Protein AF-0000000080789751 (afdb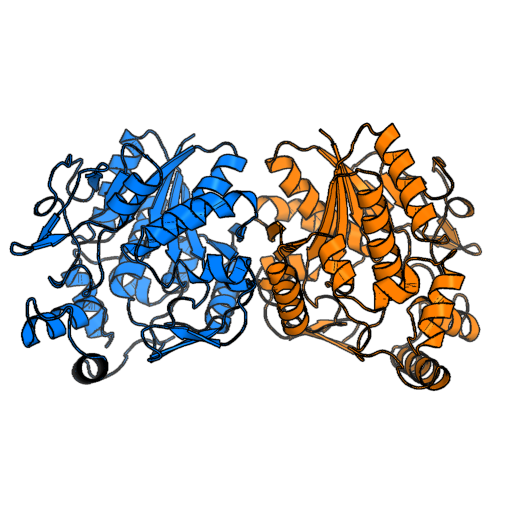_homodimer)

Nearest PDB structures (foldseek):
  8hjh-assembly1_A  TM=4.047E-01  e=2.805E-01  Siraitia grosvenorii
  8hjp-assembly1_B  TM=4.460E-01  e=6.764E-01  Siraitia grosvenorii
  2p6p-assembly1_A  TM=4.315E-01  e=6.378E-01  Streptomyces fradiae
  3wag-assembly1_A  TM=4.015E-01  e=1.945E+00  Streptomyces halstedii
  8hjk-assembly1_A  TM=2.973E-01  e=3.988E-01  Siraitia grosvenorii

Secondary structure (DSSP, 8-state):
-EEEEEE-SSGGGHHHHHHHHHHHHHTT-EEEEEEE----TTT--SSS---TTTEEEEEE-SSSEEEEEEEEEEEETTEEE--HHHHHHHHHT-S-EEEE--SB-HHHHHHHHHHHHHHTT--EEEEEEESSGGG--S--TT---HHHHHHHHHHHHHHHHTT-EEEEEEESTTTTSSS-HHHHHHHHHHHHHTT-EEEEEE--GGGHHHHHHHHHHS--STTHHHHHHHTT--EEEEETTTTEEEEESGGGGEEEEE-HHHHHHT-HHHHHHTT-SBHHHHHHHHHHTT---HHHHHHHHHHHHGGGGGG--HHHHHHHHHHHHHHTTS-----/-EEEEEE-SSGGGHHHHHHHHHHHHHTT-EEEEEEE----TTT--SSS---TTTEES-EE-SSSEEEE-TT-EEEETTEEE--HHHHHHHHHT-S-EEEE--SB-HHHHHHHHHHHHHHTT--EEEEEEES-GGG--S--TT---HHHHHHHHHHHHHHHHTT-EEEEEEESTTTTSSS-HHHHHHHHHHHHHTT-EEEEEE--GGGHHHHHHHHHHS--STTHHHHHHHTT--EEEEETTTTEEEEESGGGGEEEEE-HHHHHHT-HHHHHHTT-SBHHHHHHHHHHTT---HHHHHHHHHHHHGGGGGG--HHHHHHHHHHHHHHH-S-----

Sequence (670 aa):
MNAFVFGLGGGGDVASTYIAMKYLYLKNISSIVGAVTWERYVEDPLPGPICKEDMKNAVVINDVITEVNQSSYAIRNGLTVIPQLVRYLKAMNIDKGYSICIKYGPKSIAEGIADLASRLNTNFIIGVDAGGDVLAKGCEETLGSPLIDFLMLASLVELENMGFNVLLATIGAGSDGELEQEYILKRISEIARNEGLIDIKGIDKDMERDLEIILSNVNTEASRIPFEAFKGLYGEIPIRNGTRKVKVSPISSIMFFLDPKKVAYTSPLYNIVKNSSSLEDANRKLNEVGIYTEYNFELDLYAKFGLNARNVDSEKILQIRSEGRRKLGGLKINCMNAFVFGLGGGGDVASTYIAMKYLYLKNISSIVGAVTWERYVEDPLPGPICKEDMKNAVVINDVITEVNQSSYAIRNGLTVIPQLVRYLKAMNIDKGYSICIKYGPKSIAEGIADLASRLNTNFIIGVDAGGDVLAKGCEETLGSPLIDFLMLASLVELENMGFNVLLATIGAGSDGELEQEYILKRISEIARNEGLIDIKGIDKDMERDLEIILSNVNTEASRIPFEAFKGLYGEIPIRNGTRKVKVSPISSIMFFLDPKKVAYTSPLYNIVKNSSSLEDANRKLNEVGIYTEYNFELDLYAKFGLNARNVDSEKILQIRSEGRRKLGGLKINC

InterPro domains:
  IPR010581 Protein of unknown function DUF1152 [PF06626] (4-301)
  IPR010581 Protein of unknown function DUF1152 [PIRSF029122] (1-329)

Structure (mmCIF, N/CA/C/O backbone):
data_AF-0000000080789751-model_v1
#
loop_
_entity.id
_entity.type
_entity.pdbx_description
1 polymer 'DUF1152 domain-containing protein'
#
loop_
_atom_site.group_PDB
_atom_site.id
_atom_site.type_symbol
_atom_site.label_atom_id
_atom_site.label_alt_id
_atom_site.label_comp_id
_atom_site.label_asym_id
_atom_site.label_entity_id
_atom_site.label_seq_id
_atom_site.pdbx_PDB_ins_code
_atom_site.Cartn_x
_atom_site.Cartn_y
_atom_site.Cartn_z
_atom_site.occupancy
_atom_site.B_iso_or_equiv
_atom_site.auth_seq_id
_atom_site.auth_comp_id
_atom_site.auth_asym_id
_atom_site.auth_atom_id
_atom_site.pdbx_PDB_model_num
ATOM 1 N N . MET A 1 1 ? 22.728 9.391 7.004 1 80.31 1 MET A N 1
ATOM 2 C CA . MET A 1 1 ? 21.867 10.473 6.537 1 80.31 1 MET A CA 1
ATOM 3 C C . MET A 1 1 ? 20.594 10.554 7.372 1 80.31 1 MET A C 1
ATOM 5 O O . MET A 1 1 ? 20.073 9.531 7.82 1 80.31 1 MET A O 1
ATOM 9 N N . ASN A 1 2 ? 20.167 11.799 7.816 1 92.96 2 ASN A N 1
ATOM 10 C CA . ASN A 1 2 ? 18.954 12.021 8.595 1 92.96 2 ASN A CA 1
ATOM 11 C C . ASN A 1 2 ? 17.857 12.665 7.752 1 92.96 2 ASN A C 1
ATOM 13 O O . ASN A 1 2 ? 18.144 13.34 6.762 1 92.96 2 ASN A O 1
ATOM 17 N N . ALA A 1 3 ? 16.684 12.307 8.051 1 98 3 ALA A N 1
ATOM 18 C CA . ALA A 1 3 ? 15.523 12.965 7.457 1 98 3 ALA A CA 1
ATOM 19 C C . ALA A 1 3 ? 14.716 13.713 8.515 1 98 3 ALA A C 1
ATOM 21 O O . ALA A 1 3 ? 14.674 13.303 9.677 1 98 3 ALA A O 1
ATOM 22 N N . PHE A 1 4 ? 14.239 14.86 8.146 1 98.7 4 PHE A N 1
ATOM 23 C CA . PHE A 1 4 ? 13.27 15.554 8.985 1 98.7 4 PHE A CA 1
ATOM 24 C C . PHE A 1 4 ? 11.846 15.208 8.566 1 98.7 4 PHE A C 1
ATOM 26 O O . PHE A 1 4 ? 11.417 15.551 7.462 1 98.7 4 PHE A O 1
ATOM 33 N N . VAL A 1 5 ? 11.135 14.486 9.408 1 98.84 5 VAL A N 1
ATOM 34 C CA . VAL A 1 5 ? 9.786 14.007 9.129 1 98.84 5 VAL A CA 1
ATOM 35 C C . VAL A 1 5 ? 8.792 14.684 10.07 1 98.84 5 VAL A C 1
ATOM 37 O O . VAL A 1 5 ? 8.927 14.597 11.293 1 98.84 5 VAL A O 1
ATOM 40 N N . PHE A 1 6 ? 7.753 15.348 9.506 1 98.86 6 PHE A N 1
ATOM 41 C CA . PHE A 1 6 ? 6.859 16.063 10.409 1 98.86 6 PHE A CA 1
ATOM 42 C C . PHE A 1 6 ? 5.408 15.909 9.969 1 98.86 6 PHE A C 1
ATOM 44 O O . PHE A 1 6 ? 5.131 15.721 8.783 1 98.86 6 PHE A O 1
ATOM 51 N N . GLY A 1 7 ? 4.473 15.918 10.924 1 98.52 7 GLY A N 1
ATOM 52 C CA . GLY A 1 7 ? 3.053 15.996 10.623 1 98.52 7 GLY A CA 1
ATOM 53 C C . GLY A 1 7 ? 2.639 17.334 10.04 1 98.52 7 GLY A C 1
ATOM 54 O O . GLY A 1 7 ? 2.846 18.379 10.661 1 98.52 7 GLY A O 1
ATOM 55 N N . LEU A 1 8 ? 1.904 17.262 8.909 1 96.59 8 LEU A N 1
ATOM 56 C CA . LEU A 1 8 ? 1.689 18.451 8.09 1 96.59 8 LEU A CA 1
ATOM 57 C C . LEU A 1 8 ? 0.311 19.05 8.354 1 96.59 8 LEU A C 1
ATOM 59 O O . LEU A 1 8 ? 0.125 20.263 8.237 1 96.59 8 LEU A O 1
ATOM 63 N N . GLY A 1 9 ? -0.863 18.343 8.554 1 87.96 9 GLY A N 1
ATOM 64 C CA . GLY A 1 9 ? -2.239 18.813 8.562 1 87.96 9 GLY A CA 1
ATOM 65 C C . GLY A 1 9 ? -2.748 19.142 9.952 1 87.96 9 GLY A C 1
ATOM 66 O O . GLY A 1 9 ? -3.903 19.54 10.118 1 87.96 9 GLY A O 1
ATOM 67 N N . GLY A 1 10 ? -2.129 19.006 11.051 1 89.12 10 GLY A N 1
ATOM 68 C CA . GLY A 1 10 ? -2.516 19.267 12.428 1 89.12 10 GLY A CA 1
ATOM 69 C C . GLY A 1 10 ? -1.742 18.437 13.434 1 89.12 10 GLY A C 1
ATOM 70 O O . GLY A 1 10 ? -0.862 17.659 13.059 1 89.12 10 GLY A O 1
ATOM 71 N N . GLY A 1 11 ? -2.141 18.742 14.631 1 92.84 11 GLY A N 1
ATOM 72 C CA . GLY A 1 11 ? -1.365 18.132 15.699 1 92.84 11 GLY A CA 1
ATOM 73 C C . GLY A 1 11 ? -1.406 16.616 15.676 1 92.84 11 GLY A C 1
ATOM 74 O O . GLY A 1 11 ? -0.409 15.958 15.982 1 92.84 11 GLY A O 1
ATOM 75 N N . GLY A 1 12 ? -2.46 16.019 15.247 1 94.28 12 GLY A N 1
ATOM 76 C CA . GLY A 1 12 ? -2.633 14.576 15.296 1 94.28 12 GLY A CA 1
ATOM 77 C C . GLY A 1 12 ? -1.832 13.842 14.238 1 94.28 12 GLY A C 1
ATOM 78 O O . GLY A 1 12 ? -1.596 12.638 14.355 1 94.28 12 GLY A O 1
ATOM 79 N N . ASP A 1 13 ? -1.383 14.527 13.227 1 97.17 13 ASP A N 1
ATOM 80 C CA . ASP A 1 13 ? -0.683 13.906 12.107 1 97.17 13 ASP A CA 1
ATOM 81 C C . ASP A 1 13 ? 0.67 13.35 12.546 1 97.17 13 ASP A C 1
ATOM 83 O O . ASP A 1 13 ? 1.259 12.518 11.853 1 97.17 13 ASP A O 1
ATOM 87 N N . VAL A 1 14 ? 1.177 13.829 13.673 1 98.48 14 VAL A N 1
ATOM 88 C CA . VAL A 1 14 ? 2.489 13.4 14.146 1 98.48 14 VAL A CA 1
ATOM 89 C C . VAL A 1 14 ? 2.484 11.893 14.391 1 98.48 14 VAL A C 1
ATOM 91 O O . VAL A 1 14 ? 3.504 11.225 14.208 1 98.48 14 VAL A O 1
ATOM 94 N N . ALA A 1 15 ? 1.33 11.347 14.766 1 98.42 15 ALA A N 1
ATOM 95 C CA . ALA A 1 15 ? 1.234 9.911 15.016 1 98.42 15 ALA A CA 1
ATOM 96 C C . ALA A 1 15 ? 1.589 9.112 13.766 1 98.42 15 ALA A C 1
ATOM 98 O O . ALA A 1 15 ? 2.204 8.047 13.856 1 98.42 15 ALA A O 1
ATOM 99 N N . SER A 1 16 ? 1.269 9.649 12.641 1 98.33 16 SER A N 1
ATOM 100 C CA . SER A 1 16 ? 1.459 8.936 11.382 1 98.33 16 SER A CA 1
ATOM 101 C C . SER A 1 16 ? 2.897 9.059 10.889 1 98.33 16 SER A C 1
ATOM 103 O O . SER A 1 16 ? 3.327 8.301 10.017 1 98.33 16 SER A O 1
ATOM 105 N N . THR A 1 17 ? 3.696 9.987 11.445 1 98.72 17 THR A N 1
ATOM 106 C CA . THR A 1 17 ? 5.087 10.137 11.032 1 98.72 17 THR A CA 1
ATOM 107 C C . THR A 1 17 ? 5.878 8.865 11.326 1 98.72 17 THR A C 1
ATOM 109 O O . THR A 1 17 ? 6.839 8.549 10.621 1 98.72 17 THR A O 1
ATOM 112 N N . TYR A 1 18 ? 5.448 8.125 12.358 1 98.69 18 TYR A N 1
ATOM 113 C CA . TYR A 1 18 ? 6.149 6.918 12.781 1 98.69 18 TYR A CA 1
ATOM 114 C C . TYR A 1 18 ? 6.273 5.927 11.63 1 98.69 18 TYR A C 1
ATOM 116 O O . TYR A 1 18 ? 7.307 5.275 11.473 1 98.69 18 TYR A O 1
ATOM 124 N N . ILE A 1 19 ? 5.237 5.81 10.837 1 98.63 19 ILE A N 1
ATOM 125 C CA . ILE A 1 19 ? 5.22 4.855 9.734 1 98.63 19 ILE A CA 1
ATOM 126 C C . ILE A 1 19 ? 6.293 5.227 8.714 1 98.63 19 ILE A C 1
ATOM 128 O O . ILE A 1 19 ? 7.06 4.368 8.269 1 98.63 19 ILE A O 1
ATOM 132 N N . ALA A 1 20 ? 6.324 6.495 8.335 1 98.65 20 ALA A N 1
ATOM 133 C CA . ALA A 1 20 ? 7.351 6.968 7.41 1 98.65 20 ALA A CA 1
ATOM 134 C C . ALA A 1 20 ? 8.747 6.776 7.996 1 98.65 20 ALA A C 1
ATOM 136 O O . ALA A 1 20 ? 9.664 6.338 7.298 1 98.65 20 ALA A O 1
ATOM 137 N N . MET A 1 21 ? 8.904 7.097 9.255 1 98.5 21 MET A N 1
ATOM 138 C CA . MET A 1 21 ? 10.207 7.017 9.91 1 98.5 21 MET A CA 1
ATOM 139 C C . MET A 1 21 ? 10.695 5.574 9.977 1 98.5 21 MET A C 1
ATOM 141 O O . MET A 1 21 ? 11.872 5.3 9.736 1 98.5 21 MET A O 1
ATOM 145 N N . LYS A 1 22 ? 9.83 4.692 10.315 1 98.03 22 LYS A N 1
ATOM 146 C CA . LYS A 1 22 ? 10.187 3.278 10.366 1 98.03 22 LYS A CA 1
ATOM 147 C C . LYS A 1 22 ? 10.603 2.766 8.989 1 98.03 22 LYS A C 1
ATOM 149 O O . LYS A 1 22 ? 11.544 1.979 8.872 1 98.03 22 LYS A O 1
ATOM 154 N N . TYR A 1 23 ? 9.844 3.164 8.008 1 97.96 23 TYR A N 1
ATOM 155 C CA . TYR A 1 23 ? 10.181 2.76 6.648 1 97.96 23 TYR A CA 1
ATOM 156 C C . TYR A 1 23 ? 11.547 3.298 6.241 1 97.96 23 TYR A C 1
ATOM 158 O O . TYR A 1 23 ? 12.339 2.589 5.615 1 97.96 23 TYR A O 1
ATOM 166 N N . LEU A 1 24 ? 11.844 4.568 6.528 1 97.59 24 LEU A N 1
ATOM 167 C CA . LEU A 1 24 ? 13.143 5.166 6.24 1 97.59 24 LEU A CA 1
ATOM 168 C C . LEU A 1 24 ? 14.259 4.409 6.951 1 97.59 24 LEU A C 1
ATOM 170 O O . LEU A 1 24 ? 15.36 4.269 6.413 1 97.59 24 LEU A O 1
ATOM 174 N N . TYR A 1 25 ? 13.966 3.972 8.134 1 96.65 25 TYR A N 1
ATOM 175 C CA . TYR A 1 25 ? 14.957 3.213 8.887 1 96.65 25 TYR A CA 1
ATOM 176 C C . TYR A 1 25 ? 15.371 1.955 8.132 1 96.65 25 TYR A C 1
ATOM 178 O O . TYR A 1 25 ? 16.537 1.556 8.169 1 96.65 25 TYR A O 1
ATOM 186 N N . LEU A 1 26 ? 14.422 1.297 7.4 1 94.21 26 LEU A N 1
ATOM 187 C CA . LEU A 1 26 ? 14.732 0.134 6.575 1 94.21 26 LEU A CA 1
ATOM 188 C C . LEU A 1 26 ? 15.692 0.506 5.45 1 94.21 26 LEU A C 1
ATOM 190 O O . LEU A 1 26 ? 16.426 -0.348 4.947 1 94.21 26 LEU A O 1
ATOM 194 N N . LYS A 1 27 ? 15.62 1.735 5.074 1 92.78 27 LYS A N 1
ATOM 195 C CA . LYS A 1 27 ? 16.501 2.228 4.019 1 92.78 27 LYS A CA 1
ATOM 196 C C . LYS A 1 27 ? 17.78 2.821 4.603 1 92.78 27 LYS A C 1
ATOM 198 O O . LYS A 1 27 ? 18.509 3.538 3.914 1 92.78 27 LYS A O 1
ATOM 203 N N . ASN A 1 28 ? 18.016 2.672 5.914 1 93.63 28 ASN A N 1
ATOM 204 C CA . ASN A 1 28 ? 19.192 3.121 6.651 1 93.63 28 ASN A CA 1
ATOM 205 C C . ASN A 1 28 ? 19.238 4.643 6.759 1 93.63 28 ASN A C 1
ATOM 207 O O . ASN A 1 28 ? 20.307 5.245 6.641 1 93.63 28 ASN A O 1
ATOM 211 N N . ILE A 1 29 ? 18.067 5.2 6.802 1 95.62 29 ILE A N 1
ATOM 212 C CA . ILE A 1 29 ? 17.95 6.639 7.01 1 95.62 29 ILE A CA 1
ATOM 213 C C . ILE A 1 29 ? 17.345 6.915 8.384 1 95.62 29 ILE A C 1
ATOM 215 O O . ILE A 1 29 ? 16.23 6.476 8.677 1 95.62 29 ILE A O 1
ATOM 219 N N . SER A 1 30 ? 18.075 7.59 9.22 1 96.58 30 SER A N 1
ATOM 220 C CA . SER A 1 30 ? 17.538 8.023 10.506 1 96.58 30 SER A CA 1
ATOM 221 C C . SER A 1 30 ? 16.618 9.228 10.343 1 96.58 30 SER A C 1
ATOM 223 O O . SER A 1 30 ? 16.66 9.914 9.319 1 96.58 30 SER A O 1
ATOM 225 N N . SER A 1 31 ? 15.75 9.405 11.35 1 97.31 31 SER A N 1
ATOM 226 C CA . SER A 1 31 ? 14.765 10.468 11.181 1 97.31 31 SER A CA 1
ATOM 227 C C . SER A 1 31 ? 14.592 11.271 12.466 1 97.31 31 SER A C 1
ATOM 229 O O . SER A 1 31 ? 14.769 10.741 13.565 1 97.31 31 SER A O 1
ATOM 231 N N . ILE A 1 32 ? 14.316 12.503 12.283 1 97.93 32 ILE A N 1
ATOM 232 C CA . ILE A 1 32 ? 13.939 13.437 13.339 1 97.93 32 ILE A CA 1
ATOM 233 C C . ILE A 1 32 ? 12.48 13.854 13.163 1 97.93 32 ILE A C 1
ATOM 235 O O . ILE A 1 32 ? 12.031 14.105 12.042 1 97.93 32 ILE A O 1
ATOM 239 N N . VAL A 1 33 ? 11.805 13.897 14.334 1 98.58 33 VAL A N 1
ATOM 240 C CA . VAL A 1 33 ? 10.359 14.061 14.227 1 98.58 33 VAL A CA 1
ATOM 241 C C . VAL A 1 33 ? 9.983 15.516 14.498 1 98.58 33 VAL A C 1
ATOM 243 O O . VAL A 1 33 ? 10.608 16.182 15.327 1 98.58 33 VAL A O 1
ATOM 246 N N . GLY A 1 34 ? 8.98 16.018 13.813 1 98.7 34 GLY A N 1
ATOM 247 C CA . GLY A 1 34 ? 8.343 17.302 14.061 1 98.7 34 GLY A CA 1
ATOM 248 C C . GLY A 1 34 ? 6.859 17.302 13.747 1 98.7 34 GLY A C 1
ATOM 249 O O . GLY A 1 34 ? 6.298 16.27 13.372 1 98.7 34 GLY A O 1
ATOM 250 N N . ALA A 1 35 ? 6.224 18.392 13.956 1 98.74 35 ALA A N 1
ATOM 251 C CA . ALA A 1 35 ? 4.806 18.538 13.638 1 98.74 35 ALA A CA 1
ATOM 252 C C . ALA A 1 35 ? 4.4 20.008 13.602 1 98.74 35 ALA A C 1
ATOM 254 O O . ALA A 1 35 ? 4.91 20.818 14.38 1 98.74 35 ALA A O 1
ATOM 255 N N . VAL A 1 36 ? 3.518 20.272 12.698 1 98.48 36 VAL A N 1
ATOM 256 C CA . VAL A 1 36 ? 2.785 21.526 12.825 1 98.48 36 VAL A CA 1
ATOM 257 C C . VAL A 1 36 ? 1.968 21.52 14.115 1 98.48 36 VAL A C 1
ATOM 259 O O . VAL A 1 36 ? 1.223 20.574 14.381 1 98.48 36 VAL A O 1
ATOM 262 N N . THR A 1 37 ? 2.123 22.529 14.901 1 98.12 37 THR A N 1
ATOM 263 C CA . THR A 1 37 ? 1.448 22.548 16.194 1 98.12 37 THR A CA 1
ATOM 264 C C . THR A 1 37 ? 0.191 23.411 16.135 1 98.12 37 THR A C 1
ATOM 266 O O . THR A 1 37 ? 0.206 24.569 16.557 1 98.12 37 THR A O 1
ATOM 269 N N . TRP A 1 38 ? -0.793 22.866 15.636 1 97.48 38 TRP A N 1
ATOM 270 C CA . TRP A 1 38 ? -2.151 23.398 15.595 1 97.48 38 TRP A CA 1
ATOM 271 C C . TRP A 1 38 ? -3.16 22.352 16.057 1 97.48 38 TRP A C 1
ATOM 273 O O . TRP A 1 38 ? -3.441 21.391 15.338 1 97.48 38 TRP A O 1
ATOM 283 N N . GLU A 1 39 ? -3.674 22.561 17.289 1 95.7 39 GLU A N 1
ATOM 284 C CA . GLU A 1 39 ? -4.536 21.569 17.925 1 95.7 39 GLU A CA 1
ATOM 285 C C . GLU A 1 39 ? -6.006 21.835 17.616 1 95.7 39 GLU A C 1
ATOM 287 O O . GLU A 1 39 ? -6.397 22.977 17.366 1 95.7 39 GLU A O 1
ATOM 292 N N . ARG A 1 40 ? -6.807 20.855 17.633 1 91.11 40 ARG A N 1
ATOM 293 C CA . ARG A 1 40 ? -8.252 21.014 17.502 1 91.11 40 ARG A CA 1
ATOM 294 C C . ARG A 1 40 ? -8.823 21.808 18.672 1 91.11 40 ARG A C 1
ATOM 296 O O . ARG A 1 40 ? -8.278 21.775 19.777 1 91.11 40 ARG A O 1
ATOM 303 N N . TYR A 1 41 ? -9.937 22.36 18.396 1 91.4 41 TYR A N 1
ATOM 304 C CA . TYR A 1 41 ? -10.556 23.243 19.378 1 91.4 41 TYR A CA 1
ATOM 305 C C . TYR A 1 41 ? -10.877 22.49 20.663 1 91.4 41 TYR A C 1
ATOM 307 O O . TYR A 1 41 ? -10.927 23.084 21.743 1 91.4 41 TYR A O 1
ATOM 315 N N . VAL A 1 42 ? -11.034 21.166 20.59 1 88.3 42 VAL A N 1
ATOM 316 C CA . VAL A 1 42 ? -11.344 20.365 21.77 1 88.3 42 VAL A CA 1
ATOM 317 C C . VAL A 1 42 ? -10.122 20.297 22.683 1 88.3 42 VAL A C 1
ATOM 319 O O . VAL A 1 42 ? -10.257 20.143 23.9 1 88.3 42 VAL A O 1
ATOM 322 N N . GLU A 1 43 ? -8.962 20.449 22.085 1 90.61 43 GLU A N 1
ATOM 323 C CA . GLU A 1 43 ? -7.703 20.452 22.825 1 90.61 43 GLU A CA 1
ATOM 324 C C . GLU A 1 43 ? -7.266 21.875 23.163 1 90.61 43 GLU A C 1
ATOM 326 O O . GLU A 1 43 ? -6.729 22.124 24.245 1 90.61 43 GLU A O 1
ATOM 331 N N . ASP A 1 44 ? -7.439 22.756 22.262 1 94.76 44 ASP A N 1
ATOM 332 C CA . ASP A 1 44 ? -7.042 24.157 22.363 1 94.76 44 ASP A CA 1
ATOM 333 C C . ASP A 1 44 ? -8.139 25.078 21.832 1 94.76 44 ASP A C 1
ATOM 335 O O . ASP A 1 44 ? -8.23 25.312 20.626 1 94.76 44 ASP A O 1
ATOM 339 N N . PRO A 1 45 ? -8.879 25.649 22.685 1 94.58 45 PRO A N 1
ATOM 340 C CA . PRO A 1 45 ? -10 26.479 22.239 1 94.58 45 PRO A CA 1
ATOM 341 C C . PRO A 1 45 ? -9.547 27.799 21.621 1 94.58 45 PRO A C 1
ATOM 343 O O . PRO A 1 45 ? -10.346 28.495 20.988 1 94.58 45 PRO A O 1
ATOM 346 N N . LEU A 1 46 ? -8.343 28.261 21.885 1 96.18 46 LEU A N 1
ATOM 347 C CA . LEU A 1 46 ? -7.834 29.484 21.275 1 96.18 46 LEU A CA 1
ATOM 348 C C . LEU A 1 46 ? -7.532 29.269 19.796 1 96.18 46 LEU A C 1
ATOM 350 O O . LEU A 1 46 ? -6.793 28.35 19.437 1 96.18 46 LEU A O 1
ATOM 354 N N . PRO A 1 47 ? -8.059 30.088 18.932 1 96.72 47 PRO A N 1
ATOM 355 C CA . PRO A 1 47 ? -7.889 29.904 17.489 1 96.72 47 PRO A CA 1
ATOM 356 C C . PRO A 1 47 ? -6.434 30.043 17.045 1 96.72 47 PRO A C 1
ATOM 358 O O . PRO A 1 47 ? -5.711 30.906 17.549 1 96.72 47 PRO A O 1
ATOM 361 N N . GLY A 1 48 ? -6.048 29.178 16.092 1 96.23 48 GLY A N 1
ATOM 362 C CA . GLY A 1 48 ? -4.759 29.331 15.437 1 96.23 48 GLY A CA 1
ATOM 363 C C . GLY A 1 48 ? -3.698 28.393 15.982 1 96.23 48 GLY A C 1
ATOM 364 O O . GLY A 1 48 ? -3.945 27.656 16.939 1 96.23 48 GLY A O 1
ATOM 365 N N . PRO A 1 49 ? -2.524 28.467 15.404 1 97.53 49 PRO A N 1
ATOM 366 C CA . PRO A 1 49 ? -1.421 27.58 15.78 1 97.53 49 PRO A CA 1
ATOM 367 C C . PRO A 1 49 ? -0.76 27.986 17.096 1 97.53 49 PRO A C 1
ATOM 369 O O . PRO A 1 49 ? -0.918 29.124 17.545 1 97.53 49 PRO A O 1
ATOM 372 N N . ILE A 1 50 ? -0.11 27.075 17.692 1 98.12 50 ILE A N 1
ATOM 373 C CA . ILE A 1 50 ? 0.728 27.312 18.862 1 98.12 50 ILE A CA 1
ATOM 374 C C . ILE A 1 50 ? 2.151 27.645 18.418 1 98.12 50 ILE A C 1
ATOM 376 O O . ILE A 1 50 ? 2.776 26.875 17.685 1 98.12 50 ILE A O 1
ATOM 380 N N . CYS A 1 51 ? 2.671 28.776 18.874 1 98.12 51 CYS A N 1
ATOM 381 C CA . CYS A 1 51 ? 3.974 29.25 18.422 1 98.12 51 CYS A CA 1
ATOM 382 C C . CYS A 1 51 ? 4.903 29.501 19.604 1 98.12 51 CYS A C 1
ATOM 384 O O . CYS A 1 51 ? 4.571 29.166 20.742 1 98.12 51 CYS A O 1
ATOM 386 N N . LYS A 1 52 ? 6.078 29.992 19.276 1 97.81 52 LYS A N 1
ATOM 387 C CA . LYS A 1 52 ? 7.172 30.093 20.236 1 97.81 52 LYS A CA 1
ATOM 388 C C . LYS A 1 52 ? 6.754 30.895 21.465 1 97.81 52 LYS A C 1
ATOM 390 O O . LYS A 1 52 ? 7.174 30.592 22.584 1 97.81 52 LYS A O 1
ATOM 395 N N . GLU A 1 53 ? 5.855 31.828 21.359 1 97.1 53 GLU A N 1
ATOM 396 C CA . GLU A 1 53 ? 5.458 32.689 22.469 1 97.1 53 GLU A CA 1
ATOM 397 C C . GLU A 1 53 ? 4.618 31.924 23.488 1 97.1 53 GLU A C 1
ATOM 399 O O . GLU A 1 53 ? 4.586 32.281 24.667 1 97.1 53 GLU A O 1
ATOM 404 N N . ASP A 1 54 ? 4.004 30.893 23.045 1 97.58 54 ASP A N 1
ATOM 405 C CA . ASP A 1 54 ? 3.107 30.117 23.895 1 97.58 54 ASP A CA 1
ATOM 406 C C . ASP A 1 54 ? 3.852 28.973 24.579 1 97.58 54 ASP A C 1
ATOM 408 O O . ASP A 1 54 ? 3.381 28.429 25.58 1 97.58 54 ASP A O 1
ATOM 412 N N . MET A 1 55 ? 4.983 28.577 24.055 1 98.36 55 MET A N 1
ATOM 413 C CA . MET A 1 55 ? 5.641 27.331 24.438 1 98.36 55 MET A CA 1
ATOM 414 C C . MET A 1 55 ? 6.482 27.524 25.695 1 98.36 55 MET A C 1
ATOM 416 O O . MET A 1 55 ? 7.165 28.54 25.841 1 98.36 55 MET A O 1
ATOM 420 N N . LYS A 1 56 ? 6.393 26.578 26.562 1 98.54 56 LYS A N 1
ATOM 421 C CA . LYS A 1 56 ? 7.194 26.526 27.782 1 98.54 56 LYS A CA 1
ATOM 422 C C . LYS A 1 56 ? 8.075 25.281 27.808 1 98.54 56 LYS A C 1
ATOM 424 O O . LYS A 1 56 ? 7.739 24.263 27.2 1 98.54 56 LYS A O 1
ATOM 429 N N . ASN A 1 57 ? 9.228 25.404 28.509 1 98.37 57 ASN A N 1
ATOM 430 C CA . ASN A 1 57 ? 10.228 24.343 28.543 1 98.37 57 ASN A CA 1
ATOM 431 C C . ASN A 1 57 ? 10.667 23.941 27.138 1 98.37 57 ASN A C 1
ATOM 433 O O . ASN A 1 57 ? 10.619 22.762 26.781 1 98.37 57 ASN A O 1
ATOM 437 N N . ALA A 1 58 ? 10.909 24.899 26.343 1 98.59 58 ALA A N 1
ATOM 438 C CA . ALA A 1 58 ? 11.256 24.718 24.936 1 98.59 58 ALA A CA 1
ATOM 439 C C . ALA A 1 58 ? 12.373 25.67 24.52 1 98.59 58 ALA A C 1
ATOM 441 O O . ALA A 1 58 ? 12.654 26.649 25.215 1 98.59 58 ALA A O 1
ATOM 442 N N . VAL A 1 59 ? 13.058 25.378 23.504 1 98.61 59 VAL A N 1
ATOM 443 C CA . VAL A 1 59 ? 14.148 26.195 22.981 1 98.61 59 VAL A CA 1
ATOM 444 C C . VAL A 1 59 ? 13.76 26.766 21.619 1 98.61 59 VAL A C 1
ATOM 446 O O . VAL A 1 59 ? 13.485 26.016 20.68 1 98.61 59 VAL A O 1
ATOM 449 N N . VAL A 1 60 ? 13.743 28.026 21.533 1 98.57 60 VAL A N 1
ATOM 450 C CA . VAL A 1 60 ? 13.419 28.678 20.268 1 98.57 60 VAL A CA 1
ATOM 451 C C . VAL A 1 60 ? 14.603 28.567 19.311 1 98.57 60 VAL A C 1
ATOM 453 O O . VAL A 1 60 ? 15.702 29.035 19.616 1 98.57 60 VAL A O 1
ATOM 456 N N . ILE A 1 61 ? 14.402 27.949 18.194 1 98.56 61 ILE A N 1
ATOM 457 C CA . ILE A 1 61 ? 15.45 27.806 17.19 1 98.56 61 ILE A CA 1
ATOM 458 C C . ILE A 1 61 ? 15.402 28.986 16.221 1 98.56 61 ILE A C 1
ATOM 460 O O . ILE A 1 61 ? 16.438 29.564 15.886 1 98.56 61 ILE A O 1
ATOM 464 N N . ASN A 1 62 ? 14.259 29.323 15.754 1 98.45 62 ASN A N 1
ATOM 465 C CA . ASN A 1 62 ? 13.968 30.484 14.92 1 98.45 62 ASN A CA 1
ATOM 466 C C . ASN A 1 62 ? 12.495 30.876 14.998 1 98.45 62 ASN A C 1
ATOM 468 O O . ASN A 1 62 ? 11.768 30.403 15.874 1 98.45 62 ASN A O 1
ATOM 472 N N . ASP A 1 63 ? 12.033 31.754 14.137 1 97.82 63 ASP A N 1
ATOM 473 C CA . ASP A 1 63 ? 10.677 32.283 14.234 1 97.82 63 ASP A CA 1
ATOM 474 C C . ASP A 1 63 ? 9.641 31.19 13.98 1 97.82 63 ASP A C 1
ATOM 476 O O . ASP A 1 63 ? 8.513 31.269 14.471 1 97.82 63 ASP A O 1
ATOM 480 N N . VAL A 1 64 ? 10.011 30.127 13.27 1 98.56 64 VAL A N 1
ATOM 481 C CA . VAL A 1 64 ? 9.085 29.103 12.798 1 98.56 64 VAL A CA 1
ATOM 482 C C . VAL A 1 64 ? 9.231 27.843 13.648 1 98.56 64 VAL A C 1
ATOM 484 O O . VAL A 1 64 ? 8.248 27.143 13.905 1 98.56 64 VAL A O 1
ATOM 487 N N . ILE A 1 65 ? 10.482 27.608 14.151 1 98.85 65 ILE A N 1
ATOM 488 C CA . ILE A 1 65 ? 10.788 26.31 14.744 1 98.85 65 ILE A CA 1
ATOM 489 C C . ILE A 1 65 ? 11.089 26.48 16.231 1 98.85 65 ILE A C 1
ATOM 491 O O . ILE A 1 65 ? 11.917 27.311 16.613 1 98.85 65 ILE A O 1
ATOM 495 N N . THR A 1 66 ? 10.452 25.683 17.049 1 98.82 66 THR A N 1
ATOM 496 C CA . THR A 1 66 ? 10.743 25.556 18.473 1 98.82 66 THR A CA 1
ATOM 497 C C . THR A 1 66 ? 11.076 24.111 18.83 1 98.82 66 THR A C 1
ATOM 499 O O . THR A 1 66 ? 10.325 23.193 18.493 1 98.82 66 THR A O 1
ATOM 502 N N . GLU A 1 67 ? 12.225 23.861 19.399 1 98.83 67 GLU A N 1
ATOM 503 C CA . GLU A 1 67 ? 12.596 22.546 19.912 1 98.83 67 GLU A CA 1
ATOM 504 C C . GLU A 1 67 ? 11.859 22.232 21.211 1 98.83 67 GLU A C 1
ATOM 506 O O . GLU A 1 67 ? 11.887 23.026 22.154 1 98.83 67 GLU A O 1
ATOM 511 N N . VAL A 1 68 ? 11.184 21.136 21.238 1 98.8 68 VAL A N 1
ATOM 512 C CA . VAL A 1 68 ? 10.412 20.753 22.415 1 98.8 68 VAL A CA 1
ATOM 513 C C . VAL A 1 68 ? 10.909 19.409 22.944 1 98.8 68 VAL A C 1
ATOM 515 O O . VAL A 1 68 ? 11.617 18.682 22.243 1 98.8 68 VAL A O 1
ATOM 518 N N . ASN A 1 69 ? 10.581 19.103 24.147 1 98.68 69 ASN A N 1
ATOM 519 C CA . ASN A 1 69 ? 10.913 17.835 24.789 1 98.68 69 ASN A CA 1
ATOM 520 C C . ASN A 1 69 ? 9.707 17.238 25.508 1 98.68 69 ASN A C 1
ATOM 522 O O . ASN A 1 69 ? 8.578 17.696 25.321 1 98.68 69 ASN A O 1
ATOM 526 N N . GLN A 1 70 ? 9.86 16.239 26.304 1 98.58 70 GLN A N 1
ATOM 527 C CA . GLN A 1 70 ? 8.778 15.479 26.922 1 98.58 70 GLN A CA 1
ATOM 528 C C . GLN A 1 70 ? 8.068 16.303 27.992 1 98.58 70 GLN A C 1
ATOM 530 O O . GLN A 1 70 ? 6.947 15.981 28.39 1 98.58 70 GLN A O 1
ATOM 535 N N . SER A 1 71 ? 8.624 17.432 28.454 1 98.48 71 SER A N 1
ATOM 536 C CA . SER A 1 71 ? 8.048 18.246 29.52 1 98.48 71 SER A CA 1
ATOM 537 C C . SER A 1 71 ? 7.482 19.552 28.974 1 98.48 71 SER A C 1
ATOM 539 O O . SER A 1 71 ? 6.953 20.37 29.729 1 98.48 71 SER A O 1
ATOM 541 N N . SER A 1 72 ? 7.606 19.743 27.705 1 98.79 72 SER A N 1
ATOM 542 C CA . SER A 1 72 ? 7.136 20.986 27.101 1 98.79 72 SER A CA 1
ATOM 543 C C . SER A 1 72 ? 5.613 21.065 27.115 1 98.79 72 SER A C 1
ATOM 545 O O . SER A 1 72 ? 4.932 20.037 27.119 1 98.79 72 SER A O 1
ATOM 547 N N . TYR A 1 73 ? 5.073 22.222 27.165 1 98.71 73 TYR A N 1
ATOM 548 C CA . TYR A 1 73 ? 3.649 22.527 27.091 1 98.71 73 TYR A CA 1
ATOM 549 C C . TYR A 1 73 ? 3.422 23.958 26.619 1 98.71 73 TYR A C 1
ATOM 551 O O . TYR A 1 73 ? 4.374 24.728 26.471 1 98.71 73 TYR A O 1
ATOM 559 N N . ALA A 1 74 ? 2.228 24.271 26.29 1 98.54 74 ALA A N 1
ATOM 560 C CA . ALA A 1 74 ? 1.875 25.627 25.875 1 98.54 74 ALA A CA 1
ATOM 561 C C . ALA A 1 74 ? 0.89 26.261 26.854 1 98.54 74 ALA A C 1
ATOM 563 O O . ALA A 1 74 ? 0.075 25.564 27.462 1 98.54 74 ALA A O 1
ATOM 564 N N . ILE A 1 75 ? 0.982 27.534 27.024 1 98.16 75 ILE A N 1
ATOM 565 C CA . ILE A 1 75 ? -0.014 28.307 27.759 1 98.16 75 ILE A CA 1
ATOM 566 C C . ILE A 1 75 ? -0.836 29.148 26.785 1 98.16 75 ILE A C 1
ATOM 568 O O . ILE A 1 75 ? -0.309 30.061 26.146 1 98.16 75 ILE A O 1
ATOM 572 N N . ARG A 1 76 ? -2.048 28.784 26.654 1 96.4 76 ARG A N 1
ATOM 573 C CA . ARG A 1 76 ? -2.996 29.405 25.735 1 96.4 76 ARG A CA 1
ATOM 574 C C . ARG A 1 76 ? -4.12 30.101 26.496 1 96.4 76 ARG A C 1
ATOM 576 O O . ARG A 1 76 ? -5.092 29.46 26.902 1 96.4 76 ARG A O 1
ATOM 583 N N . ASN A 1 77 ? -4.041 31.483 26.644 1 93.83 77 ASN A N 1
ATOM 584 C CA . ASN A 1 77 ? -4.999 32.267 27.417 1 93.83 77 ASN A CA 1
ATOM 585 C C . ASN A 1 77 ? -5.21 31.68 28.809 1 93.83 77 ASN A C 1
ATOM 587 O O . ASN A 1 77 ? -6.345 31.431 29.217 1 93.83 77 ASN A O 1
ATOM 591 N N . GLY A 1 78 ? -4.163 31.307 29.456 1 93.23 78 GLY A N 1
ATOM 592 C CA . GLY A 1 78 ? -4.178 30.822 30.826 1 93.23 78 GLY A CA 1
ATOM 593 C C . GLY A 1 78 ? -4.398 29.324 30.927 1 93.23 78 GLY A C 1
ATOM 594 O O . GLY A 1 78 ? -4.307 28.75 32.014 1 93.23 78 GLY A O 1
ATOM 595 N N . LEU A 1 79 ? -4.645 28.687 29.846 1 95.02 79 LEU A N 1
ATOM 596 C CA . LEU A 1 79 ? -4.87 27.246 29.842 1 95.02 79 LEU A CA 1
ATOM 597 C C . LEU A 1 79 ? -3.608 26.499 29.423 1 95.02 79 LEU A C 1
ATOM 599 O O . LEU A 1 79 ? -2.907 26.926 28.503 1 95.02 79 LEU A O 1
ATOM 603 N N . THR A 1 80 ? -3.339 25.442 30.11 1 97.17 80 THR A N 1
ATOM 604 C CA . THR A 1 80 ? -2.218 24.585 29.739 1 97.17 80 THR A CA 1
ATOM 605 C C . THR A 1 80 ? -2.631 23.593 28.656 1 97.17 80 THR A C 1
ATOM 607 O O . THR A 1 80 ? -3.594 22.843 28.828 1 97.17 80 THR A O 1
ATOM 610 N N . VAL A 1 81 ? -1.925 23.631 27.57 1 97.39 81 VAL A N 1
ATOM 611 C CA . VAL A 1 81 ? -2.175 22.724 26.454 1 97.39 81 VAL A CA 1
ATOM 612 C C . VAL A 1 81 ? -0.937 21.867 26.198 1 97.39 81 VAL A C 1
ATOM 614 O O . VAL A 1 81 ? 0.17 22.392 26.053 1 97.39 81 VAL A O 1
ATOM 617 N N . ILE A 1 82 ? -1.116 20.55 26.194 1 98.22 82 ILE A N 1
ATOM 618 C CA . ILE A 1 82 ? -0.029 19.644 25.837 1 98.22 82 ILE A CA 1
ATOM 619 C C . ILE A 1 82 ? -0.14 19.26 24.363 1 98.22 82 ILE A C 1
ATOM 621 O O . ILE A 1 82 ? -0.993 18.451 23.989 1 98.22 82 ILE A O 1
ATOM 625 N N . PRO A 1 83 ? 0.754 19.818 23.546 1 98.23 83 PRO A N 1
ATOM 626 C CA . PRO A 1 83 ? 0.677 19.495 22.12 1 98.23 83 PRO A CA 1
ATOM 627 C C . PRO A 1 83 ? 0.803 17.998 21.846 1 98.23 83 PRO A C 1
ATOM 629 O O . PRO A 1 83 ? 1.538 17.298 22.548 1 98.23 83 PRO A O 1
ATOM 632 N N . GLN A 1 84 ? 0.146 17.494 20.83 1 98.49 84 GLN A N 1
ATOM 633 C CA . GLN A 1 84 ? 0.21 16.087 20.45 1 98.49 84 GLN A CA 1
ATOM 634 C C . GLN A 1 84 ? 1.652 15.646 20.212 1 98.49 84 GLN A C 1
ATOM 636 O O . GLN A 1 84 ? 2.01 14.5 20.49 1 98.49 84 GLN A O 1
ATOM 641 N N . LEU A 1 85 ? 2.472 16.542 19.669 1 98.72 85 LEU A N 1
ATOM 642 C CA . LEU A 1 85 ? 3.889 16.261 19.462 1 98.72 85 LEU A CA 1
ATOM 643 C C . LEU A 1 85 ? 4.561 15.867 20.773 1 98.72 85 LEU A C 1
ATOM 645 O O . LEU A 1 85 ? 5.354 14.923 20.809 1 98.72 85 LEU A O 1
ATOM 649 N N . VAL A 1 86 ? 4.264 16.564 21.811 1 98.75 86 VAL A N 1
ATOM 650 C CA . VAL A 1 86 ? 4.86 16.294 23.115 1 98.75 86 VAL A CA 1
ATOM 651 C C . VAL A 1 86 ? 4.368 14.947 23.64 1 98.75 86 VAL A C 1
ATOM 653 O O . VAL A 1 86 ? 5.143 14.176 24.211 1 98.75 86 VAL A O 1
ATOM 656 N N . ARG A 1 87 ? 3.101 14.697 23.454 1 98.58 87 ARG A N 1
ATOM 657 C CA . ARG A 1 87 ? 2.552 13.399 23.833 1 98.58 87 ARG A CA 1
ATOM 658 C C . ARG A 1 87 ? 3.253 12.269 23.088 1 98.58 87 ARG A C 1
ATOM 660 O O . ARG A 1 87 ? 3.524 11.213 23.663 1 98.58 87 ARG A O 1
ATOM 667 N N . TYR A 1 88 ? 3.475 12.473 21.858 1 98.74 88 TYR A N 1
ATOM 668 C CA . TYR A 1 88 ? 4.201 11.517 21.029 1 98.74 88 TYR A CA 1
ATOM 669 C C . TYR A 1 88 ? 5.6 11.27 21.581 1 98.74 88 TYR A C 1
ATOM 671 O O . TYR A 1 88 ? 6.031 10.121 21.704 1 98.74 88 TYR A O 1
ATOM 679 N N . LEU A 1 89 ? 6.319 12.356 21.889 1 98.82 89 LEU A N 1
ATOM 680 C CA . LEU A 1 89 ? 7.676 12.244 22.414 1 98.82 89 LEU A CA 1
ATOM 681 C C . LEU A 1 89 ? 7.691 11.446 23.714 1 98.82 89 LEU A C 1
ATOM 683 O O . LEU A 1 89 ? 8.552 10.585 23.909 1 98.82 89 LEU A O 1
ATOM 687 N N . LYS A 1 90 ? 6.733 11.754 24.53 1 98.47 90 LYS A N 1
ATOM 688 C CA . LYS A 1 90 ? 6.628 11.046 25.803 1 98.47 90 LYS A CA 1
ATOM 689 C C . LYS A 1 90 ? 6.343 9.563 25.584 1 98.47 90 LYS A C 1
ATOM 691 O O . LYS A 1 90 ? 6.974 8.706 26.207 1 98.47 90 LYS A O 1
ATOM 696 N N . ALA A 1 91 ? 5.43 9.291 24.734 1 98.36 91 ALA A N 1
ATOM 697 C CA . ALA A 1 91 ? 5.013 7.916 24.474 1 98.36 91 ALA A CA 1
ATOM 698 C C . ALA A 1 91 ? 6.177 7.08 23.95 1 98.36 91 ALA A C 1
ATOM 700 O O . ALA A 1 91 ? 6.303 5.9 24.287 1 98.36 91 ALA A O 1
ATOM 701 N N . MET A 1 92 ? 7.033 7.638 23.15 1 98.37 92 MET A N 1
ATOM 702 C CA . MET A 1 92 ? 8.086 6.889 22.47 1 98.37 92 MET A CA 1
ATOM 703 C C . MET A 1 92 ? 9.434 7.11 23.147 1 98.37 92 MET A C 1
ATOM 705 O O . MET A 1 92 ? 10.461 6.627 22.666 1 98.37 92 MET A O 1
ATOM 709 N N . ASN A 1 93 ? 9.462 7.849 24.248 1 98.26 93 ASN A N 1
ATOM 710 C CA . ASN A 1 93 ? 10.669 8.163 25.005 1 98.26 93 ASN A CA 1
ATOM 711 C C . ASN A 1 93 ? 11.738 8.796 24.119 1 98.26 93 ASN A C 1
ATOM 713 O O . ASN A 1 93 ? 12.879 8.331 24.086 1 98.26 93 ASN A O 1
ATOM 717 N N . ILE A 1 94 ? 11.277 9.7 23.33 1 97.94 94 ILE A N 1
ATOM 718 C CA . ILE A 1 94 ? 12.157 10.474 22.462 1 97.94 94 ILE A CA 1
ATOM 719 C C . ILE A 1 94 ? 12.52 11.794 23.14 1 97.94 94 ILE A C 1
ATOM 721 O O . ILE A 1 94 ? 11.648 12.487 23.669 1 97.94 94 ILE A O 1
ATOM 725 N N . ASP A 1 95 ? 13.686 12.229 23.078 1 97.29 95 ASP A N 1
ATOM 726 C CA . ASP A 1 95 ? 14.214 13.328 23.881 1 97.29 95 ASP A CA 1
ATOM 727 C C . ASP A 1 95 ? 13.747 14.677 23.34 1 97.29 95 ASP A C 1
ATOM 729 O O . ASP A 1 95 ? 13.447 15.591 24.112 1 97.29 95 ASP A O 1
ATOM 733 N N . LYS A 1 96 ? 13.811 14.736 22.024 1 97.97 96 LYS A N 1
ATOM 734 C CA . LYS A 1 96 ? 13.488 16.049 21.472 1 97.97 96 LYS A CA 1
ATOM 735 C C . LYS A 1 96 ? 12.704 15.921 20.17 1 97.97 96 LYS A C 1
ATOM 737 O O . LYS A 1 96 ? 12.792 14.9 19.484 1 97.97 96 LYS A O 1
ATOM 742 N N . GLY A 1 97 ? 11.896 16.829 19.87 1 98.63 97 GLY A N 1
ATOM 743 C CA . GLY A 1 97 ? 11.174 17.045 18.626 1 98.63 97 GLY A CA 1
ATOM 744 C C . GLY A 1 97 ? 11.026 18.511 18.27 1 98.63 97 GLY A C 1
ATOM 745 O O . GLY A 1 97 ? 11.501 19.384 18.999 1 98.63 97 GLY A O 1
ATOM 746 N N . TYR A 1 98 ? 10.399 18.805 17.17 1 98.83 98 TYR A N 1
ATOM 747 C CA . TYR A 1 98 ? 10.389 20.188 16.706 1 98.83 98 TYR A CA 1
ATOM 748 C C . TYR A 1 98 ? 8.979 20.627 16.331 1 98.83 98 TYR A C 1
ATOM 750 O O . TYR A 1 98 ? 8.346 20.028 15.459 1 98.83 98 TYR A O 1
ATOM 758 N N . SER A 1 99 ? 8.542 21.644 16.989 1 98.72 99 SER A N 1
ATOM 759 C CA . SER A 1 99 ? 7.251 22.269 16.719 1 98.72 99 SER A CA 1
ATOM 760 C C . SER A 1 99 ? 7.359 23.301 15.602 1 98.72 99 SER A C 1
ATOM 762 O O . SER A 1 99 ? 8.271 24.131 15.603 1 98.72 99 SER A O 1
ATOM 764 N N . ILE A 1 100 ? 6.422 23.275 14.686 1 98.8 100 ILE A N 1
ATOM 765 C CA . ILE A 1 100 ? 6.422 24.186 13.547 1 98.8 100 ILE A CA 1
ATOM 766 C C . ILE A 1 100 ? 5.258 25.167 13.671 1 98.8 100 ILE A C 1
ATOM 768 O O . ILE A 1 100 ? 4.093 24.76 13.676 1 98.8 100 ILE A O 1
ATOM 772 N N . CYS A 1 101 ? 5.523 26.414 13.755 1 98.4 101 CYS A N 1
ATOM 773 C CA . CYS A 1 101 ? 4.526 27.478 13.761 1 98.4 101 CYS A CA 1
ATOM 774 C C . CYS A 1 101 ? 4.244 27.97 12.346 1 98.4 101 CYS A C 1
ATOM 776 O O . CYS A 1 101 ? 5.164 28.362 11.626 1 98.4 101 CYS A O 1
ATOM 778 N N . ILE A 1 102 ? 2.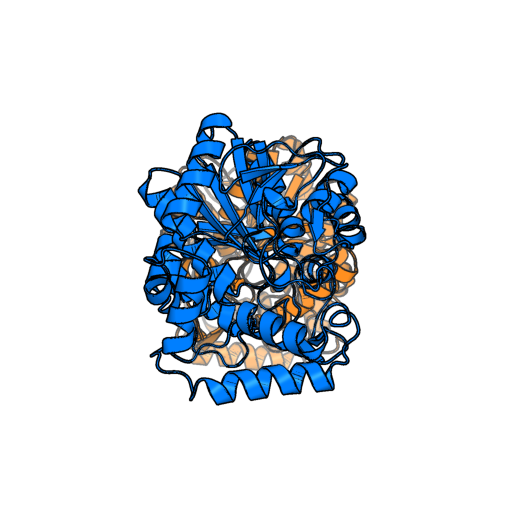949 27.987 11.962 1 98.07 102 ILE A N 1
ATOM 779 C CA . ILE A 1 102 ? 2.655 28.31 10.57 1 98.07 102 ILE A CA 1
ATOM 780 C C . ILE A 1 102 ? 1.894 29.632 10.497 1 98.07 102 ILE A C 1
ATOM 782 O O . ILE A 1 102 ? 0.987 29.789 9.676 1 98.07 102 ILE A O 1
ATOM 786 N N . LYS A 1 103 ? 2.143 30.522 11.402 1 97.29 103 LYS A N 1
ATOM 787 C CA . LYS A 1 103 ? 1.483 31.825 11.404 1 97.29 103 LYS A CA 1
ATOM 788 C C . LYS A 1 103 ? 2.033 32.722 10.299 1 97.29 103 LYS A C 1
ATOM 790 O O . LYS A 1 103 ? 1.438 33.752 9.975 1 97.29 103 LYS A O 1
ATOM 795 N N . TYR A 1 104 ? 3.104 32.322 9.607 1 97.51 104 TYR A N 1
ATOM 796 C CA . TYR A 1 104 ? 3.767 33.08 8.552 1 97.51 104 TYR A CA 1
ATOM 797 C C . TYR A 1 104 ? 3.37 32.562 7.175 1 97.51 104 TYR A C 1
ATOM 799 O O . TYR A 1 104 ? 2.523 31.673 7.06 1 97.51 104 TYR A O 1
ATOM 807 N N . GLY A 1 105 ? 3.91 33.172 6.156 1 97.64 105 GLY A N 1
ATOM 808 C CA . GLY A 1 105 ? 3.69 32.709 4.795 1 97.64 105 GLY A CA 1
ATOM 809 C C . GLY A 1 105 ? 4.552 31.517 4.423 1 97.64 105 GLY A C 1
ATOM 810 O O . GLY A 1 105 ? 5.523 31.207 5.116 1 97.64 105 GLY A O 1
ATOM 811 N N . PRO A 1 106 ? 4.24 30.856 3.295 1 98.48 106 PRO A N 1
ATOM 812 C CA . PRO A 1 106 ? 4.936 29.632 2.893 1 98.48 106 PRO A CA 1
ATOM 813 C C . PRO A 1 106 ? 6.445 29.826 2.763 1 98.48 106 PRO A C 1
ATOM 815 O O . PRO A 1 106 ? 7.22 28.952 3.16 1 98.48 106 PRO A O 1
ATOM 818 N N . LYS A 1 107 ? 6.905 30.908 2.205 1 98.38 107 LYS A N 1
ATOM 819 C CA . LYS A 1 107 ? 8.333 31.156 2.025 1 98.38 107 LYS A CA 1
ATOM 820 C C . LYS A 1 107 ? 9.049 31.239 3.37 1 98.38 107 LYS A C 1
ATOM 822 O O . LYS A 1 107 ? 10.109 30.637 3.553 1 98.38 107 LYS A O 1
ATOM 827 N N . SER A 1 108 ? 8.444 32.006 4.267 1 98.56 108 SER A N 1
ATOM 828 C CA . SER A 1 108 ? 9.036 32.166 5.591 1 98.56 108 SER A CA 1
ATOM 829 C C . SER A 1 108 ? 9.044 30.847 6.357 1 98.56 108 SER A C 1
ATOM 831 O O . SER A 1 108 ? 10.004 30.541 7.067 1 98.56 108 SER A O 1
ATOM 833 N N . ILE A 1 109 ? 7.984 30.129 6.251 1 98.74 109 ILE A N 1
ATOM 834 C CA . ILE A 1 109 ? 7.922 28.819 6.89 1 98.74 109 ILE A CA 1
ATOM 835 C C . ILE A 1 109 ? 9.033 27.925 6.344 1 98.74 109 ILE A C 1
ATOM 837 O O . ILE A 1 109 ? 9.757 27.286 7.111 1 98.74 109 ILE A O 1
ATOM 841 N N . ALA A 1 110 ? 9.186 27.886 5.032 1 98.85 110 ALA A N 1
ATOM 842 C CA . ALA A 1 110 ? 10.215 27.081 4.38 1 98.85 110 ALA A CA 1
ATOM 843 C C . ALA A 1 110 ? 11.609 27.489 4.848 1 98.85 110 ALA A C 1
ATOM 845 O O . ALA A 1 110 ? 12.464 26.634 5.092 1 98.85 110 ALA A O 1
ATOM 846 N N . GLU A 1 111 ? 11.824 28.767 4.951 1 98.79 111 GLU A N 1
ATOM 847 C CA . GLU A 1 111 ? 13.119 29.266 5.405 1 98.79 111 GLU A CA 1
ATOM 848 C C . GLU A 1 111 ? 13.42 28.807 6.829 1 98.79 111 GLU A C 1
ATOM 850 O O . GLU A 1 111 ? 14.56 28.465 7.148 1 98.79 111 GLU A O 1
ATOM 855 N N . GLY A 1 112 ? 12.388 28.874 7.651 1 98.81 112 GLY A N 1
ATOM 856 C CA . GLY A 1 112 ? 12.564 28.381 9.007 1 98.81 112 GLY A CA 1
ATOM 857 C C . GLY A 1 112 ? 12.897 26.902 9.066 1 98.81 112 GLY A C 1
ATOM 858 O O . GLY A 1 112 ? 13.777 26.488 9.823 1 98.81 112 GLY A O 1
ATOM 859 N N . ILE A 1 113 ? 12.232 26.079 8.286 1 98.85 113 ILE A N 1
ATOM 860 C CA . ILE A 1 113 ? 12.479 24.642 8.245 1 98.85 113 ILE A CA 1
ATOM 861 C C . ILE A 1 113 ? 13.86 24.373 7.651 1 98.85 113 ILE A C 1
ATOM 863 O O . ILE A 1 113 ? 14.588 23.499 8.127 1 98.85 113 ILE A O 1
ATOM 867 N N . ALA A 1 114 ? 14.187 25.093 6.589 1 98.76 114 ALA A N 1
ATOM 868 C CA . ALA A 1 114 ? 15.498 24.953 5.961 1 98.76 114 ALA A CA 1
ATOM 869 C C . ALA A 1 114 ? 16.617 25.239 6.958 1 98.76 114 ALA A C 1
ATOM 871 O O . ALA A 1 114 ? 17.643 24.554 6.964 1 98.76 114 ALA A O 1
ATOM 872 N N . ASP A 1 115 ? 16.394 26.274 7.717 1 98.63 115 ASP A N 1
ATOM 873 C CA . ASP A 1 115 ? 17.368 26.62 8.749 1 98.63 115 ASP A CA 1
ATOM 874 C C . ASP A 1 115 ? 17.564 25.465 9.728 1 98.63 115 ASP A C 1
ATOM 876 O O . ASP A 1 115 ? 18.698 25.113 10.062 1 98.63 115 ASP A O 1
ATOM 880 N N . LEU A 1 116 ? 16.5 24.911 10.184 1 98.43 116 LEU A N 1
ATOM 881 C CA . LEU A 1 116 ? 16.592 23.752 11.065 1 98.43 116 LEU A CA 1
ATOM 882 C C . LEU A 1 116 ? 17.322 22.603 10.377 1 98.43 116 LEU A C 1
ATOM 884 O O . LEU A 1 116 ? 18.193 21.969 10.976 1 98.43 116 LEU A O 1
ATOM 888 N N . ALA A 1 117 ? 16.862 22.255 9.175 1 97.84 117 ALA A N 1
ATOM 889 C CA . ALA A 1 117 ? 17.446 21.144 8.429 1 97.84 117 ALA A CA 1
ATOM 890 C C . ALA A 1 117 ? 18.959 21.302 8.303 1 97.84 117 ALA A C 1
ATOM 892 O O . ALA A 1 117 ? 19.703 20.325 8.412 1 97.84 117 ALA A O 1
ATOM 893 N N . SER A 1 118 ? 19.371 22.489 8.034 1 95.79 118 SER A N 1
ATOM 894 C CA . SER A 1 118 ? 20.801 22.768 7.954 1 95.79 118 SER A CA 1
ATOM 895 C C . SER A 1 118 ? 21.493 22.493 9.285 1 95.79 118 SER A C 1
ATOM 897 O O . SER A 1 118 ? 22.581 21.913 9.316 1 95.79 118 SER A O 1
ATOM 899 N N . ARG A 1 119 ? 20.891 22.93 10.31 1 95.6 119 ARG A N 1
ATOM 900 C CA . ARG A 1 119 ? 21.439 22.701 11.643 1 95.6 119 ARG A CA 1
ATOM 901 C C . ARG A 1 119 ? 21.509 21.211 11.957 1 95.6 119 ARG A C 1
ATOM 903 O O . ARG A 1 119 ? 22.419 20.761 12.657 1 95.6 119 ARG A O 1
ATOM 910 N N . LEU A 1 120 ? 20.579 20.485 11.441 1 95.1 120 LEU A N 1
ATOM 911 C CA . LEU A 1 120 ? 20.524 19.044 11.662 1 95.1 120 LEU A CA 1
ATOM 912 C C . LEU A 1 120 ? 21.357 18.303 10.622 1 95.1 120 LEU A C 1
ATOM 914 O O . LEU A 1 120 ? 21.419 17.071 10.632 1 95.1 120 LEU A O 1
ATOM 918 N N . ASN A 1 121 ? 21.952 18.944 9.697 1 94.73 121 ASN A N 1
ATOM 919 C CA . ASN A 1 121 ? 22.769 18.4 8.618 1 94.73 121 ASN A CA 1
ATOM 920 C C . ASN A 1 121 ? 21.989 17.396 7.774 1 94.73 121 ASN A C 1
ATOM 922 O O . ASN A 1 121 ? 22.437 16.266 7.572 1 94.73 121 ASN A O 1
ATOM 926 N N . THR A 1 122 ? 20.754 17.797 7.437 1 95.78 122 THR A N 1
ATOM 927 C CA . THR A 1 122 ? 19.966 16.951 6.547 1 95.78 122 THR A CA 1
ATOM 928 C C . THR A 1 122 ? 19.414 17.762 5.379 1 95.78 122 THR A C 1
ATOM 930 O O . THR A 1 122 ? 19.159 18.96 5.514 1 95.78 122 THR A O 1
ATOM 933 N N . ASN A 1 123 ? 19.303 17.112 4.272 1 96.69 123 ASN A N 1
ATOM 934 C CA . ASN A 1 123 ? 18.684 17.709 3.093 1 96.69 123 ASN A CA 1
ATOM 935 C C . ASN A 1 123 ? 17.444 16.933 2.657 1 96.69 123 ASN A C 1
ATOM 937 O O . ASN A 1 123 ? 16.957 17.11 1.539 1 96.69 123 ASN A O 1
ATOM 941 N N . PHE A 1 124 ? 16.928 16.007 3.488 1 98.4 124 PHE A N 1
ATOM 942 C CA . PHE A 1 124 ? 15.778 15.162 3.188 1 98.4 124 PHE A CA 1
ATOM 943 C C . PHE A 1 124 ? 14.62 15.47 4.129 1 98.4 124 PHE A C 1
ATOM 945 O O . PHE A 1 124 ? 14.748 15.325 5.347 1 98.4 124 PHE A O 1
ATOM 952 N N . ILE A 1 125 ? 13.478 15.943 3.577 1 98.78 125 ILE A N 1
ATOM 953 C CA . ILE A 1 125 ? 12.344 16.43 4.354 1 98.78 125 ILE A CA 1
ATOM 954 C C . ILE A 1 125 ? 11.066 15.732 3.894 1 98.78 125 ILE A C 1
ATOM 956 O O . ILE A 1 125 ? 10.814 15.613 2.693 1 98.78 125 ILE A O 1
ATOM 960 N N . ILE A 1 126 ? 10.267 15.24 4.818 1 98.84 126 ILE A N 1
ATOM 961 C CA . ILE A 1 126 ? 9.002 14.59 4.493 1 98.84 126 ILE A CA 1
ATOM 962 C C . ILE A 1 126 ? 7.879 15.201 5.328 1 98.84 126 ILE A C 1
ATOM 964 O O . ILE A 1 126 ? 7.954 15.225 6.559 1 98.84 126 ILE A O 1
ATOM 968 N N . GLY A 1 127 ? 6.885 15.745 4.682 1 98.83 127 GLY A N 1
ATOM 969 C CA . GLY A 1 127 ? 5.646 16.111 5.349 1 98.83 127 GLY A CA 1
ATOM 970 C C . GLY A 1 127 ? 4.593 15.02 5.292 1 98.83 127 GLY A C 1
ATOM 971 O O . GLY A 1 127 ? 4.365 14.425 4.236 1 98.83 127 GLY A O 1
ATOM 972 N N . VAL A 1 128 ? 3.922 14.733 6.395 1 98.81 128 VAL A N 1
ATOM 973 C CA . VAL A 1 128 ? 2.967 13.633 6.477 1 98.81 128 VAL A CA 1
ATOM 974 C C . VAL A 1 128 ? 1.569 14.182 6.755 1 98.81 128 VAL A C 1
ATOM 976 O O . VAL A 1 128 ? 1.373 14.947 7.703 1 98.81 128 VAL A O 1
ATOM 979 N N . ASP A 1 129 ? 0.644 13.79 5.967 1 97.85 129 ASP A N 1
ATOM 980 C CA . ASP A 1 129 ? -0.756 14.172 6.117 1 97.85 129 ASP A CA 1
ATOM 981 C C . ASP A 1 129 ? -1.642 12.945 6.316 1 97.85 129 ASP A C 1
ATOM 983 O O . ASP A 1 129 ? -1.675 12.052 5.467 1 97.85 129 ASP A O 1
ATOM 987 N N . ALA A 1 130 ? -2.356 12.902 7.409 1 96.44 130 ALA A N 1
ATOM 988 C CA . ALA A 1 130 ? -3.354 11.857 7.619 1 96.44 130 ALA A CA 1
ATOM 989 C C . ALA A 1 130 ? -4.716 12.283 7.077 1 96.44 130 ALA A C 1
ATOM 991 O O . ALA A 1 130 ? -5.192 13.382 7.371 1 96.44 130 ALA A O 1
ATOM 992 N N . GLY A 1 131 ? -5.282 11.402 6.227 1 94.79 131 GLY A N 1
ATOM 993 C CA . GLY A 1 131 ? -6.586 11.685 5.648 1 94.79 131 GLY A CA 1
ATOM 994 C C . GLY A 1 131 ? -6.52 12.04 4.174 1 94.79 131 GLY A C 1
ATOM 995 O O . GLY A 1 131 ? -7.452 11.757 3.419 1 94.79 131 GLY A O 1
ATOM 996 N N . GLY A 1 132 ? -5.434 12.824 3.761 1 96.14 132 GLY A N 1
ATOM 997 C CA . GLY A 1 132 ? -5.201 13.075 2.347 1 96.14 132 GLY A CA 1
ATOM 998 C C . GLY A 1 132 ? -5.81 14.377 1.864 1 96.14 132 GLY A C 1
ATOM 999 O O . GLY A 1 132 ? -5.938 14.599 0.658 1 96.14 132 GLY A O 1
ATOM 1000 N N . ASP A 1 133 ? -6.188 15.257 2.714 1 95.41 133 ASP A N 1
ATOM 1001 C CA . ASP A 1 133 ? -6.856 16.504 2.351 1 95.41 133 ASP A CA 1
ATOM 1002 C C . ASP A 1 133 ? -5.937 17.397 1.52 1 95.41 133 ASP A C 1
ATOM 1004 O O . ASP A 1 133 ? -6.409 18.25 0.766 1 95.41 133 ASP A O 1
ATOM 1008 N N . VAL A 1 134 ? -4.706 17.228 1.727 1 97.55 134 VAL A N 1
ATOM 1009 C CA . VAL A 1 134 ? -3.731 18.032 0.997 1 97.55 134 VAL A CA 1
ATOM 1010 C C . VAL A 1 134 ? -3.845 17.75 -0.499 1 97.55 134 VAL A C 1
ATOM 1012 O O . VAL A 1 134 ? -3.349 18.522 -1.323 1 97.55 134 VAL A O 1
ATOM 1015 N N . LEU A 1 135 ? -4.585 16.737 -0.891 1 97.6 135 LEU A N 1
ATOM 1016 C CA . LEU A 1 135 ? -4.746 16.374 -2.295 1 97.6 135 LEU A CA 1
ATOM 1017 C C . LEU A 1 135 ? -6.008 17 -2.878 1 97.6 135 LEU A C 1
ATOM 1019 O O . LEU A 1 135 ? -6.284 16.856 -4.071 1 97.6 135 LEU A O 1
ATOM 1023 N N . ALA A 1 136 ? -6.742 17.733 -2.107 1 96.39 136 ALA A N 1
ATOM 1024 C CA . ALA A 1 136 ? -7.994 18.345 -2.545 1 96.39 136 ALA A CA 1
ATOM 1025 C C . ALA A 1 136 ? -7.739 19.431 -3.586 1 96.39 136 ALA A C 1
ATOM 1027 O O . ALA A 1 136 ? -6.617 19.926 -3.714 1 96.39 136 ALA A O 1
ATOM 1028 N N . LYS A 1 137 ? -8.794 19.764 -4.239 1 94.9 137 LYS A N 1
ATOM 1029 C CA . LYS A 1 137 ? -8.732 20.849 -5.214 1 94.9 137 LYS A CA 1
ATOM 1030 C C . LYS A 1 137 ? -9.447 22.094 -4.697 1 94.9 137 LYS A C 1
ATOM 1032 O O . LYS A 1 137 ? -9.238 23.195 -5.211 1 94.9 137 LYS A O 1
ATOM 1037 N N . GLY A 1 138 ? -10.264 21.923 -3.677 1 92.47 138 GLY A N 1
ATOM 1038 C CA . GLY A 1 138 ? -10.914 23.065 -3.054 1 92.47 138 GLY A CA 1
ATOM 1039 C C . GLY A 1 138 ? -12.388 23.172 -3.394 1 92.47 138 GLY A C 1
ATOM 1040 O O . GLY A 1 138 ? -13.126 23.921 -2.751 1 92.47 138 GLY A O 1
ATOM 1041 N N . CYS A 1 139 ? -12.872 22.341 -4.346 1 91.22 139 CYS A N 1
ATOM 1042 C CA . CYS A 1 139 ? -14.269 22.407 -4.76 1 91.22 139 CYS A CA 1
ATOM 1043 C C . CYS A 1 139 ? -15.118 21.416 -3.973 1 91.22 139 CYS A C 1
ATOM 1045 O O . CYS A 1 139 ? -16.345 21.41 -4.093 1 91.22 139 CYS A O 1
ATOM 1047 N N . GLU A 1 140 ? -14.489 20.656 -3.162 1 91.45 140 GLU A N 1
ATOM 1048 C CA . GLU A 1 140 ? -15.214 19.626 -2.424 1 91.45 140 GLU A CA 1
ATOM 1049 C C . GLU A 1 140 ? -16.026 20.233 -1.283 1 91.45 140 GLU A C 1
ATOM 1051 O O . GLU A 1 140 ? -15.475 20.917 -0.417 1 91.45 140 GLU A O 1
ATOM 1056 N N . GLU A 1 141 ? -17.22 19.894 -1.178 1 82.52 141 GLU A N 1
ATOM 1057 C CA . GLU A 1 141 ? -18.127 20.459 -0.184 1 82.52 141 GLU A CA 1
ATOM 1058 C C . GLU A 1 141 ? -17.738 20.027 1.227 1 82.52 141 GLU A C 1
ATOM 1060 O O . GLU A 1 141 ? -17.979 20.753 2.194 1 82.52 141 GLU A O 1
ATOM 1065 N N . THR A 1 142 ? -17.034 18.952 1.339 1 86.26 142 THR A N 1
ATOM 1066 C CA . THR A 1 142 ? -16.786 18.357 2.648 1 86.26 142 THR A CA 1
ATOM 1067 C C . THR A 1 142 ? -15.383 18.699 3.141 1 86.26 142 THR A C 1
ATOM 1069 O O . THR A 1 142 ? -14.995 18.31 4.244 1 86.26 142 THR A O 1
ATOM 1072 N N . LEU A 1 143 ? -14.71 19.428 2.349 1 88.77 143 LEU A N 1
ATOM 1073 C CA . LEU A 1 143 ? -13.366 19.825 2.755 1 88.77 143 LEU A CA 1
ATOM 1074 C C . LEU A 1 143 ? -13.417 20.793 3.932 1 88.77 143 LEU A C 1
ATOM 1076 O O . LEU A 1 143 ? -14.062 21.841 3.851 1 88.77 143 LEU A O 1
ATOM 1080 N N . GLY A 1 144 ? -12.666 20.495 5.022 1 86.52 144 GLY A N 1
ATOM 1081 C CA . GLY A 1 144 ? -12.808 21.27 6.245 1 86.52 144 GLY A CA 1
ATOM 1082 C C . GLY A 1 144 ? -11.528 21.972 6.658 1 86.52 144 GLY A C 1
ATOM 1083 O O . GLY A 1 144 ? -11.565 22.954 7.403 1 86.52 144 GLY A O 1
ATOM 1084 N N . SER A 1 145 ? -10.357 21.478 6.166 1 90.02 145 SER A N 1
ATOM 1085 C CA . SER A 1 145 ? -9.1 22.042 6.647 1 90.02 145 SER A CA 1
ATOM 1086 C C . SER A 1 145 ? -8.15 22.34 5.492 1 90.02 145 SER A C 1
ATOM 1088 O O . SER A 1 145 ? -7.003 21.886 5.492 1 90.02 145 SER A O 1
ATOM 1090 N N . PRO A 1 146 ? -8.528 23.207 4.672 1 94.73 146 PRO A N 1
ATOM 1091 C CA . PRO A 1 146 ? -7.687 23.481 3.504 1 94.73 146 PRO A CA 1
ATOM 1092 C C . PRO A 1 146 ? -6.528 24.424 3.819 1 94.73 146 PRO A C 1
ATOM 1094 O O . PRO A 1 146 ? -5.484 24.364 3.165 1 94.73 146 PRO A O 1
ATOM 1097 N N . LEU A 1 147 ? -6.677 25.282 4.833 1 97.47 147 LEU A N 1
ATOM 1098 C CA . LEU A 1 147 ? -5.704 26.344 5.064 1 97.47 147 LEU A CA 1
ATOM 1099 C C . LEU A 1 147 ? -4.351 25.765 5.461 1 97.47 147 LEU A C 1
ATOM 1101 O O . LEU A 1 147 ? -3.338 26.044 4.815 1 97.47 147 LEU A O 1
ATOM 1105 N N . ILE A 1 148 ? -4.302 24.93 6.484 1 97.14 148 ILE A N 1
ATOM 1106 C CA . ILE A 1 148 ? -3.055 24.36 6.982 1 97.14 148 ILE A CA 1
ATOM 1107 C C . ILE A 1 148 ? -2.414 23.497 5.897 1 97.14 148 ILE A C 1
ATOM 1109 O O . ILE A 1 148 ? -1.212 23.6 5.643 1 97.14 148 ILE A O 1
ATOM 1113 N N . ASP A 1 149 ? -3.16 22.695 5.259 1 97.03 149 ASP A N 1
ATOM 1114 C CA . ASP A 1 149 ? -2.657 21.719 4.297 1 97.03 149 ASP A CA 1
ATOM 1115 C C . ASP A 1 149 ? -1.987 22.411 3.112 1 97.03 149 ASP A C 1
ATOM 1117 O O . ASP A 1 149 ? -0.906 22.006 2.68 1 97.03 149 ASP A O 1
ATOM 1121 N N . PHE A 1 150 ? -2.568 23.449 2.663 1 97.61 150 PHE A N 1
ATOM 1122 C CA . PHE A 1 150 ? -2.055 24.027 1.427 1 97.61 150 PHE A CA 1
ATOM 1123 C C . PHE A 1 150 ? -0.993 25.08 1.722 1 97.61 150 PHE A C 1
ATOM 1125 O O . PHE A 1 150 ? -0.126 25.346 0.887 1 97.61 150 PHE A O 1
ATOM 1132 N N . LEU A 1 151 ? -1.056 25.692 2.97 1 98 151 LEU A N 1
ATOM 1133 C CA . LEU A 1 151 ? 0.093 26.476 3.411 1 98 151 LEU A CA 1
ATOM 1134 C C . LEU A 1 151 ? 1.344 25.607 3.492 1 98 151 LEU A C 1
ATOM 1136 O O . LEU A 1 151 ? 2.423 26.022 3.062 1 98 151 LEU A O 1
ATOM 1140 N N . MET A 1 152 ? 1.165 24.422 3.971 1 98.54 152 MET A N 1
ATOM 1141 C CA . MET A 1 152 ? 2.303 23.527 4.162 1 98.54 152 MET A CA 1
ATOM 1142 C C . MET A 1 152 ? 2.722 22.89 2.841 1 98.54 152 MET A C 1
ATOM 1144 O O . MET A 1 152 ? 3.908 22.648 2.612 1 98.54 152 MET A O 1
ATOM 1148 N N . LEU A 1 153 ? 1.767 22.589 1.952 1 98.72 153 LEU A N 1
ATOM 1149 C CA . LEU A 1 153 ? 2.147 22.143 0.617 1 98.72 153 LEU A CA 1
ATOM 1150 C C . LEU A 1 153 ? 3.011 23.189 -0.081 1 98.72 153 LEU A C 1
ATOM 1152 O O . LEU A 1 153 ? 4.039 22.855 -0.674 1 98.72 153 LEU A O 1
ATOM 1156 N N . ALA A 1 154 ? 2.571 24.431 -0.011 1 98.77 154 ALA A N 1
ATOM 1157 C CA . ALA A 1 154 ? 3.335 25.52 -0.613 1 98.77 154 ALA A CA 1
ATOM 1158 C C . ALA A 1 154 ? 4.722 25.628 0.012 1 98.77 154 ALA A C 1
ATOM 1160 O O . ALA A 1 154 ? 5.7 25.922 -0.679 1 98.77 154 ALA A O 1
ATOM 1161 N N . SER A 1 155 ? 4.786 25.41 1.29 1 98.84 155 SER A N 1
ATOM 1162 C CA . SER A 1 155 ? 6.072 25.447 1.978 1 98.84 155 SER A CA 1
ATOM 1163 C C . SER A 1 155 ? 6.982 24.316 1.51 1 98.84 155 SER A C 1
ATOM 1165 O O . SER A 1 155 ? 8.193 24.502 1.375 1 98.84 155 SER A O 1
ATOM 1167 N N . LEU A 1 156 ? 6.455 23.127 1.308 1 98.86 156 LEU A N 1
ATOM 1168 C CA . LEU A 1 156 ? 7.232 22.002 0.801 1 98.86 156 LEU A CA 1
ATOM 1169 C C . LEU A 1 156 ? 7.789 22.306 -0.586 1 98.86 156 LEU A C 1
ATOM 1171 O O . LEU A 1 156 ? 8.934 21.964 -0.889 1 98.86 156 LEU A O 1
ATOM 1175 N N . VAL A 1 157 ? 6.986 22.905 -1.414 1 98.83 157 VAL A N 1
ATOM 1176 C CA . VAL A 1 157 ? 7.431 23.28 -2.752 1 98.83 157 VAL A CA 1
ATOM 1177 C C . VAL A 1 157 ? 8.592 24.267 -2.653 1 98.83 157 VAL A C 1
ATOM 1179 O O . VAL A 1 157 ? 9.579 24.15 -3.384 1 98.83 157 VAL A O 1
ATOM 1182 N N . GLU A 1 158 ? 8.477 25.258 -1.75 1 98.79 158 GLU A N 1
ATOM 1183 C CA . GLU A 1 158 ? 9.551 26.225 -1.542 1 98.79 158 GLU A CA 1
ATOM 1184 C C . GLU A 1 158 ? 10.831 25.536 -1.077 1 98.79 158 GLU A C 1
ATOM 1186 O O . GLU A 1 158 ? 11.93 25.911 -1.492 1 98.79 158 GLU A O 1
ATOM 1191 N N . LEU A 1 159 ? 10.684 24.598 -0.191 1 98.78 159 LEU A N 1
ATOM 1192 C CA . LEU A 1 159 ? 11.842 23.843 0.273 1 98.78 159 LEU A CA 1
ATOM 1193 C C . LEU A 1 159 ? 12.52 23.12 -0.886 1 98.78 159 LEU A C 1
ATOM 1195 O O . LEU A 1 159 ? 13.75 23.084 -0.967 1 98.78 159 LEU A O 1
ATOM 1199 N N . GLU A 1 160 ? 11.691 22.532 -1.705 1 98.39 160 GLU A N 1
ATOM 1200 C CA . GLU A 1 160 ? 12.243 21.881 -2.889 1 98.39 160 GLU A CA 1
ATOM 1201 C C . GLU A 1 160 ? 12.978 22.881 -3.777 1 98.39 160 GLU A C 1
ATOM 1203 O O . GLU A 1 160 ? 14.04 22.573 -4.321 1 98.39 160 GLU A O 1
ATOM 1208 N N . ASN A 1 161 ? 12.428 24.023 -3.942 1 98.15 161 ASN A N 1
ATOM 1209 C CA . ASN A 1 161 ? 13.062 25.08 -4.724 1 98.15 161 ASN A CA 1
ATOM 1210 C C . ASN A 1 161 ? 14.405 25.49 -4.126 1 98.15 161 ASN A C 1
ATOM 1212 O O . ASN A 1 161 ? 15.298 25.94 -4.846 1 98.15 161 ASN A O 1
ATOM 1216 N N . MET A 1 162 ? 14.524 25.344 -2.887 1 98.11 162 MET A N 1
ATOM 1217 C CA . MET A 1 162 ? 15.751 25.711 -2.184 1 98.11 162 MET A CA 1
ATOM 1218 C C . MET A 1 162 ? 16.795 24.605 -2.298 1 98.11 162 MET A C 1
ATOM 1220 O O . MET A 1 162 ? 17.922 24.759 -1.825 1 98.11 162 MET A O 1
ATOM 1224 N N . GLY A 1 163 ? 16.443 23.468 -2.869 1 97.54 163 GLY A N 1
ATOM 1225 C CA . GLY A 1 163 ? 17.424 22.435 -3.162 1 97.54 163 GLY A CA 1
ATOM 1226 C C . GLY A 1 163 ? 17.298 21.22 -2.263 1 97.54 163 GLY A C 1
ATOM 1227 O O . GLY A 1 163 ? 18.092 20.282 -2.362 1 97.54 163 GLY A O 1
ATOM 1228 N N . PHE A 1 164 ? 16.322 21.204 -1.418 1 98.31 164 PHE A N 1
ATOM 1229 C CA . PHE A 1 164 ? 16.126 20.058 -0.539 1 98.31 164 PHE A CA 1
ATOM 1230 C C . PHE A 1 164 ? 15.412 18.929 -1.272 1 98.31 164 PHE A C 1
ATOM 1232 O O . PHE A 1 164 ? 14.683 19.171 -2.236 1 98.31 164 PHE A O 1
ATOM 1239 N N . ASN A 1 165 ? 15.694 17.661 -0.904 1 98.12 165 ASN A N 1
ATOM 1240 C CA . ASN A 1 165 ? 14.873 16.52 -1.292 1 98.12 165 ASN A CA 1
ATOM 1241 C C . ASN A 1 165 ? 13.609 16.424 -0.442 1 98.12 165 ASN A C 1
ATOM 1243 O O . ASN A 1 165 ? 13.684 16.197 0.767 1 98.12 165 ASN A O 1
ATOM 1247 N N . VAL A 1 166 ? 12.454 16.63 -1.066 1 98.72 166 VAL A N 1
ATOM 1248 C CA . VAL A 1 166 ? 11.221 16.778 -0.301 1 98.72 166 VAL A CA 1
ATOM 1249 C C . VAL A 1 166 ? 10.189 15.76 -0.782 1 98.72 166 VAL A C 1
ATOM 1251 O O . VAL A 1 166 ? 10.075 15.502 -1.983 1 98.72 166 VAL A O 1
ATOM 1254 N N . LEU A 1 167 ? 9.508 15.113 0.139 1 98.81 167 LEU A N 1
ATOM 1255 C CA . LEU A 1 167 ? 8.37 14.253 -0.167 1 98.81 167 LEU A CA 1
ATOM 1256 C C . LEU A 1 167 ? 7.147 14.658 0.649 1 98.81 167 LEU A C 1
ATOM 1258 O O . LEU A 1 167 ? 7.281 15.212 1.743 1 98.81 167 LEU A O 1
ATOM 1262 N N . LEU A 1 168 ? 6.012 14.447 0.073 1 98.87 168 LEU A N 1
ATOM 1263 C CA . LEU A 1 168 ? 4.722 14.504 0.751 1 98.87 168 LEU A CA 1
ATOM 1264 C C . LEU A 1 168 ? 4.151 13.104 0.95 1 98.87 168 LEU A C 1
ATOM 1266 O O . LEU A 1 168 ? 3.994 12.35 -0.013 1 98.87 168 LEU A O 1
ATOM 1270 N N . ALA A 1 169 ? 3.926 12.744 2.139 1 98.79 169 ALA A N 1
ATOM 1271 C CA . ALA A 1 169 ? 3.338 11.442 2.441 1 98.79 169 ALA A CA 1
ATOM 1272 C C . ALA A 1 169 ? 1.899 11.588 2.925 1 98.79 169 ALA A C 1
ATOM 1274 O O . ALA A 1 169 ? 1.603 12.443 3.764 1 98.79 169 ALA A O 1
ATOM 1275 N N . THR A 1 170 ? 1.003 10.835 2.367 1 98.47 170 THR A N 1
ATOM 1276 C CA . THR A 1 170 ? -0.385 10.83 2.816 1 98.47 170 THR A CA 1
ATOM 1277 C C . THR A 1 170 ? -0.822 9.421 3.206 1 98.47 170 THR A C 1
ATOM 1279 O O . THR A 1 170 ? -0.435 8.444 2.561 1 98.47 170 THR A O 1
ATOM 1282 N N . ILE A 1 171 ? -1.52 9.308 4.259 1 98.26 171 ILE A N 1
ATOM 1283 C CA . ILE A 1 171 ? -2.021 8.016 4.714 1 98.26 171 ILE A CA 1
ATOM 1284 C C . ILE A 1 171 ? -3.469 8.158 5.178 1 98.26 171 ILE A C 1
ATOM 1286 O O . ILE A 1 171 ? -3.909 9.255 5.53 1 98.26 171 ILE A O 1
ATOM 1290 N N . GLY A 1 172 ? -4.188 7.029 5.161 1 97.04 172 GLY A N 1
ATOM 1291 C CA . GLY A 1 172 ? -5.561 7.025 5.64 1 97.04 172 GLY A CA 1
ATOM 1292 C C . GLY A 1 172 ? -6.525 7.721 4.698 1 97.04 172 GLY A C 1
ATOM 1293 O O . GLY A 1 172 ? -7.285 8.597 5.116 1 97.04 172 GLY A O 1
ATOM 1294 N N . ALA A 1 173 ? -6.524 7.352 3.463 1 95.82 173 ALA A N 1
ATOM 1295 C CA . ALA A 1 173 ? -7.345 7.996 2.441 1 95.82 173 ALA A CA 1
ATOM 1296 C C . ALA A 1 173 ? -8.791 8.14 2.909 1 95.82 173 ALA A C 1
ATOM 1298 O O . ALA A 1 173 ? -9.538 7.159 2.945 1 95.82 173 ALA A O 1
ATOM 1299 N N . GLY A 1 174 ? -9.096 9.338 3.307 1 94.01 174 GLY A N 1
ATOM 1300 C CA . GLY A 1 174 ? -10.462 9.645 3.699 1 94.01 174 GLY A CA 1
ATOM 1301 C C . GLY A 1 174 ? -10.739 9.365 5.164 1 94.01 174 GLY A C 1
ATOM 1302 O O . GLY A 1 174 ? -11.881 9.473 5.617 1 94.01 174 GLY A O 1
ATOM 1303 N N . SER A 1 175 ? -9.758 9.113 5.904 1 93.06 175 SER A N 1
ATOM 1304 C CA . SER A 1 175 ? -9.917 8.616 7.267 1 93.06 175 SER A CA 1
ATOM 1305 C C . SER A 1 175 ? -10.416 9.714 8.2 1 93.06 175 SER A C 1
ATOM 1307 O O . SER A 1 175 ? -10.862 9.433 9.315 1 93.06 175 SER A O 1
ATOM 1309 N N . ASP A 1 176 ? -10.351 10.905 7.786 1 89.17 176 ASP A N 1
ATOM 1310 C CA . ASP A 1 176 ? -10.839 11.975 8.651 1 89.17 176 ASP A CA 1
ATOM 1311 C C . ASP A 1 176 ? -12.248 12.404 8.251 1 89.17 176 ASP A C 1
ATOM 1313 O O . ASP A 1 176 ? -12.814 13.325 8.844 1 89.17 176 ASP A O 1
ATOM 1317 N N . GLY A 1 177 ? -12.741 11.844 7.158 1 89.68 177 GLY A N 1
ATOM 1318 C CA . GLY A 1 177 ? -14.136 12.026 6.788 1 89.68 177 GLY A CA 1
ATOM 1319 C C . GLY A 1 177 ? -14.37 13.255 5.93 1 89.68 177 GLY A C 1
ATOM 1320 O O . GLY A 1 177 ? -15.515 13.657 5.712 1 89.68 177 GLY A O 1
ATOM 1321 N N . GLU A 1 178 ? -13.34 13.861 5.512 1 90.97 178 GLU A N 1
ATOM 1322 C CA . GLU A 1 178 ? -13.509 15.077 4.723 1 90.97 178 GLU A CA 1
ATOM 1323 C C . GLU A 1 178 ? -13.615 14.759 3.234 1 90.97 178 GLU A C 1
ATOM 1325 O O . GLU A 1 178 ? -14.352 15.423 2.503 1 90.97 178 GLU A O 1
ATOM 1330 N N . LEU A 1 179 ? -12.817 13.824 2.815 1 94.19 179 LEU A N 1
ATOM 1331 C CA . LEU A 1 179 ? -12.843 13.39 1.422 1 94.19 179 LEU A CA 1
ATOM 1332 C C . LEU A 1 179 ? -13.114 11.892 1.325 1 94.19 179 LEU A C 1
ATOM 1334 O O . LEU A 1 179 ? -12.766 11.134 2.233 1 94.19 179 LEU A O 1
ATOM 1338 N N . GLU A 1 180 ? -13.727 11.546 0.236 1 94.69 180 GLU A N 1
ATOM 1339 C CA . GLU A 1 180 ? -13.987 10.128 0.01 1 94.69 180 GLU A CA 1
ATOM 1340 C C . GLU A 1 180 ? -12.712 9.391 -0.392 1 94.69 180 GLU A C 1
ATOM 1342 O O . GLU A 1 180 ? -11.878 9.933 -1.119 1 94.69 180 GLU A O 1
ATOM 1347 N N . GLN A 1 181 ? -12.642 8.175 0.026 1 95.94 181 GLN A N 1
ATOM 1348 C CA . GLN A 1 181 ? -11.483 7.347 -0.295 1 95.94 181 GLN A CA 1
ATOM 1349 C C . GLN A 1 181 ? -11.28 7.247 -1.804 1 95.94 181 GLN A C 1
ATOM 1351 O O . GLN A 1 181 ? -10.157 7.381 -2.294 1 95.94 181 GLN A O 1
ATOM 1356 N N . GLU A 1 182 ? -12.361 7.026 -2.565 1 95.56 182 GLU A N 1
ATOM 1357 C CA . GLU A 1 182 ? -12.279 6.901 -4.017 1 95.56 182 GLU A CA 1
ATOM 1358 C C . GLU A 1 182 ? -11.761 8.188 -4.653 1 95.56 182 GLU A C 1
ATOM 1360 O O . GLU A 1 182 ? -11.007 8.145 -5.628 1 95.56 182 GLU A O 1
ATOM 1365 N N . TYR A 1 183 ? -12.214 9.28 -4.131 1 96.39 183 TYR A N 1
ATOM 1366 C CA . TYR A 1 183 ? -11.747 10.569 -4.63 1 96.39 183 TYR A CA 1
ATOM 1367 C C . TYR A 1 183 ? -10.238 10.703 -4.465 1 96.39 183 TYR A C 1
ATOM 1369 O O . TYR A 1 183 ? -9.541 11.13 -5.389 1 96.39 183 TYR A O 1
ATOM 1377 N N . ILE A 1 184 ? -9.75 10.338 -3.325 1 97.7 184 ILE A N 1
ATOM 1378 C CA . ILE A 1 184 ? -8.326 10.45 -3.027 1 97.7 184 ILE A CA 1
ATOM 1379 C C . ILE A 1 184 ? -7.532 9.531 -3.953 1 97.7 184 ILE A C 1
ATOM 1381 O O . ILE A 1 184 ? -6.476 9.915 -4.463 1 97.7 184 ILE A O 1
ATOM 1385 N N . LEU A 1 185 ? -8.029 8.34 -4.184 1 98 185 LEU A N 1
ATOM 1386 C CA . LEU A 1 185 ? -7.365 7.412 -5.093 1 98 185 LEU A CA 1
ATOM 1387 C C . LEU A 1 185 ? -7.313 7.98 -6.508 1 98 185 LEU A C 1
ATOM 1389 O O . LEU A 1 185 ? -6.3 7.846 -7.198 1 98 185 LEU A O 1
ATOM 1393 N N . LYS A 1 186 ? -8.385 8.544 -6.905 1 97.61 186 LYS A N 1
ATOM 1394 C CA . LYS A 1 186 ? -8.413 9.196 -8.211 1 97.61 186 LYS A CA 1
ATOM 1395 C C . LYS A 1 186 ? -7.37 10.308 -8.292 1 97.61 186 LYS A C 1
ATOM 1397 O O . LYS A 1 186 ? -6.682 10.447 -9.306 1 97.61 186 LYS A O 1
ATOM 1402 N N . ARG A 1 187 ? -7.281 11.13 -7.244 1 98.07 187 ARG A N 1
ATOM 1403 C CA . ARG A 1 187 ? -6.301 12.21 -7.184 1 98.07 187 ARG A CA 1
ATOM 1404 C C . ARG A 1 187 ? -4.88 11.664 -7.276 1 98.07 187 ARG A C 1
ATOM 1406 O O . ARG A 1 187 ? -4.04 12.22 -7.987 1 98.07 187 ARG A O 1
ATOM 1413 N N . ILE A 1 188 ? -4.614 10.599 -6.556 1 98.66 188 ILE A N 1
ATOM 1414 C CA . ILE A 1 188 ? -3.288 9.99 -6.571 1 98.66 188 ILE A CA 1
ATOM 1415 C C . ILE A 1 188 ? -2.955 9.513 -7.982 1 98.66 188 ILE A C 1
ATOM 1417 O O . ILE A 1 188 ? -1.832 9.696 -8.457 1 98.66 188 ILE A O 1
ATOM 1421 N N . SER A 1 189 ? -3.925 8.907 -8.616 1 98.46 189 SER A N 1
ATOM 1422 C CA . SER A 1 189 ? -3.715 8.45 -9.986 1 98.46 189 SER A CA 1
ATOM 1423 C C . SER A 1 189 ? -3.386 9.615 -10.914 1 98.46 189 SER A C 1
ATOM 1425 O O . SER A 1 189 ? -2.527 9.495 -11.789 1 98.46 189 SER A O 1
ATOM 1427 N N . GLU A 1 190 ? -4.105 10.672 -10.763 1 97.75 190 GLU A N 1
ATOM 1428 C CA . GLU A 1 190 ? -3.848 11.87 -11.556 1 97.75 190 GLU A CA 1
ATOM 1429 C C . GLU A 1 190 ? -2.42 12.37 -11.354 1 97.75 190 GLU A C 1
ATOM 1431 O O . GLU A 1 190 ? -1.74 12.729 -12.318 1 97.75 190 GLU A O 1
ATOM 1436 N N . ILE A 1 191 ? -1.99 12.389 -10.145 1 98.41 191 ILE A N 1
ATOM 1437 C CA . ILE A 1 191 ? -0.65 12.848 -9.794 1 98.41 191 ILE A CA 1
ATOM 1438 C C . ILE A 1 191 ? 0.389 11.865 -10.329 1 98.41 191 ILE A C 1
ATOM 1440 O O . ILE A 1 191 ? 1.444 12.273 -10.82 1 98.41 191 ILE A O 1
ATOM 1444 N N . ALA A 1 192 ? 0.081 10.612 -10.249 1 98.41 192 ALA A N 1
ATOM 1445 C CA . ALA A 1 192 ? 0.968 9.558 -10.736 1 98.41 192 ALA A CA 1
ATOM 1446 C C . ALA A 1 192 ? 1.196 9.685 -12.24 1 98.41 192 ALA A C 1
ATOM 1448 O O . ALA A 1 192 ? 2.291 9.406 -12.733 1 98.41 192 ALA A O 1
ATOM 1449 N N . ARG A 1 193 ? 0.193 10.099 -13.01 1 97.4 193 ARG A N 1
ATOM 1450 C CA . ARG A 1 193 ? 0.303 10.266 -14.455 1 97.4 193 ARG A CA 1
ATOM 1451 C C . ARG A 1 193 ? 1.39 11.276 -14.809 1 97.4 193 ARG A C 1
ATOM 1453 O O . ARG A 1 193 ? 1.965 11.222 -15.898 1 97.4 193 ARG A O 1
ATOM 1460 N N . ASN A 1 194 ? 1.643 12.132 -13.856 1 96.93 194 ASN A N 1
ATOM 1461 C CA . ASN A 1 194 ? 2.698 13.125 -14.033 1 96.93 194 ASN A CA 1
ATOM 1462 C C . ASN A 1 194 ? 3.949 12.761 -13.239 1 96.93 194 ASN A C 1
ATOM 1464 O O . ASN A 1 194 ? 4.668 13.643 -12.767 1 96.93 194 ASN A O 1
ATOM 1468 N N . GLU A 1 195 ? 4.074 11.521 -12.931 1 97.27 195 GLU A N 1
ATOM 1469 C CA . GLU A 1 195 ? 5.249 10.96 -12.271 1 97.27 195 GLU A CA 1
ATOM 1470 C C . GLU A 1 195 ? 5.379 11.477 -10.841 1 97.27 195 GLU A C 1
ATOM 1472 O O . GLU A 1 195 ? 6.489 11.689 -10.35 1 97.27 195 GLU A O 1
ATOM 1477 N N . GLY A 1 196 ? 4.242 11.758 -10.233 1 98.58 196 GLY A N 1
ATOM 1478 C CA . GLY A 1 196 ? 4.243 12.343 -8.902 1 98.58 196 GLY A CA 1
ATOM 1479 C C . GLY A 1 196 ? 4.15 11.309 -7.796 1 98.58 196 GLY A C 1
ATOM 1480 O O . GLY A 1 196 ? 4.404 11.616 -6.629 1 98.58 196 GLY A O 1
ATOM 1481 N N . LEU A 1 197 ? 3.686 10.077 -8.107 1 98.77 197 LEU A N 1
ATOM 1482 C CA . LEU A 1 197 ? 3.714 8.993 -7.131 1 98.77 197 LEU A CA 1
ATOM 1483 C C . LEU A 1 197 ? 5.105 8.374 -7.046 1 98.77 197 LEU A C 1
ATOM 1485 O O . LEU A 1 197 ? 5.601 7.813 -8.026 1 98.77 197 LEU A O 1
ATOM 1489 N N . ILE A 1 198 ? 5.767 8.414 -5.898 1 98.8 198 ILE A N 1
ATOM 1490 C CA . ILE A 1 198 ? 7.18 8.079 -5.761 1 98.8 198 ILE A CA 1
ATOM 1491 C C . ILE A 1 198 ? 7.324 6.711 -5.099 1 98.8 198 ILE A C 1
ATOM 1493 O O . ILE A 1 198 ? 8.208 5.93 -5.46 1 98.8 198 ILE A O 1
ATOM 1497 N N . ASP A 1 199 ? 6.54 6.459 -4.129 1 98.68 199 ASP A N 1
ATOM 1498 C CA . ASP A 1 199 ? 6.665 5.244 -3.331 1 98.68 199 ASP A CA 1
ATOM 1499 C C . ASP A 1 199 ? 5.365 4.935 -2.592 1 98.68 199 ASP A C 1
ATOM 1501 O O . ASP A 1 199 ? 4.489 5.795 -2.48 1 98.68 199 ASP A O 1
ATOM 1505 N N . ILE A 1 200 ? 5.148 3.7 -2.207 1 98.85 200 ILE A N 1
ATOM 1506 C CA . ILE A 1 200 ? 3.98 3.236 -1.466 1 98.85 200 ILE A CA 1
ATOM 1507 C C . ILE A 1 200 ? 4.417 2.284 -0.356 1 98.85 200 ILE A C 1
ATOM 1509 O O . ILE A 1 200 ? 5.134 1.312 -0.609 1 98.85 200 ILE A O 1
ATOM 1513 N N . LYS A 1 201 ? 4.078 2.498 0.849 1 98.8 201 LYS A N 1
ATOM 1514 C CA . LYS A 1 201 ? 4.353 1.626 1.987 1 98.8 201 LYS A CA 1
ATOM 1515 C C . LYS A 1 201 ? 3.194 1.637 2.981 1 98.8 201 LYS A C 1
ATOM 1517 O O . LYS A 1 201 ? 2.687 2.702 3.338 1 98.8 201 LYS A O 1
ATOM 1522 N N . GLY A 1 202 ? 2.733 0.473 3.328 1 98.49 202 GLY A N 1
ATOM 1523 C CA . GLY A 1 202 ? 1.695 0.387 4.343 1 98.49 202 GLY A CA 1
ATOM 1524 C C . GLY A 1 202 ? 2.227 -0.006 5.708 1 98.49 202 GLY A C 1
ATOM 1525 O O . GLY A 1 202 ? 3.437 -0.161 5.888 1 98.49 202 GLY A O 1
ATOM 1526 N N . ILE A 1 203 ? 1.327 -0.105 6.658 1 98.7 203 ILE A N 1
ATOM 1527 C CA . ILE A 1 203 ? 1.632 -0.557 8.011 1 98.7 203 ILE A CA 1
ATOM 1528 C C . ILE A 1 203 ? 2.013 -2.035 7.988 1 98.7 203 ILE A C 1
ATOM 1530 O O . ILE A 1 203 ? 1.456 -2.815 7.211 1 98.7 203 ILE A O 1
ATOM 1534 N N . ASP A 1 204 ? 2.969 -2.445 8.71 1 98.39 204 ASP A N 1
ATOM 1535 C CA . ASP A 1 204 ? 3.347 -3.852 8.81 1 98.39 204 ASP A CA 1
ATOM 1536 C C . ASP A 1 204 ? 3.36 -4.314 10.266 1 98.39 204 ASP A C 1
ATOM 1538 O O . ASP A 1 204 ? 3.185 -3.506 11.181 1 98.39 204 ASP A O 1
ATOM 1542 N N . LYS A 1 205 ? 3.548 -5.544 10.47 1 97.93 205 LYS A N 1
ATOM 1543 C CA . LYS A 1 205 ? 3.427 -6.181 11.778 1 97.93 205 LYS A CA 1
ATOM 1544 C C . LYS A 1 205 ? 4.468 -5.637 12.753 1 97.93 205 LYS A C 1
ATOM 1546 O O . LYS A 1 205 ? 4.21 -5.542 13.955 1 97.93 205 LYS A O 1
ATOM 1551 N N . ASP A 1 206 ? 5.633 -5.243 12.281 1 97.2 206 ASP A N 1
ATOM 1552 C CA . ASP A 1 206 ? 6.707 -4.747 13.135 1 97.2 206 ASP A CA 1
ATOM 1553 C C . ASP A 1 206 ? 6.343 -3.397 13.749 1 97.2 206 ASP A C 1
ATOM 1555 O O . ASP A 1 206 ? 6.944 -2.977 14.739 1 97.2 206 ASP A O 1
ATOM 1559 N N . MET A 1 207 ? 5.38 -2.708 13.17 1 98.12 207 MET A N 1
ATOM 1560 C CA . MET A 1 207 ? 4.989 -1.378 13.628 1 98.12 207 MET A CA 1
ATOM 1561 C C . MET A 1 207 ? 3.895 -1.466 14.686 1 98.12 207 MET A C 1
ATOM 1563 O O . MET A 1 207 ? 3.619 -0.489 15.384 1 98.12 207 MET A O 1
ATOM 1567 N N . GLU A 1 208 ? 3.29 -2.589 14.827 1 97.66 208 GLU A N 1
ATOM 1568 C CA . GLU A 1 208 ? 2.039 -2.76 15.56 1 97.66 208 GLU A CA 1
ATOM 1569 C C . GLU A 1 208 ? 2.177 -2.29 17.005 1 97.66 208 GLU A C 1
ATOM 1571 O O . GLU A 1 208 ? 1.379 -1.48 17.479 1 97.66 208 GLU A O 1
ATOM 1576 N N . ARG A 1 209 ? 3.153 -2.751 17.689 1 97.9 209 ARG A N 1
ATOM 1577 C CA . ARG A 1 209 ? 3.316 -2.45 19.107 1 97.9 209 ARG A CA 1
ATOM 1578 C C . ARG A 1 209 ? 3.521 -0.956 19.331 1 97.9 209 ARG A C 1
ATOM 1580 O O . ARG A 1 209 ? 2.844 -0.348 20.163 1 97.9 209 ARG A O 1
ATOM 1587 N N . ASP A 1 210 ? 4.436 -0.378 18.617 1 98.5 210 ASP A N 1
ATOM 1588 C CA . ASP A 1 210 ? 4.736 1.043 18.77 1 98.5 210 ASP A CA 1
ATOM 1589 C C . ASP A 1 210 ? 3.529 1.902 18.4 1 98.5 210 ASP A C 1
ATOM 1591 O O . ASP A 1 210 ? 3.25 2.906 19.059 1 98.5 210 ASP A O 1
ATOM 1595 N N . LEU A 1 211 ? 2.86 1.516 17.328 1 98.55 211 LEU A N 1
ATOM 1596 C CA . LEU A 1 211 ? 1.687 2.281 16.92 1 98.55 211 LEU A CA 1
ATOM 1597 C C . LEU A 1 211 ? 0.604 2.229 17.993 1 98.55 211 LEU A C 1
ATOM 1599 O O . LEU A 1 211 ? -0.102 3.215 18.216 1 98.55 211 LEU A O 1
ATOM 1603 N N . GLU A 1 212 ? 0.449 1.117 18.592 1 97.94 212 GLU A N 1
ATOM 1604 C CA . GLU A 1 212 ? -0.505 1.011 19.691 1 97.94 212 GLU A CA 1
ATOM 1605 C C . GLU A 1 212 ? -0.15 1.968 20.825 1 97.94 212 GLU A C 1
ATOM 1607 O O . GLU A 1 212 ? -1.029 2.62 21.392 1 97.94 212 GLU A O 1
ATOM 1612 N N . ILE A 1 213 ? 1.08 2.049 21.173 1 98.59 213 ILE A N 1
ATOM 1613 C CA . ILE A 1 213 ? 1.558 2.937 22.228 1 98.59 213 ILE A CA 1
ATOM 1614 C C . ILE A 1 213 ? 1.317 4.39 21.827 1 98.59 213 ILE A C 1
ATOM 1616 O O . ILE A 1 213 ? 0.796 5.181 22.618 1 98.59 213 ILE A O 1
ATOM 1620 N N . ILE A 1 214 ? 1.671 4.746 20.637 1 98.66 214 ILE A N 1
ATOM 1621 C CA . ILE A 1 214 ? 1.522 6.11 20.143 1 98.66 214 ILE A CA 1
ATOM 1622 C C . ILE A 1 214 ? 0.049 6.511 20.171 1 98.66 214 ILE A C 1
ATOM 1624 O O . ILE A 1 214 ? -0.304 7.566 20.704 1 98.66 214 ILE A O 1
ATOM 1628 N N . LEU A 1 215 ? -0.825 5.642 19.667 1 98.08 215 LEU A N 1
ATOM 1629 C CA . LEU A 1 215 ? -2.23 5.976 19.462 1 98.08 215 LEU A CA 1
ATOM 1630 C C . LEU A 1 215 ? -3 5.918 20.777 1 98.08 215 LEU A C 1
ATOM 1632 O O . LEU A 1 215 ? -4.118 6.429 20.87 1 98.08 215 LEU A O 1
ATOM 1636 N N . SER A 1 216 ? -2.397 5.352 21.766 1 97.84 216 SER A N 1
ATOM 1637 C CA . SER A 1 216 ? -2.991 5.39 23.098 1 97.84 216 SER A CA 1
ATOM 1638 C C . SER A 1 216 ? -2.686 6.709 23.802 1 97.84 216 SER A C 1
ATOM 1640 O O . SER A 1 216 ? -3.325 7.048 24.8 1 97.84 216 SER A O 1
ATOM 1642 N N . ASN A 1 217 ? -1.746 7.454 23.257 1 97.69 217 ASN A N 1
ATOM 1643 C CA . ASN A 1 217 ? -1.303 8.662 23.944 1 97.69 217 ASN A CA 1
ATOM 1644 C C . ASN A 1 217 ? -1.587 9.913 23.117 1 97.69 217 ASN A C 1
ATOM 1646 O O . ASN A 1 217 ? -1.82 10.989 23.671 1 97.69 217 ASN A O 1
ATOM 1650 N N . VAL A 1 218 ? -1.526 9.787 21.838 1 96.6 218 VAL A N 1
ATOM 1651 C CA . VAL A 1 218 ? -1.829 10.888 20.93 1 96.6 218 VAL A CA 1
ATOM 1652 C C . VAL A 1 218 ? -3.319 10.885 20.594 1 96.6 218 VAL A C 1
ATOM 1654 O O . VAL A 1 218 ? -3.857 9.873 20.138 1 96.6 218 VAL A O 1
ATOM 1657 N N . ASN A 1 219 ? -3.981 11.978 20.807 1 92.42 219 ASN A N 1
ATOM 1658 C CA . ASN A 1 219 ? -5.411 12.074 20.532 1 92.42 219 ASN A CA 1
ATOM 1659 C C . ASN A 1 219 ? -5.68 12.382 19.062 1 92.42 219 ASN A C 1
ATOM 1661 O O . ASN A 1 219 ? -5.564 13.532 18.633 1 92.42 219 ASN A O 1
ATOM 1665 N N . THR A 1 220 ? -6.081 11.367 18.342 1 89.26 220 THR A N 1
ATOM 1666 C CA . THR A 1 220 ? -6.33 11.52 16.912 1 89.26 220 THR A CA 1
ATOM 1667 C C . THR A 1 220 ? -7.263 10.423 16.406 1 89.26 220 THR A C 1
ATOM 1669 O O . THR A 1 220 ? -7.146 9.265 16.811 1 89.26 220 THR A O 1
ATOM 1672 N N . GLU A 1 221 ? -8.107 10.765 15.546 1 84.46 221 GLU A N 1
ATOM 1673 C CA . GLU A 1 221 ? -8.974 9.785 14.899 1 84.46 221 GLU A CA 1
ATOM 1674 C C . GLU A 1 221 ? -8.453 9.418 13.513 1 84.46 221 GLU A C 1
ATOM 1676 O O . GLU A 1 221 ? -8.404 8.239 13.155 1 84.46 221 GLU A O 1
ATOM 1681 N N . ALA A 1 222 ? -8.044 10.452 12.761 1 88.09 222 ALA A N 1
ATOM 1682 C CA . ALA A 1 222 ? -7.603 10.26 11.382 1 88.09 222 ALA A CA 1
ATOM 1683 C C . ALA A 1 222 ? -6.392 9.333 11.318 1 88.09 222 ALA A C 1
ATOM 1685 O O . ALA A 1 222 ? -6.268 8.527 10.393 1 88.09 222 ALA A O 1
ATOM 1686 N N . SER A 1 223 ? -5.541 9.389 12.312 1 92.85 223 SER A N 1
ATOM 1687 C CA . SER A 1 223 ? -4.329 8.575 12.311 1 92.85 223 SER A CA 1
ATOM 1688 C C . SER A 1 223 ? -4.577 7.214 12.952 1 92.85 223 SER A C 1
ATOM 1690 O O . SER A 1 223 ? -3.768 6.296 12.804 1 92.85 223 SER A O 1
ATOM 1692 N N . ARG A 1 224 ? -5.673 7.066 13.648 1 94.7 224 ARG A N 1
ATOM 1693 C CA . ARG A 1 224 ? -6.007 5.79 14.271 1 94.7 224 ARG A CA 1
ATOM 1694 C C . ARG A 1 224 ? -6.611 4.826 13.255 1 94.7 224 ARG A C 1
ATOM 1696 O O . ARG A 1 224 ? -6.375 3.617 13.323 1 94.7 224 ARG A O 1
ATOM 1703 N N . ILE A 1 225 ? -7.326 5.335 12.359 1 96.55 225 ILE A N 1
ATOM 1704 C CA . ILE A 1 225 ? -8.07 4.538 11.39 1 96.55 225 ILE A CA 1
ATOM 1705 C C . ILE A 1 225 ? -7.105 3.672 10.584 1 96.55 225 ILE A C 1
ATOM 1707 O O . ILE A 1 225 ? -7.354 2.482 10.375 1 96.55 225 ILE A O 1
ATOM 1711 N N . PRO A 1 226 ? -5.962 4.208 10.128 1 98.14 226 PRO A N 1
ATOM 1712 C CA . PRO A 1 226 ? -5.009 3.364 9.404 1 98.14 226 PRO A CA 1
ATOM 1713 C C . PRO A 1 226 ? -4.579 2.138 10.205 1 98.14 226 PRO A C 1
ATOM 1715 O O . PRO A 1 226 ? -4.482 1.038 9.654 1 98.14 226 PRO A O 1
ATOM 1718 N N . PHE A 1 227 ? -4.373 2.324 11.476 1 98.22 227 PHE A N 1
ATOM 1719 C CA . PHE A 1 227 ? -3.948 1.225 12.335 1 98.22 227 PHE A CA 1
ATOM 1720 C C . PHE A 1 227 ? -5.064 0.2 12.496 1 98.22 227 PHE A C 1
ATOM 1722 O O . PHE A 1 227 ? -4.824 -1.006 12.406 1 98.22 227 PHE A O 1
ATOM 1729 N N . GLU A 1 228 ? -6.27 0.679 12.704 1 97.83 228 GLU A N 1
ATOM 1730 C CA . GLU A 1 228 ? -7.419 -0.209 12.847 1 97.83 228 GLU A CA 1
ATOM 1731 C C . GLU A 1 228 ? -7.692 -0.972 11.554 1 97.83 228 GLU A C 1
ATOM 1733 O O . GLU A 1 228 ? -8.102 -2.134 11.587 1 97.83 228 GLU A O 1
ATOM 1738 N N . ALA A 1 229 ? -7.532 -0.327 10.453 1 98.49 229 ALA A N 1
ATOM 1739 C CA . ALA A 1 229 ? -7.686 -0.985 9.158 1 98.49 229 ALA A CA 1
ATOM 1740 C C . ALA A 1 229 ? -6.672 -2.113 8.993 1 98.49 229 ALA A C 1
ATOM 1742 O O . ALA A 1 229 ? -7.011 -3.195 8.507 1 98.49 229 ALA A O 1
ATOM 1743 N N . PHE A 1 230 ? -5.407 -1.883 9.355 1 98.73 230 PHE A N 1
ATOM 1744 C CA . PHE A 1 230 ? -4.368 -2.904 9.295 1 98.73 230 PHE A CA 1
ATOM 1745 C C . PHE A 1 230 ? -4.757 -4.122 10.125 1 98.73 230 PHE A C 1
ATOM 1747 O O . PHE A 1 230 ? -4.442 -5.256 9.758 1 98.73 230 PHE A O 1
ATOM 1754 N N . LYS A 1 231 ? -5.493 -3.828 11.169 1 98.3 231 LYS A N 1
ATOM 1755 C CA . LYS A 1 231 ? -5.913 -4.892 12.078 1 98.3 231 LYS A CA 1
ATOM 1756 C C . LYS A 1 231 ? -7.197 -5.556 11.59 1 98.3 231 LYS A C 1
ATOM 1758 O O . LYS A 1 231 ? -7.722 -6.459 12.245 1 98.3 231 LYS A O 1
ATOM 1763 N N . GLY A 1 232 ? -7.782 -5.055 10.476 1 98.22 232 GLY A N 1
ATOM 1764 C CA . GLY A 1 232 ? -8.87 -5.793 9.854 1 98.22 232 GLY A CA 1
ATOM 1765 C C . GLY A 1 232 ? -10.192 -5.05 9.89 1 98.22 232 GLY A C 1
ATOM 1766 O O . GLY A 1 232 ? -11.222 -5.584 9.472 1 98.22 232 GLY A O 1
ATOM 1767 N N . LEU A 1 233 ? -10.208 -3.81 10.457 1 97.43 233 LEU A N 1
ATOM 1768 C CA . LEU A 1 233 ? -11.428 -3.013 10.396 1 97.43 233 LEU A CA 1
ATOM 1769 C C . LEU A 1 233 ? -11.855 -2.782 8.951 1 97.43 233 LEU A C 1
ATOM 1771 O O . LEU A 1 233 ? -11.022 -2.48 8.093 1 97.43 233 LEU A O 1
ATOM 1775 N N . TYR A 1 234 ? -13.129 -2.959 8.674 1 97.26 234 TYR A N 1
ATOM 1776 C CA . TYR A 1 234 ? -13.656 -2.849 7.318 1 97.26 234 TYR A CA 1
ATOM 1777 C C . TYR A 1 234 ? -15.084 -2.318 7.329 1 97.26 234 TYR A C 1
ATOM 1779 O O . TYR A 1 234 ? -15.884 -2.687 8.192 1 97.26 234 TYR A O 1
ATOM 1787 N N . GLY A 1 235 ? -15.365 -1.512 6.324 1 95.73 235 GLY A N 1
ATOM 1788 C CA . GLY A 1 235 ? -16.725 -1.021 6.169 1 95.73 235 GLY A CA 1
ATOM 1789 C C . GLY A 1 235 ? -16.871 0.45 6.513 1 95.73 235 GLY A C 1
ATOM 1790 O O . GLY A 1 235 ? -15.884 1.188 6.537 1 95.73 235 GLY A O 1
ATOM 1791 N N . GLU A 1 236 ? -18.067 0.909 6.625 1 93.83 236 GLU A N 1
ATOM 1792 C CA . GLU A 1 236 ? -18.353 2.291 6.997 1 93.83 236 GLU A CA 1
ATOM 1793 C C . GLU A 1 236 ? -18.359 2.465 8.513 1 93.83 236 GLU A C 1
ATOM 1795 O O . GLU A 1 236 ? -19.152 1.83 9.213 1 93.83 236 GLU A O 1
ATOM 1800 N N . ILE A 1 237 ? -17.514 3.307 8.911 1 90.63 237 ILE A N 1
ATOM 1801 C CA . ILE A 1 237 ? -17.353 3.512 10.346 1 90.63 237 ILE A CA 1
ATOM 1802 C C . ILE A 1 237 ? -17.756 4.939 10.712 1 90.63 237 ILE A C 1
ATOM 1804 O O . ILE A 1 237 ? -17.286 5.9 10.098 1 90.63 237 ILE A O 1
ATOM 1808 N N . PRO A 1 238 ? -18.619 5.055 11.612 1 85.41 238 PRO A N 1
ATOM 1809 C CA . PRO A 1 238 ? -18.94 6.407 12.078 1 85.41 238 PRO A CA 1
ATOM 1810 C C . PRO A 1 238 ? -17.805 7.039 12.88 1 85.41 238 PRO A C 1
ATOM 1812 O O . PRO A 1 238 ? -17.154 6.359 13.677 1 85.41 238 PRO A O 1
ATOM 1815 N N . ILE A 1 239 ? -17.516 8.197 12.581 1 77.7 239 ILE A N 1
ATOM 1816 C CA . ILE A 1 239 ? -16.538 8.952 13.356 1 77.7 239 ILE A CA 1
ATOM 1817 C C . ILE A 1 239 ? -17.152 10.273 13.815 1 77.7 239 ILE A C 1
ATOM 1819 O O . ILE A 1 239 ? -18.26 10.626 13.403 1 77.7 239 ILE A O 1
ATOM 1823 N N . ARG A 1 240 ? -16.407 10.966 14.703 1 69.74 240 ARG A N 1
ATOM 1824 C CA . ARG A 1 240 ? -16.851 12.256 15.22 1 69.74 240 ARG A CA 1
ATOM 1825 C C . ARG A 1 240 ? -18.278 12.172 15.75 1 69.74 240 ARG A C 1
ATOM 1827 O O . ARG A 1 240 ? -19.149 12.936 15.328 1 69.74 240 ARG A O 1
ATOM 1834 N N . ASN A 1 241 ? -18.487 11.271 16.632 1 67.68 241 ASN A N 1
ATOM 1835 C CA . ASN A 1 241 ? -19.745 11.051 17.336 1 67.68 241 ASN A CA 1
ATOM 1836 C C . ASN A 1 241 ? -20.886 10.754 16.366 1 67.68 241 ASN A C 1
ATOM 1838 O O . ASN A 1 241 ? -21.995 11.266 16.53 1 67.68 241 ASN A O 1
ATOM 1842 N N . GLY A 1 242 ? -20.458 10.056 15.24 1 69.54 242 GLY A N 1
ATOM 1843 C CA . GLY A 1 242 ? -21.477 9.58 14.319 1 69.54 242 GLY A CA 1
ATOM 1844 C C . GLY A 1 242 ? -21.832 10.592 13.246 1 69.54 242 GLY A C 1
ATOM 1845 O O . GLY A 1 242 ? -22.635 10.306 12.356 1 69.54 242 GLY A O 1
ATOM 1846 N N . THR A 1 243 ? -21.267 11.8 13.296 1 68.05 243 THR A N 1
ATOM 1847 C CA . THR A 1 243 ? -21.644 12.861 12.369 1 68.05 243 THR A CA 1
ATOM 1848 C C . THR A 1 243 ? -21.016 12.629 10.997 1 68.05 243 THR A C 1
ATOM 1850 O O . THR A 1 243 ? -21.442 13.224 10.005 1 68.05 243 THR A O 1
ATOM 1853 N N . ARG A 1 244 ? -20.029 11.808 10.997 1 78.14 244 ARG A N 1
ATOM 1854 C CA . ARG A 1 244 ? -19.367 11.483 9.738 1 78.14 244 ARG A CA 1
ATOM 1855 C C . ARG A 1 244 ? -19.156 9.979 9.603 1 78.14 244 ARG A C 1
ATOM 1857 O O . ARG A 1 244 ? -19.106 9.261 10.604 1 78.14 244 ARG A O 1
ATOM 1864 N N . LYS A 1 245 ? -19.145 9.548 8.377 1 86.96 245 LYS A N 1
ATOM 1865 C CA . LYS A 1 245 ? -18.822 8.152 8.092 1 86.96 245 LYS A CA 1
ATOM 1866 C C . LYS A 1 245 ? -17.608 8.045 7.175 1 86.96 245 LYS A C 1
ATOM 1868 O O . LYS A 1 245 ? -17.439 8.858 6.263 1 86.96 245 LYS A O 1
ATOM 1873 N N . VAL A 1 246 ? -16.82 7.15 7.538 1 92.11 246 VAL A N 1
ATOM 1874 C CA . VAL A 1 246 ? -15.616 6.933 6.743 1 92.11 246 VAL A CA 1
ATOM 1875 C C . VAL A 1 246 ? -15.577 5.488 6.249 1 92.11 246 VAL A C 1
ATOM 1877 O O . VAL A 1 246 ? -15.903 4.561 6.994 1 92.11 246 VAL A O 1
ATOM 1880 N N . LYS A 1 247 ? -15.341 5.341 5.021 1 95.08 247 LYS A N 1
ATOM 1881 C CA . LYS A 1 247 ? -15.093 4.004 4.489 1 95.08 247 LYS A CA 1
ATOM 1882 C C . LYS A 1 247 ? -13.703 3.508 4.876 1 95.08 247 LYS A C 1
ATOM 1884 O O . LYS A 1 247 ? -12.704 4.186 4.628 1 95.08 247 LYS A O 1
ATOM 1889 N N . VAL A 1 248 ? -13.701 2.379 5.536 1 97.05 248 VAL A N 1
ATOM 1890 C CA . VAL A 1 248 ? -12.433 1.806 5.975 1 97.05 248 VAL A CA 1
ATOM 1891 C C . VAL A 1 248 ? -12.181 0.489 5.245 1 97.05 248 VAL A C 1
ATOM 1893 O O . VAL A 1 248 ? -13.083 -0.343 5.123 1 97.05 248 VAL A O 1
ATOM 1896 N N . SER A 1 249 ? -11.085 0.304 4.706 1 97.3 249 SER A N 1
ATOM 1897 C CA . SER A 1 249 ? -10.557 -0.887 4.048 1 97.3 249 SER A CA 1
ATOM 1898 C C . SER A 1 249 ? -9.043 -0.98 4.205 1 97.3 249 SER A C 1
ATOM 1900 O O . SER A 1 249 ? -8.414 -0.074 4.756 1 97.3 249 SER A O 1
ATOM 1902 N N . PRO A 1 250 ? -8.439 -2.038 3.755 1 97.79 250 PRO A N 1
ATOM 1903 C CA . PRO A 1 250 ? -6.978 -2.112 3.839 1 97.79 250 PRO A CA 1
ATOM 1904 C C . PRO A 1 250 ? -6.289 -0.911 3.196 1 97.79 250 PRO A C 1
ATOM 1906 O O . PRO A 1 250 ? -5.139 -0.606 3.525 1 97.79 250 PRO A O 1
ATOM 1909 N N . ILE A 1 251 ? -6.998 -0.202 2.377 1 97.85 251 ILE A N 1
ATOM 1910 C CA . ILE A 1 251 ? -6.474 0.972 1.687 1 97.85 251 ILE A CA 1
ATOM 1911 C C . ILE A 1 251 ? -6.114 2.051 2.705 1 97.85 251 ILE A C 1
ATOM 1913 O O . ILE A 1 251 ? -5.136 2.78 2.526 1 97.85 251 ILE A O 1
ATOM 1917 N N . SER A 1 252 ? -6.863 2.127 3.784 1 98.15 252 SER A N 1
ATOM 1918 C CA . SER A 1 252 ? -6.66 3.141 4.814 1 98.15 252 SER A CA 1
ATOM 1919 C C . SER A 1 252 ? -5.31 2.967 5.502 1 98.15 252 SER A C 1
ATOM 1921 O O . SER A 1 252 ? -4.804 3.899 6.131 1 98.15 252 SER A O 1
ATOM 1923 N N . SER A 1 253 ? -4.709 1.833 5.398 1 98.54 253 SER A N 1
ATOM 1924 C CA . SER A 1 253 ? -3.457 1.548 6.091 1 98.54 253 SER A CA 1
ATOM 1925 C C . SER A 1 253 ? -2.255 1.809 5.19 1 98.54 253 SER A C 1
ATOM 1927 O O . SER A 1 253 ? -1.129 1.433 5.524 1 98.54 253 SER A O 1
ATOM 1929 N N . ILE A 1 254 ? -2.454 2.434 4.057 1 98.73 254 ILE A N 1
ATOM 1930 C CA . ILE A 1 254 ? -1.409 2.593 3.052 1 98.73 254 ILE A CA 1
ATOM 1931 C C . ILE A 1 254 ? -0.963 4.052 2.996 1 98.73 254 ILE A C 1
ATOM 1933 O O . ILE A 1 254 ? -1.796 4.961 2.966 1 98.73 254 ILE A O 1
ATOM 1937 N N . MET A 1 255 ? 0.271 4.229 3.058 1 98.79 255 MET A N 1
ATOM 1938 C CA . MET A 1 255 ? 0.877 5.545 2.875 1 98.79 255 MET A CA 1
ATOM 1939 C C . MET A 1 255 ? 1.414 5.705 1.457 1 98.79 255 MET A C 1
ATOM 1941 O O . MET A 1 255 ? 2.148 4.845 0.966 1 98.79 255 MET A O 1
ATOM 1945 N N . PHE A 1 256 ? 1.06 6.744 0.785 1 98.89 256 PHE A N 1
ATOM 1946 C CA . PHE A 1 256 ? 1.567 7.111 -0.532 1 98.89 256 PHE A CA 1
ATOM 1947 C C . PHE A 1 256 ? 2.555 8.266 -0.429 1 98.89 256 PHE A C 1
ATOM 1949 O O . PHE A 1 256 ? 2.267 9.283 0.206 1 98.89 256 PHE A O 1
ATOM 1956 N N . PHE A 1 257 ? 3.72 8.12 -0.946 1 98.9 257 PHE A N 1
ATOM 1957 C CA . PHE A 1 257 ? 4.723 9.175 -1.017 1 98.9 257 PHE A CA 1
ATOM 1958 C C . PHE A 1 257 ? 4.675 9.878 -2.369 1 98.9 257 PHE A C 1
ATOM 1960 O O . PHE A 1 257 ? 4.819 9.238 -3.413 1 98.9 257 PHE A O 1
ATOM 1967 N N . LEU A 1 258 ? 4.52 11.167 -2.329 1 98.88 258 LEU A N 1
ATOM 1968 C CA . LEU A 1 258 ? 4.274 11.937 -3.543 1 98.88 258 LEU A CA 1
ATOM 1969 C C . LEU A 1 258 ? 5.275 13.08 -3.675 1 98.88 258 LEU A C 1
ATOM 1971 O O . LEU A 1 258 ? 5.859 13.517 -2.68 1 98.88 258 LEU A O 1
ATOM 1975 N N . ASP A 1 259 ? 5.459 13.495 -4.848 1 98.73 259 ASP A N 1
ATOM 1976 C CA . ASP A 1 259 ? 6.209 14.709 -5.153 1 98.73 259 ASP A CA 1
ATOM 1977 C C . ASP A 1 259 ? 5.361 15.955 -4.905 1 98.73 259 ASP A C 1
ATOM 1979 O O . ASP A 1 259 ? 4.371 16.187 -5.602 1 98.73 259 ASP A O 1
ATOM 1983 N N . PRO A 1 260 ? 5.775 16.78 -3.976 1 98.65 260 PRO A N 1
ATOM 1984 C CA . PRO A 1 260 ? 4.92 17.921 -3.638 1 98.65 260 PRO A CA 1
ATOM 1985 C C . PRO A 1 260 ? 4.726 18.88 -4.81 1 98.65 260 PRO A C 1
ATOM 1987 O O . PRO A 1 260 ? 3.662 19.491 -4.943 1 98.65 260 PRO A O 1
ATOM 1990 N N . LYS A 1 261 ? 5.689 19.047 -5.663 1 98.52 261 LYS A N 1
ATOM 1991 C CA . LYS A 1 261 ? 5.546 19.93 -6.818 1 98.52 261 LYS A CA 1
ATOM 1992 C C . LYS A 1 261 ? 4.469 19.418 -7.771 1 98.52 261 LYS A C 1
ATOM 1994 O O . LYS A 1 261 ? 3.69 20.204 -8.314 1 98.52 261 LYS A O 1
ATOM 1999 N N . LYS A 1 262 ? 4.496 18.129 -7.955 1 98.4 262 LYS A N 1
ATOM 2000 C CA . LYS A 1 262 ? 3.495 17.537 -8.838 1 98.4 262 LYS A CA 1
ATOM 2001 C C . LYS A 1 262 ? 2.1 17.626 -8.224 1 98.4 262 LYS A C 1
ATOM 2003 O O . LYS A 1 262 ? 1.11 17.783 -8.942 1 98.4 262 LYS A O 1
ATOM 2008 N N . VAL A 1 263 ? 1.981 17.481 -6.905 1 98.36 263 VAL A N 1
ATOM 2009 C CA . VAL A 1 263 ? 0.707 17.676 -6.219 1 98.36 263 VAL A CA 1
ATOM 2010 C C . VAL A 1 263 ? 0.245 19.122 -6.388 1 98.36 263 VAL A C 1
ATOM 2012 O O . VAL A 1 263 ? -0.91 19.373 -6.739 1 98.36 263 VAL A O 1
ATOM 2015 N N . ALA A 1 264 ? 1.152 20.061 -6.141 1 97.93 264 ALA A N 1
ATOM 2016 C CA . ALA A 1 264 ? 0.852 21.489 -6.211 1 97.93 264 ALA A CA 1
ATOM 2017 C C . ALA A 1 264 ? 0.368 21.879 -7.605 1 97.93 264 ALA A C 1
ATOM 2019 O O . ALA A 1 264 ? -0.534 22.708 -7.746 1 97.93 264 ALA A O 1
ATOM 2020 N N . TYR A 1 265 ? 0.92 21.256 -8.599 1 93.55 265 TYR A N 1
ATOM 2021 C CA . TYR A 1 265 ? 0.604 21.559 -9.99 1 93.55 265 TYR A CA 1
ATOM 2022 C C . TYR A 1 265 ? -0.855 21.246 -10.298 1 93.55 265 TYR A C 1
ATOM 2024 O O . TYR A 1 265 ? -1.459 21.869 -11.175 1 93.55 265 TYR A O 1
ATOM 2032 N N . THR A 1 266 ? -1.418 20.398 -9.596 1 92.76 266 THR A N 1
ATOM 2033 C CA . THR A 1 266 ? -2.78 19.971 -9.896 1 92.76 266 THR A CA 1
ATOM 2034 C C . THR A 1 266 ? -3.773 20.612 -8.93 1 92.76 266 THR A C 1
ATOM 2036 O O . THR A 1 266 ? -4.958 20.275 -8.936 1 92.76 266 THR A O 1
ATOM 2039 N N . SER A 1 267 ? -3.346 21.534 -8.101 1 93.07 267 SER A N 1
ATOM 2040 C CA . SER A 1 267 ? -4.201 22.038 -7.031 1 93.07 267 SER A CA 1
ATOM 2041 C C . SER A 1 267 ? -4.422 23.541 -7.16 1 93.07 267 SER A C 1
ATOM 2043 O O . SER A 1 267 ? -3.514 24.332 -6.895 1 93.07 267 SER A O 1
ATOM 2045 N N . PRO A 1 268 ? -5.604 23.972 -7.421 1 94.77 268 PRO A N 1
ATOM 2046 C CA . PRO A 1 268 ? -5.896 25.407 -7.456 1 94.77 268 PRO A CA 1
ATOM 2047 C C . PRO A 1 268 ? -5.633 26.095 -6.118 1 94.77 268 PRO A C 1
ATOM 2049 O O . PRO A 1 268 ? -5.256 27.27 -6.087 1 94.77 268 PRO A O 1
ATOM 2052 N N . LEU A 1 269 ? -5.752 25.406 -5.045 1 96.39 269 LEU A N 1
ATOM 2053 C CA . LEU A 1 269 ? -5.576 25.983 -3.717 1 96.39 269 LEU A CA 1
ATOM 2054 C C . LEU A 1 269 ? -4.125 26.395 -3.491 1 96.39 269 LEU A C 1
ATOM 2056 O O . LEU A 1 269 ? -3.855 27.38 -2.799 1 96.39 269 LEU A O 1
ATOM 2060 N N . TYR A 1 270 ? -3.238 25.62 -4.087 1 96.9 270 TYR A N 1
ATOM 2061 C CA . TYR A 1 270 ? -1.827 25.985 -4.027 1 96.9 270 TYR A CA 1
ATOM 2062 C C . TYR A 1 270 ? -1.595 27.368 -4.621 1 96.9 270 TYR A C 1
ATOM 2064 O O . TYR A 1 270 ? -0.919 28.205 -4.017 1 96.9 270 TYR A O 1
ATOM 2072 N N . ASN A 1 271 ? -2.178 27.635 -5.716 1 95.89 271 ASN A N 1
ATOM 2073 C CA . ASN A 1 271 ? -1.988 28.895 -6.427 1 95.89 271 ASN A CA 1
ATOM 2074 C C . ASN A 1 271 ? -2.541 30.076 -5.634 1 95.89 271 ASN A C 1
ATOM 2076 O O . ASN A 1 271 ? -2.031 31.193 -5.739 1 95.89 271 ASN A O 1
ATOM 2080 N N . ILE A 1 272 ? -3.472 29.759 -4.873 1 96.98 272 ILE A N 1
ATOM 2081 C CA . ILE A 1 272 ? -4.126 30.81 -4.1 1 96.98 272 ILE A CA 1
ATOM 2082 C C . ILE A 1 272 ? -3.243 31.209 -2.92 1 96.98 272 ILE A C 1
ATOM 2084 O O . ILE A 1 272 ? -3.13 32.392 -2.594 1 96.98 272 ILE A O 1
ATOM 2088 N N . VAL A 1 273 ? -2.531 30.246 -2.346 1 97.94 273 VAL A N 1
ATOM 2089 C CA . VAL A 1 273 ? -1.917 30.539 -1.056 1 97.94 273 VAL A CA 1
ATOM 2090 C C . VAL A 1 273 ? -0.407 30.688 -1.224 1 97.94 273 VAL A C 1
ATOM 2092 O O . VAL A 1 273 ? 0.273 31.223 -0.345 1 97.94 273 VAL A O 1
ATOM 2095 N N . LYS A 1 274 ? 0.224 30.26 -2.302 1 97.89 274 LYS A N 1
ATOM 2096 C CA . LYS A 1 274 ? 1.666 30.092 -2.457 1 97.89 274 LYS A CA 1
ATOM 2097 C C . LYS A 1 274 ? 2.403 31.403 -2.203 1 97.89 274 LYS A C 1
ATOM 2099 O O . LYS A 1 274 ? 3.534 31.401 -1.712 1 97.89 274 LYS A O 1
ATOM 2104 N N . ASN A 1 275 ? 1.741 32.571 -2.44 1 97.87 275 ASN A N 1
ATOM 2105 C CA . ASN A 1 275 ? 2.405 33.862 -2.29 1 97.87 275 ASN A CA 1
ATOM 2106 C C . ASN A 1 275 ? 1.888 34.619 -1.07 1 97.87 275 ASN A C 1
ATOM 2108 O O . ASN A 1 275 ? 2.018 35.842 -0.993 1 97.87 275 ASN A O 1
ATOM 2112 N N . SER A 1 276 ? 1.33 33.954 -0.196 1 98.5 276 SER A N 1
ATOM 2113 C CA . SER A 1 276 ? 0.815 34.605 1.004 1 98.5 276 SER A CA 1
ATOM 2114 C C . SER A 1 276 ? 1.946 35 1.948 1 98.5 276 SER A C 1
ATOM 2116 O O . SER A 1 276 ? 2.983 34.335 1.995 1 98.5 276 SER A O 1
ATOM 2118 N N . SER A 1 277 ?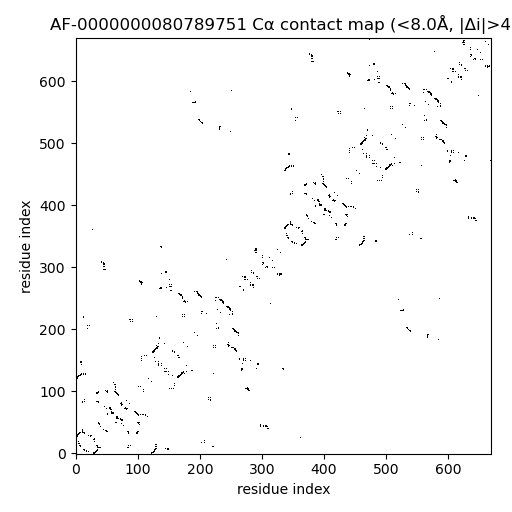 1.705 36.015 2.717 1 98.17 277 SER A N 1
ATOM 2119 C CA . SER A 1 277 ? 2.734 36.551 3.602 1 98.17 277 SER A CA 1
ATOM 2120 C C . SER A 1 277 ? 2.534 36.07 5.036 1 98.17 277 SER A C 1
ATOM 2122 O O . SER A 1 277 ? 3.443 36.172 5.862 1 98.17 277 SER A O 1
ATOM 2124 N N . SER A 1 278 ? 1.352 35.655 5.293 1 98.21 278 SER A N 1
ATOM 2125 C CA . SER A 1 278 ? 1.004 35.178 6.627 1 98.21 278 SER A CA 1
ATOM 2126 C C . SER A 1 278 ? -0.179 34.216 6.579 1 98.21 278 SER A C 1
ATOM 2128 O O . SER A 1 278 ? -0.812 34.054 5.533 1 98.21 278 SER A O 1
ATOM 2130 N N . LEU A 1 279 ? -0.456 33.631 7.719 1 98.07 279 LEU A N 1
ATOM 2131 C CA . LEU A 1 279 ? -1.626 32.771 7.859 1 98.07 279 LEU A CA 1
ATOM 2132 C C . LEU A 1 279 ? -2.908 33.547 7.576 1 98.07 279 LEU A C 1
ATOM 2134 O O . LEU A 1 279 ? -3.802 33.047 6.888 1 98.07 279 LEU A O 1
ATOM 2138 N N . GLU A 1 280 ? -2.957 34.782 8.077 1 98.21 280 GLU A N 1
ATOM 2139 C CA . GLU A 1 280 ? -4.133 35.626 7.889 1 98.21 280 GLU A CA 1
ATOM 2140 C C . GLU A 1 280 ? -4.311 36.006 6.422 1 98.21 280 GLU A C 1
ATOM 2142 O O . GLU A 1 280 ? -5.433 36.026 5.913 1 98.21 280 GLU A O 1
ATOM 2147 N N . ASP A 1 281 ? -3.21 36.273 5.864 1 98.63 281 ASP A N 1
ATOM 2148 C CA . ASP A 1 281 ? -3.247 36.625 4.448 1 98.63 281 ASP A CA 1
ATOM 2149 C C . ASP A 1 281 ? -3.732 35.449 3.603 1 98.63 281 ASP A C 1
ATOM 2151 O O . ASP A 1 281 ? -4.561 35.621 2.707 1 98.63 281 ASP A O 1
ATOM 2155 N N . ALA A 1 282 ? -3.198 34.28 3.845 1 98.53 282 ALA A N 1
ATOM 2156 C CA . ALA A 1 282 ? -3.627 33.075 3.141 1 98.53 282 ALA A CA 1
ATOM 2157 C C . ALA A 1 282 ? -5.115 32.815 3.354 1 98.53 282 ALA A C 1
ATOM 2159 O O . ALA A 1 282 ? -5.835 32.481 2.41 1 98.53 282 ALA A O 1
ATOM 2160 N N . ASN A 1 283 ? -5.54 32.944 4.59 1 98.33 283 ASN A N 1
ATOM 2161 C CA . ASN A 1 283 ? -6.949 32.748 4.913 1 98.33 283 ASN A CA 1
ATOM 2162 C C . ASN A 1 283 ? -7.84 33.728 4.153 1 98.33 283 ASN A C 1
ATOM 2164 O O . ASN A 1 283 ? -8.894 33.346 3.642 1 98.33 283 ASN A O 1
ATOM 2168 N N . ARG A 1 284 ? -7.416 34.954 4.171 1 97.99 284 ARG A N 1
ATOM 2169 C CA . ARG A 1 284 ? -8.159 35.979 3.445 1 97.99 284 ARG A CA 1
ATOM 2170 C C . ARG A 1 284 ? -8.285 35.621 1.968 1 97.99 284 ARG A C 1
ATOM 2172 O O . ARG A 1 284 ? -9.362 35.752 1.382 1 97.99 284 ARG A O 1
ATOM 2179 N N . LYS A 1 285 ? -7.245 35.225 1.362 1 97.76 285 LYS A N 1
ATOM 2180 C CA . LYS A 1 285 ? -7.244 34.864 -0.053 1 97.76 285 LYS A CA 1
ATOM 2181 C C . LYS A 1 285 ? -8.189 33.697 -0.323 1 97.76 285 LYS A C 1
ATOM 2183 O O . LYS A 1 285 ? -8.891 33.682 -1.336 1 97.76 285 LYS A O 1
ATOM 2188 N N . LEU A 1 286 ? -8.174 32.699 0.55 1 97.29 286 LEU A N 1
ATOM 2189 C CA . LEU A 1 286 ? -9.097 31.579 0.405 1 97.29 286 LEU A CA 1
ATOM 2190 C C . LEU A 1 286 ? -10.541 32.04 0.566 1 97.29 286 LEU A C 1
ATOM 2192 O O . LEU A 1 286 ? -11.425 31.598 -0.171 1 97.29 286 LEU A O 1
ATOM 2196 N N . ASN A 1 287 ? -10.753 32.96 1.532 1 97.23 287 ASN A N 1
ATOM 2197 C CA . ASN A 1 287 ? -12.092 33.498 1.744 1 97.23 287 ASN A CA 1
ATOM 2198 C C . ASN A 1 287 ? -12.585 34.272 0.525 1 97.23 287 ASN A C 1
ATOM 2200 O O . ASN A 1 287 ? -13.78 34.269 0.223 1 97.23 287 ASN A O 1
ATOM 2204 N N . GLU A 1 288 ? -11.689 34.917 -0.117 1 96.01 288 GLU A N 1
ATOM 2205 C CA . GLU A 1 288 ? -12.041 35.701 -1.296 1 96.01 288 GLU A CA 1
ATOM 2206 C C . GLU A 1 288 ? -12.629 34.817 -2.392 1 96.01 288 GLU A C 1
ATOM 2208 O O . GLU A 1 288 ? -13.402 35.287 -3.229 1 96.01 288 GLU A O 1
ATOM 2213 N N . VAL A 1 289 ? -12.245 33.57 -2.358 1 94.92 289 VAL A N 1
ATOM 2214 C CA . VAL A 1 289 ? -12.775 32.688 -3.392 1 94.92 289 VAL A CA 1
ATOM 2215 C C . VAL A 1 289 ? -13.864 31.795 -2.802 1 94.92 289 VAL A C 1
ATOM 2217 O O . VAL A 1 289 ? -14.216 30.766 -3.384 1 94.92 289 VAL A O 1
ATOM 2220 N N . GLY A 1 290 ? -14.284 32.075 -1.606 1 94.11 290 GLY A N 1
ATOM 2221 C CA . GLY A 1 290 ? -15.461 31.445 -1.029 1 94.11 290 GLY A CA 1
ATOM 2222 C C . GLY A 1 290 ? -15.132 30.231 -0.18 1 94.11 290 GLY A C 1
ATOM 2223 O O . GLY A 1 290 ? -16.017 29.438 0.147 1 94.11 290 GLY A O 1
ATOM 2224 N N . ILE A 1 291 ? -13.92 30.071 0.172 1 94.98 291 ILE A N 1
ATOM 2225 C CA . ILE A 1 291 ? -13.533 28.894 0.942 1 94.98 291 ILE A CA 1
ATOM 2226 C C . ILE A 1 291 ? -13.523 29.233 2.431 1 94.98 291 ILE A C 1
ATOM 2228 O O . ILE A 1 291 ? -12.798 30.13 2.866 1 94.98 291 ILE A O 1
ATOM 2232 N N . TYR A 1 292 ? -14.4 28.562 3.155 1 95.46 292 TYR A N 1
ATOM 2233 C CA . TYR A 1 292 ? -14.446 28.63 4.612 1 95.46 292 TYR A CA 1
ATOM 2234 C C . TYR A 1 292 ? -13.446 27.663 5.234 1 95.46 292 TYR A C 1
ATOM 2236 O O . TYR A 1 292 ? -13.546 26.449 5.045 1 95.46 292 TYR A O 1
ATOM 2244 N N . THR A 1 293 ? -12.494 28.188 5.972 1 96.19 293 THR A N 1
ATOM 2245 C CA . THR A 1 293 ? -11.379 27.375 6.445 1 96.19 293 THR A CA 1
ATOM 2246 C C . THR A 1 293 ? -11.597 26.949 7.895 1 96.19 293 THR A C 1
ATOM 2248 O O . THR A 1 293 ? -12.567 27.368 8.531 1 96.19 293 THR A O 1
ATOM 2251 N N . GLU A 1 294 ? -10.682 26.117 8.391 1 95.43 294 GLU A N 1
ATOM 2252 C CA . GLU A 1 294 ? -10.723 25.706 9.791 1 95.43 294 GLU A CA 1
ATOM 2253 C C . GLU A 1 294 ? -10.411 26.877 10.719 1 95.43 294 GLU A C 1
ATOM 2255 O O . GLU A 1 294 ? -10.904 26.931 11.847 1 95.43 294 GLU A O 1
ATOM 2260 N N . TYR A 1 295 ? -9.643 27.79 10.248 1 97.06 295 TYR A N 1
ATOM 2261 C CA . TYR A 1 295 ? -9.353 28.982 11.037 1 97.06 295 TYR A CA 1
ATOM 2262 C C . TYR A 1 295 ? -10.603 29.835 11.215 1 97.06 295 TYR A C 1
ATOM 2264 O O . TYR A 1 295 ? -10.891 30.302 12.319 1 97.06 295 TYR A O 1
ATOM 2272 N N . ASN A 1 296 ? -11.329 30.086 10.065 1 97.22 296 ASN A N 1
ATOM 2273 C CA . ASN A 1 296 ? -12.609 30.778 10.169 1 97.22 296 ASN A CA 1
ATOM 2274 C C . ASN A 1 296 ? -13.512 30.133 11.216 1 97.22 296 ASN A C 1
ATOM 2276 O O . ASN A 1 296 ? -14.124 30.829 12.029 1 97.22 296 ASN A O 1
ATOM 2280 N N . PHE A 1 297 ? -13.575 28.887 11.129 1 95.66 297 PHE A N 1
ATOM 2281 C CA . PHE A 1 297 ? -14.434 28.13 12.031 1 95.66 297 PHE A CA 1
ATOM 2282 C C . PHE A 1 297 ? -14.031 28.359 13.483 1 95.66 297 PHE A C 1
ATOM 2284 O O . PHE A 1 297 ? -14.883 28.606 14.338 1 95.66 297 PHE A O 1
ATOM 2291 N N . GLU A 1 298 ? -12.747 28.227 13.755 1 96.21 298 GLU A N 1
ATOM 2292 C CA . GLU A 1 298 ? -12.257 28.416 15.117 1 96.21 298 GLU A CA 1
ATOM 2293 C C . GLU A 1 298 ? -12.541 29.83 15.615 1 96.21 298 GLU A C 1
ATOM 2295 O O . GLU A 1 298 ? -12.885 30.025 16.783 1 96.21 298 GLU A O 1
ATOM 2300 N N . LEU A 1 299 ? -12.365 30.783 14.758 1 96.94 299 LEU A N 1
ATOM 2301 C CA . LEU A 1 299 ? -12.653 32.167 15.12 1 96.94 299 LEU A CA 1
ATOM 2302 C C . LEU A 1 299 ? -14.129 32.344 15.46 1 96.94 299 LEU A C 1
ATOM 2304 O O . LEU A 1 299 ? -14.467 32.976 16.463 1 96.94 299 LEU A O 1
ATOM 2308 N N . ASP A 1 300 ? -14.972 31.783 14.625 1 96.72 300 ASP A N 1
ATOM 2309 C CA . ASP A 1 300 ? -16.411 31.877 14.856 1 96.72 300 ASP A CA 1
ATOM 2310 C C . ASP A 1 300 ? -16.807 31.164 16.147 1 96.72 300 ASP A C 1
ATOM 2312 O O . ASP A 1 300 ? -17.641 31.662 16.907 1 96.72 300 ASP A O 1
ATOM 2316 N N . LEU A 1 301 ? -16.262 30.038 16.32 1 95.91 301 LEU A N 1
ATOM 2317 C CA . LEU A 1 301 ? -16.557 29.24 17.505 1 95.91 301 LEU A CA 1
ATOM 2318 C C . LEU A 1 301 ? -16.112 29.963 18.772 1 95.91 301 LEU A C 1
ATOM 2320 O O . LEU A 1 301 ? -16.857 30.021 19.753 1 95.91 301 LEU A O 1
ATOM 2324 N N . TYR A 1 302 ? -14.918 30.512 18.761 1 95.53 302 TYR A N 1
ATOM 2325 C CA . TYR A 1 302 ? -14.373 31.214 19.918 1 95.53 302 TYR A CA 1
ATOM 2326 C C . TYR A 1 302 ? -15.155 32.492 20.197 1 95.53 302 TYR A C 1
ATOM 2328 O O . TYR A 1 302 ? -15.346 32.87 21.356 1 95.53 302 TYR A O 1
ATOM 2336 N N . ALA A 1 303 ? -15.514 33.201 19.202 1 95.79 303 ALA A N 1
ATOM 2337 C CA . ALA A 1 303 ? -16.3 34.422 19.363 1 95.79 303 ALA A CA 1
ATOM 2338 C C . ALA A 1 303 ? -17.614 34.137 20.085 1 95.79 303 ALA A C 1
ATOM 2340 O O . ALA A 1 303 ? -18.091 34.963 20.867 1 95.79 303 ALA A O 1
ATOM 2341 N N . LYS A 1 304 ? -18.166 32.992 19.806 1 95.07 304 LYS A N 1
ATOM 2342 C CA . LYS A 1 304 ? -19.481 32.659 20.348 1 95.07 304 LYS A CA 1
ATOM 2343 C C . LYS A 1 304 ? -19.36 32.007 21.722 1 95.07 304 LYS A C 1
ATOM 2345 O O . LYS A 1 304 ? -20.212 32.211 22.59 1 95.07 304 LYS A O 1
ATOM 2350 N N . PHE A 1 305 ? -18.261 31.236 21.937 1 95.14 305 PHE A N 1
ATOM 2351 C CA . PHE A 1 305 ? -18.271 30.404 23.134 1 95.14 305 PHE A CA 1
ATOM 2352 C C . PHE A 1 305 ? -17.008 30.625 23.958 1 95.14 305 PHE A C 1
ATOM 2354 O O . PHE A 1 305 ? -16.894 30.118 25.076 1 95.14 305 PHE A O 1
ATOM 2361 N N . GLY A 1 306 ? -16.042 31.298 23.418 1 93.02 306 GLY A N 1
ATOM 2362 C CA . GLY A 1 306 ? -14.789 31.516 24.122 1 93.02 306 GLY A CA 1
ATOM 2363 C C . GLY A 1 306 ? -14.092 30.227 24.514 1 93.02 306 GLY A C 1
ATOM 2364 O O . GLY A 1 306 ? -13.922 29.331 23.685 1 93.02 306 GLY A O 1
ATOM 2365 N N . LEU A 1 307 ? -13.726 30.162 25.752 1 91.04 307 LEU A N 1
ATOM 2366 C CA . LEU A 1 307 ? -12.989 29.006 26.251 1 91.04 307 LEU A CA 1
ATOM 2367 C C . LEU A 1 307 ? -13.904 27.794 26.385 1 91.04 307 LEU A C 1
ATOM 2369 O O . LEU A 1 307 ? -13.429 26.661 26.497 1 91.04 307 LEU A O 1
ATOM 2373 N N . ASN A 1 308 ? -15.184 28.007 26.335 1 91.09 308 ASN A N 1
ATOM 2374 C CA . ASN A 1 308 ? -16.137 26.908 26.446 1 91.09 308 ASN A CA 1
ATOM 2375 C C . ASN A 1 308 ? -16.348 26.211 25.105 1 91.09 308 ASN A C 1
ATOM 2377 O O . ASN A 1 308 ? -17.185 25.313 24.992 1 91.09 308 ASN A O 1
ATOM 2381 N N . ALA A 1 309 ? -15.644 26.633 24.143 1 88.63 309 ALA A N 1
ATOM 2382 C CA . ALA A 1 309 ? -15.721 26.04 22.811 1 88.63 309 ALA A CA 1
ATOM 2383 C C . ALA A 1 309 ? -15.515 24.529 22.871 1 88.63 309 ALA A C 1
ATOM 2385 O O . ALA A 1 309 ? -16.079 23.787 22.063 1 88.63 309 ALA A O 1
ATOM 2386 N N . ARG A 1 310 ? -14.847 23.962 23.821 1 86.69 310 ARG A N 1
ATOM 2387 C CA . ARG A 1 310 ? -14.493 22.553 23.96 1 86.69 310 ARG A CA 1
ATOM 2388 C C . ARG A 1 310 ? -15.727 21.704 24.246 1 86.69 310 ARG A C 1
ATOM 2390 O O . ARG A 1 310 ? -15.711 20.488 24.043 1 86.69 310 ARG A O 1
ATOM 2397 N N . ASN A 1 311 ? -16.788 22.338 24.631 1 86.83 311 ASN A N 1
ATOM 2398 C CA . ASN A 1 311 ? -17.95 21.597 25.108 1 86.83 311 ASN A CA 1
ATOM 2399 C C . ASN A 1 311 ? -19.17 21.834 24.221 1 86.83 311 ASN A C 1
ATOM 2401 O O . ASN A 1 311 ? -20.291 21.483 24.593 1 86.83 311 ASN A O 1
ATOM 2405 N N . VAL A 1 312 ? -18.974 22.39 23.146 1 87.29 312 VAL A N 1
ATOM 2406 C CA . VAL A 1 312 ? -20.094 22.736 22.278 1 87.29 312 VAL A CA 1
ATOM 2407 C C . VAL A 1 312 ? -20.629 21.478 21.597 1 87.29 312 VAL A C 1
ATOM 2409 O O . VAL A 1 312 ? -19.855 20.605 21.198 1 87.29 312 VAL A O 1
ATOM 2412 N N . ASP A 1 313 ? -21.91 21.405 21.513 1 85.01 313 ASP A N 1
ATOM 2413 C CA . ASP A 1 313 ? -22.509 20.206 20.935 1 85.01 313 ASP A CA 1
ATOM 2414 C C . ASP A 1 313 ? -22.41 20.222 19.412 1 85.01 313 ASP A C 1
ATOM 2416 O O . ASP A 1 313 ? -22.177 21.272 18.81 1 85.01 313 ASP A O 1
ATOM 2420 N N . SER A 1 314 ? -22.686 19.155 18.84 1 83.85 314 SER A N 1
ATOM 2421 C CA . SER A 1 314 ? -22.476 18.911 17.417 1 83.85 314 SER A CA 1
ATOM 2422 C C . SER A 1 314 ? -23.428 19.746 16.567 1 83.85 314 SER A C 1
ATOM 2424 O O . SER A 1 314 ? -23.066 20.193 15.476 1 83.85 314 SER A O 1
ATOM 2426 N N . GLU A 1 315 ? -24.611 19.918 17.017 1 86.51 315 GLU A N 1
ATOM 2427 C CA . GLU A 1 315 ? -25.592 20.684 16.255 1 86.51 315 GLU A CA 1
ATOM 2428 C C . GLU A 1 315 ? -25.147 22.134 16.082 1 86.51 315 GLU A C 1
ATOM 2430 O O . GLU A 1 315 ? -25.298 22.711 15.003 1 86.51 315 GLU A O 1
ATOM 2435 N N . LYS A 1 316 ? -24.705 22.719 17.165 1 90.51 316 LYS A N 1
ATOM 2436 C CA . LYS A 1 316 ? -24.226 24.097 17.121 1 90.51 316 LYS A CA 1
ATOM 2437 C C . LYS A 1 316 ? -23.002 24.225 16.217 1 90.51 316 LYS A C 1
ATOM 2439 O O . LYS A 1 316 ? -22.838 25.231 15.524 1 90.51 316 LYS A O 1
ATOM 2444 N N . ILE A 1 317 ? -22.174 23.251 16.301 1 89.33 317 ILE A N 1
ATOM 2445 C CA . ILE A 1 317 ? -20.985 23.218 15.457 1 89.33 317 ILE A CA 1
ATOM 2446 C C . ILE A 1 317 ? -21.395 23.248 13.986 1 89.33 317 ILE A C 1
ATOM 2448 O O . ILE A 1 317 ? -20.848 24.023 13.198 1 89.33 317 ILE A O 1
ATOM 2452 N N . LEU A 1 318 ? -22.337 22.468 13.612 1 88.19 318 LEU A N 1
ATOM 2453 C CA . LEU A 1 318 ? -22.813 22.404 12.234 1 88.19 318 LEU A CA 1
ATOM 2454 C C . LEU A 1 318 ? -23.43 23.732 11.809 1 88.19 318 LEU A C 1
ATOM 2456 O O . LEU A 1 318 ? -23.257 24.164 10.667 1 88.19 318 LEU A O 1
ATOM 2460 N N . GLN A 1 319 ? -24.114 24.313 12.715 1 91.9 319 GLN A N 1
ATOM 2461 C CA . GLN A 1 319 ? -24.748 25.598 12.437 1 91.9 319 GLN A CA 1
ATOM 2462 C C . GLN A 1 319 ? -23.705 26.68 12.172 1 91.9 319 GLN A C 1
ATOM 2464 O O . GLN A 1 319 ? -23.858 27.485 11.251 1 91.9 319 GLN A O 1
ATOM 2469 N N . ILE A 1 320 ? -22.708 26.698 12.95 1 93.1 320 ILE A N 1
ATOM 2470 C CA . ILE A 1 320 ? -21.656 27.699 12.809 1 93.1 320 ILE A CA 1
ATOM 2471 C C . ILE A 1 320 ? -20.966 27.534 11.457 1 93.1 320 ILE A C 1
ATOM 2473 O O . ILE A 1 320 ? -20.712 28.519 10.758 1 93.1 320 ILE A O 1
ATOM 2477 N N . ARG A 1 321 ? -20.656 26.336 11.065 1 91.34 321 ARG A N 1
ATOM 2478 C CA . ARG A 1 321 ? -20.003 26.071 9.787 1 91.34 321 ARG A CA 1
ATOM 2479 C C . ARG A 1 321 ? -20.89 26.493 8.621 1 91.34 321 ARG A C 1
ATOM 2481 O O . ARG A 1 321 ? -20.412 27.091 7.655 1 91.34 321 ARG A O 1
ATOM 2488 N N . SER A 1 322 ? -22.166 26.141 8.719 1 91.23 322 SER A N 1
ATOM 2489 C CA . SER A 1 322 ? -23.115 26.485 7.665 1 91.23 322 SER A CA 1
ATOM 2490 C C . SER A 1 322 ? -23.25 27.997 7.516 1 91.23 322 SER A C 1
ATOM 2492 O O . SER A 1 322 ? -23.263 28.517 6.398 1 91.23 322 SER A O 1
ATOM 2494 N N . GLU A 1 323 ? -23.342 28.639 8.606 1 93.59 323 GLU A N 1
ATOM 2495 C CA . GLU A 1 323 ? -23.466 30.093 8.592 1 93.59 323 GLU A CA 1
ATOM 2496 C C . GLU A 1 323 ? -22.203 30.75 8.043 1 93.59 323 GLU A C 1
ATOM 2498 O O . GLU A 1 323 ? -22.28 31.727 7.295 1 93.59 323 GLU A O 1
ATOM 2503 N N . GLY A 1 324 ? -21.104 30.184 8.485 1 93.2 324 GLY A N 1
ATOM 2504 C CA . GLY A 1 324 ? -19.84 30.715 8 1 93.2 324 GLY A CA 1
ATOM 2505 C C . GLY A 1 324 ? -19.682 30.6 6.496 1 93.2 324 GLY A C 1
ATOM 2506 O O . GLY A 1 324 ? -19.228 31.54 5.841 1 93.2 324 GLY A O 1
ATOM 2507 N N . ARG A 1 325 ? -20.028 29.522 5.935 1 91.83 325 ARG A N 1
ATOM 2508 C CA . ARG A 1 325 ? -19.935 29.294 4.497 1 91.83 325 ARG A CA 1
ATOM 2509 C C . ARG A 1 325 ? -20.874 30.222 3.733 1 91.83 325 ARG A C 1
ATOM 2511 O O . ARG A 1 325 ? -20.511 30.753 2.682 1 91.83 325 ARG A O 1
ATOM 2518 N N . ARG A 1 326 ? -22.064 30.354 4.227 1 92.6 326 ARG A N 1
ATOM 2519 C CA . ARG A 1 326 ? -23.056 31.212 3.586 1 92.6 326 ARG A CA 1
ATOM 2520 C C . ARG A 1 326 ? -22.566 32.654 3.509 1 92.6 326 ARG A C 1
ATOM 2522 O O . ARG A 1 326 ? -22.8 33.343 2.514 1 92.6 326 ARG A O 1
ATOM 2529 N N . LYS A 1 327 ? -21.904 33.023 4.5 1 93.45 327 LYS A N 1
ATOM 2530 C CA . LYS A 1 327 ? -21.424 34.4 4.571 1 93.45 327 LYS A CA 1
ATOM 2531 C C . LYS A 1 327 ? -20.392 34.679 3.482 1 93.45 327 LYS A C 1
ATOM 2533 O O . LYS A 1 327 ? -20.239 35.821 3.043 1 93.45 327 LYS A O 1
ATOM 2538 N N . LEU A 1 328 ? -19.753 33.717 2.976 1 93.39 328 LEU A N 1
ATOM 2539 C CA . LEU A 1 328 ? -18.678 33.907 2.008 1 93.39 328 LEU A CA 1
ATOM 2540 C C . LEU A 1 328 ? -19.217 33.866 0.582 1 93.39 328 LEU A C 1
ATOM 2542 O O . LEU A 1 328 ? -18.498 34.186 -0.367 1 93.39 328 LEU A O 1
ATOM 2546 N N . GLY A 1 329 ? -20.502 33.613 0.309 1 87.84 329 GLY A N 1
ATOM 2547 C CA . GLY A 1 329 ? -21.164 33.796 -0.973 1 87.84 329 GLY A CA 1
ATOM 2548 C C . GLY A 1 329 ? -20.892 32.669 -1.951 1 87.84 329 GLY A C 1
ATOM 2549 O O . GLY A 1 329 ? -20.988 32.858 -3.166 1 87.84 329 GLY A O 1
ATOM 2550 N N . GLY A 1 330 ? -20.399 31.49 -1.629 1 85.89 330 GLY A N 1
ATOM 2551 C CA . GLY A 1 330 ? -20.209 30.35 -2.511 1 85.89 330 GLY A CA 1
ATOM 2552 C C . GLY A 1 330 ? -18.797 30.244 -3.055 1 85.89 330 GLY A C 1
ATOM 2553 O O . GLY A 1 330 ? -18.026 31.204 -2.986 1 85.89 330 GLY A O 1
ATOM 2554 N N . LEU A 1 331 ? -18.492 29.157 -3.701 1 88.38 331 LEU A N 1
ATOM 2555 C CA . LEU A 1 331 ? -17.161 28.846 -4.21 1 88.38 331 LEU A CA 1
ATOM 2556 C C . LEU A 1 331 ? -16.924 29.518 -5.559 1 88.38 331 LEU A C 1
ATOM 2558 O O . LEU A 1 331 ? -17.796 29.493 -6.431 1 88.38 331 LEU A O 1
ATOM 2562 N N . LYS A 1 332 ? -15.817 30.233 -5.85 1 88.69 332 LYS A N 1
ATOM 2563 C CA . LYS A 1 332 ? -15.448 30.916 -7.086 1 88.69 332 LYS A CA 1
ATOM 2564 C C . LYS A 1 332 ? -14.212 30.281 -7.716 1 88.69 332 LYS A C 1
ATOM 2566 O O . LYS A 1 332 ? -13.358 30.983 -8.264 1 88.69 332 LYS A O 1
ATOM 2571 N N . ILE A 1 333 ? -14.003 28.963 -7.451 1 88.08 333 ILE A N 1
ATOM 2572 C CA . ILE A 1 333 ? -12.856 28.28 -8.039 1 88.08 333 ILE A CA 1
ATOM 2573 C C . ILE A 1 333 ? -13.338 27.207 -9.013 1 88.08 333 ILE A C 1
ATOM 2575 O O . ILE A 1 333 ? -14.433 26.663 -8.855 1 88.08 333 ILE A O 1
ATOM 2579 N N . ASN A 1 334 ? -12.55 27.037 -10.099 1 82.17 334 ASN A N 1
ATOM 2580 C CA . ASN A 1 334 ? -12.813 25.985 -11.075 1 82.17 334 ASN A CA 1
ATOM 2581 C C . ASN A 1 334 ? -11.962 24.746 -10.807 1 82.17 334 ASN A C 1
ATOM 2583 O O . ASN A 1 334 ? -10.752 24.852 -10.599 1 82.17 334 ASN A O 1
ATOM 2587 N N . CYS A 1 335 ? -12.737 23.625 -10.608 1 82.54 335 CYS A N 1
ATOM 2588 C CA . CYS A 1 335 ? -12.026 22.378 -10.349 1 82.54 335 CYS A CA 1
ATOM 2589 C C . CYS A 1 335 ? -12.096 21.451 -11.556 1 82.54 335 CYS A C 1
ATOM 2591 O O . CYS A 1 335 ? -13.053 21.503 -12.33 1 82.54 335 CYS A O 1
ATOM 2593 N N . MET B 1 1 ? 21.323 -13.55 4.721 1 80.49 1 MET B N 1
ATOM 2594 C CA . MET B 1 1 ? 20.174 -14.448 4.637 1 80.49 1 MET B CA 1
ATOM 2595 C C . MET B 1 1 ? 19.514 -14.358 3.265 1 80.49 1 MET B C 1
ATOM 2597 O O . MET B 1 1 ? 19.48 -13.288 2.656 1 80.49 1 MET B O 1
ATOM 2601 N N . ASN B 1 2 ? 19.165 -15.532 2.611 1 92.93 2 ASN B N 1
ATOM 2602 C CA . ASN B 1 2 ? 18.504 -15.588 1.312 1 92.93 2 ASN B CA 1
ATOM 2603 C C . ASN B 1 2 ? 17.039 -15.995 1.445 1 92.93 2 ASN B C 1
ATOM 2605 O O . ASN B 1 2 ? 16.658 -16.648 2.417 1 92.93 2 ASN B O 1
ATOM 2609 N N . ALA B 1 3 ? 16.261 -15.462 0.592 1 97.99 3 ALA B N 1
ATOM 2610 C CA . ALA B 1 3 ? 14.868 -15.884 0.477 1 97.99 3 ALA B CA 1
ATOM 2611 C C . ALA B 1 3 ? 14.602 -16.534 -0.877 1 97.99 3 ALA B C 1
ATOM 2613 O O . ALA B 1 3 ? 15.225 -16.174 -1.879 1 97.99 3 ALA B O 1
ATOM 2614 N N . PHE B 1 4 ? 13.817 -17.566 -0.861 1 98.7 4 PHE B N 1
ATOM 2615 C CA . PHE B 1 4 ? 13.313 -18.128 -2.108 1 98.7 4 PHE B CA 1
ATOM 2616 C C . PHE B 1 4 ? 11.953 -17.535 -2.459 1 98.7 4 PHE B C 1
ATOM 2618 O O . PHE B 1 4 ? 10.972 -17.752 -1.745 1 98.7 4 PHE B O 1
ATOM 2625 N N . VAL B 1 5 ? 11.906 -16.758 -3.508 1 98.84 5 VAL B N 1
ATOM 2626 C CA . VAL B 1 5 ? 10.705 -16.049 -3.936 1 98.84 5 VAL B CA 1
ATOM 2627 C C . VAL B 1 5 ? 10.235 -16.594 -5.283 1 98.84 5 VAL B C 1
ATOM 2629 O O . VAL B 1 5 ? 10.989 -16.59 -6.259 1 98.84 5 VAL B O 1
ATOM 2632 N N . PHE B 1 6 ? 8.968 -17.044 -5.36 1 98.86 6 PHE B N 1
ATOM 2633 C CA . PHE B 1 6 ? 8.557 -17.642 -6.625 1 98.86 6 PHE B CA 1
ATOM 2634 C C . PHE B 1 6 ? 7.132 -17.233 -6.98 1 98.86 6 PHE B C 1
ATOM 2636 O O . PHE B 1 6 ? 6.324 -16.948 -6.094 1 98.86 6 PHE B O 1
ATOM 2643 N N . GLY B 1 7 ? 6.837 -17.14 -8.268 1 98.52 7 GLY B N 1
ATOM 2644 C CA . GLY B 1 7 ? 5.47 -16.969 -8.736 1 98.52 7 GLY B CA 1
ATOM 2645 C C . GLY B 1 7 ? 4.604 -18.194 -8.51 1 98.52 7 GLY B C 1
ATOM 2646 O O . GLY B 1 7 ? 4.919 -19.282 -8.997 1 98.52 7 GLY B O 1
ATOM 2647 N N . LEU B 1 8 ? 3.481 -18.019 -7.821 1 96.43 8 LEU B N 1
ATOM 2648 C CA . LEU B 1 8 ? 2.704 -19.128 -7.28 1 96.43 8 LEU B CA 1
ATOM 2649 C C . LEU B 1 8 ? 1.581 -19.523 -8.234 1 96.43 8 LEU B C 1
ATOM 2651 O O . LEU B 1 8 ? 1.157 -20.68 -8.256 1 96.43 8 LEU B O 1
ATOM 2655 N N . GLY B 1 9 ? 0.92 -18.785 -8.867 1 88.74 9 GLY B N 1
ATOM 2656 C CA . GLY B 1 9 ? -0.232 -19.092 -9.7 1 88.74 9 GLY B CA 1
ATOM 2657 C C . GLY B 1 9 ? 0.146 -19.582 -11.085 1 88.74 9 GLY B C 1
ATOM 2658 O O . GLY B 1 9 ? -0.011 -20.764 -11.396 1 88.74 9 GLY B O 1
ATOM 2659 N N . GLY B 1 10 ? 0.472 -18.861 -12.16 1 88.83 10 GLY B N 1
ATOM 2660 C CA . GLY B 1 10 ? 0.89 -19.186 -13.514 1 88.83 10 GLY B CA 1
ATOM 2661 C C . GLY B 1 10 ? 2.229 -18.579 -13.888 1 88.83 10 GLY B C 1
ATOM 2662 O O . GLY B 1 10 ? 2.866 -17.915 -13.067 1 88.83 10 GLY B O 1
ATOM 2663 N N . GLY B 1 11 ? 2.635 -18.969 -15.028 1 92.63 11 GLY B N 1
ATOM 2664 C CA . GLY B 1 11 ? 3.954 -18.556 -15.481 1 92.63 11 GLY B CA 1
ATOM 2665 C C . GLY B 1 11 ? 4.165 -17.056 -15.412 1 92.63 11 GLY B C 1
ATOM 2666 O O . GLY B 1 11 ? 5.27 -16.592 -15.12 1 92.63 11 GLY B O 1
ATOM 2667 N N . GLY B 1 12 ? 3.165 -16.269 -15.549 1 94.15 12 GLY B N 1
ATOM 2668 C CA . GLY B 1 12 ? 3.288 -14.821 -15.612 1 94.15 12 GLY B CA 1
ATOM 2669 C C . GLY B 1 12 ? 3.541 -14.184 -14.259 1 94.15 12 GLY B C 1
ATOM 2670 O O . GLY B 1 12 ? 4.007 -13.045 -14.181 1 94.15 12 GLY B O 1
ATOM 2671 N N . ASP B 1 13 ? 3.292 -14.885 -13.188 1 97.15 13 ASP B N 1
ATOM 2672 C CA . ASP B 1 13 ? 3.412 -14.339 -11.84 1 97.15 13 ASP B CA 1
ATOM 2673 C C . ASP B 1 13 ? 4.869 -14.038 -11.498 1 97.15 13 ASP B C 1
ATOM 2675 O O . ASP B 1 13 ? 5.15 -13.287 -10.562 1 97.15 13 ASP B O 1
ATOM 2679 N N . VAL B 1 14 ? 5.79 -14.644 -12.227 1 98.49 14 VAL B N 1
ATOM 2680 C CA . VAL B 1 14 ? 7.209 -14.463 -11.94 1 98.49 14 VAL B CA 1
ATOM 2681 C C . VAL B 1 14 ? 7.583 -12.989 -12.085 1 98.49 14 VAL B C 1
ATOM 2683 O O . VAL B 1 14 ? 8.463 -12.493 -11.378 1 98.49 14 VAL B O 1
ATOM 2686 N N . ALA B 1 15 ? 6.892 -12.28 -12.973 1 98.41 15 ALA B N 1
ATOM 2687 C CA . ALA B 1 15 ? 7.179 -10.862 -13.173 1 98.41 15 ALA B CA 1
ATOM 2688 C C . ALA B 1 15 ? 6.973 -10.073 -11.883 1 98.41 15 ALA B C 1
ATOM 2690 O O . ALA B 1 15 ? 7.715 -9.13 -11.599 1 98.41 15 ALA B O 1
ATOM 2691 N N . SER B 1 16 ? 6.039 -10.503 -11.103 1 98.34 16 SER B N 1
ATOM 2692 C CA . SER B 1 16 ? 5.676 -9.772 -9.893 1 98.34 16 SER B CA 1
ATOM 2693 C C . SER B 1 16 ? 6.617 -10.11 -8.741 1 98.34 16 SER B C 1
ATOM 2695 O O . SER B 1 16 ? 6.66 -9.394 -7.737 1 98.34 16 SER B O 1
ATOM 2697 N N . THR B 1 17 ? 7.417 -11.173 -8.856 1 98.73 17 THR B N 1
ATOM 2698 C CA . THR B 1 17 ? 8.352 -11.534 -7.797 1 98.73 17 THR B CA 1
ATOM 2699 C C . THR B 1 17 ? 9.383 -10.43 -7.585 1 98.73 17 THR B C 1
ATOM 2701 O O . THR B 1 17 ? 9.885 -10.246 -6.474 1 98.73 17 THR B O 1
ATOM 2704 N N . TYR B 1 18 ? 9.683 -9.677 -8.655 1 98.69 18 TYR B N 1
ATOM 2705 C CA . TYR B 1 18 ? 10.691 -8.624 -8.602 1 98.69 18 TYR B CA 1
ATOM 2706 C C . TYR B 1 18 ? 10.369 -7.616 -7.505 1 98.69 18 TYR B C 1
ATOM 2708 O O . TYR B 1 18 ? 11.269 -7.135 -6.812 1 98.69 18 TYR B O 1
ATOM 2716 N N . ILE B 1 19 ? 9.111 -7.297 -7.347 1 98.64 19 ILE B N 1
ATOM 2717 C CA . ILE B 1 19 ? 8.689 -6.302 -6.367 1 98.64 19 ILE B CA 1
ATOM 2718 C C . ILE B 1 19 ? 9.009 -6.798 -4.958 1 98.64 19 ILE B C 1
ATOM 2720 O O . ILE B 1 19 ? 9.57 -6.059 -4.146 1 98.64 19 ILE B O 1
ATOM 2724 N N . ALA B 1 20 ? 8.635 -8.03 -4.674 1 98.66 20 ALA B N 1
ATOM 2725 C CA . ALA B 1 20 ? 8.949 -8.623 -3.376 1 98.66 20 ALA B CA 1
ATOM 2726 C C . ALA B 1 20 ? 10.457 -8.692 -3.156 1 98.66 20 ALA B C 1
ATOM 2728 O O . ALA B 1 20 ? 10.946 -8.381 -2.067 1 98.66 20 ALA B O 1
ATOM 2729 N N . MET B 1 21 ? 11.178 -9.09 -4.17 1 98.5 21 MET B N 1
ATOM 2730 C CA . MET B 1 21 ? 12.624 -9.258 -4.061 1 98.5 21 MET B CA 1
ATOM 2731 C C . MET B 1 21 ? 13.309 -7.92 -3.803 1 98.5 21 MET B C 1
ATOM 2733 O O . MET B 1 21 ? 14.223 -7.835 -2.98 1 98.5 21 MET B O 1
ATOM 2737 N N . LYS B 1 22 ? 12.902 -6.919 -4.499 1 98.03 22 LYS B N 1
ATOM 2738 C CA . LYS B 1 22 ? 13.464 -5.587 -4.293 1 98.03 22 LYS B CA 1
ATOM 2739 C C . LYS B 1 22 ? 13.195 -5.09 -2.876 1 98.03 22 LYS B C 1
ATOM 2741 O O . LYS B 1 22 ? 14.058 -4.461 -2.259 1 98.03 22 LYS B O 1
ATOM 2746 N N . TYR B 1 23 ? 11.992 -5.322 -2.44 1 97.95 23 TYR B N 1
ATOM 2747 C CA . TYR B 1 23 ? 11.645 -4.918 -1.082 1 97.95 23 TYR B CA 1
ATOM 2748 C C . TYR B 1 23 ? 12.497 -5.658 -0.058 1 97.95 23 TYR B C 1
ATOM 2750 O O . TYR B 1 23 ? 12.959 -5.064 0.92 1 97.95 23 TYR B O 1
ATOM 2758 N N . LEU B 1 24 ? 12.689 -6.96 -0.218 1 97.58 24 LEU B N 1
ATOM 2759 C CA . LEU B 1 24 ? 13.537 -7.753 0.666 1 97.58 24 LEU B CA 1
ATOM 2760 C C . LEU B 1 24 ? 14.968 -7.225 0.663 1 97.58 24 LEU B C 1
ATOM 2762 O O . LEU B 1 24 ? 15.643 -7.247 1.694 1 97.58 24 LEU B O 1
ATOM 2766 N N . TYR B 1 25 ? 15.394 -6.8 -0.485 1 96.62 25 TYR B N 1
ATOM 2767 C CA . TYR B 1 25 ? 16.741 -6.249 -0.587 1 96.62 25 TYR B CA 1
ATOM 2768 C C . TYR B 1 25 ? 16.91 -5.046 0.333 1 96.62 25 TYR B C 1
ATOM 2770 O O . TYR B 1 25 ? 17.978 -4.848 0.916 1 96.62 25 TYR B O 1
ATOM 2778 N N . LEU B 1 26 ? 15.847 -4.21 0.516 1 94.12 26 LEU B N 1
ATOM 2779 C CA . LEU B 1 26 ? 15.876 -3.08 1.438 1 94.12 26 LEU B CA 1
ATOM 2780 C C . LEU B 1 26 ? 16.048 -3.556 2.876 1 94.12 26 LEU B C 1
ATOM 2782 O O . LEU B 1 26 ? 16.549 -2.815 3.725 1 94.12 26 LEU B O 1
ATOM 2786 N N . LYS B 1 27 ? 15.595 -4.741 3.102 1 92.7 27 LYS B N 1
ATOM 2787 C CA . LYS B 1 27 ? 15.717 -5.325 4.435 1 92.7 27 LYS B CA 1
ATOM 2788 C C . LYS B 1 27 ? 16.998 -6.145 4.56 1 92.7 27 LYS B C 1
ATOM 2790 O O . LYS B 1 27 ? 17.143 -6.941 5.49 1 92.7 27 LYS B O 1
ATOM 2795 N N . ASN B 1 28 ? 17.886 -6.09 3.558 1 93.53 28 ASN B N 1
ATOM 2796 C CA . ASN B 1 28 ? 19.182 -6.759 3.506 1 93.53 28 ASN B CA 1
ATOM 2797 C C . ASN B 1 28 ? 19.027 -8.271 3.367 1 93.53 28 ASN B C 1
ATOM 2799 O O . ASN B 1 28 ? 19.771 -9.035 3.985 1 93.53 28 ASN B O 1
ATOM 2803 N N . ILE B 1 29 ? 17.975 -8.633 2.702 1 95.55 29 ILE B N 1
ATOM 2804 C CA . ILE B 1 29 ? 17.747 -10.041 2.397 1 95.55 29 ILE B CA 1
ATOM 2805 C C . ILE B 1 29 ? 17.892 -10.273 0.895 1 95.55 29 ILE B C 1
ATOM 2807 O O . ILE B 1 29 ? 17.175 -9.668 0.094 1 95.55 29 ILE B O 1
ATOM 2811 N N . SER B 1 30 ? 18.817 -11.099 0.523 1 96.53 30 SER B N 1
ATOM 2812 C CA . SER B 1 30 ? 18.948 -11.493 -0.876 1 96.53 30 SER B CA 1
ATOM 2813 C C . SER B 1 30 ? 17.89 -12.522 -1.262 1 96.53 30 SER B C 1
ATOM 2815 O O . SER B 1 30 ? 17.295 -13.164 -0.394 1 96.53 30 SER B O 1
ATOM 2817 N N . SER B 1 31 ? 17.641 -12.6 -2.576 1 97.26 31 SER B N 1
ATOM 2818 C CA . SER B 1 31 ? 16.545 -13.474 -2.983 1 97.26 31 SER B CA 1
ATOM 2819 C C . SER B 1 31 ? 16.922 -14.297 -4.21 1 97.26 31 SER B C 1
ATOM 2821 O O . SER B 1 31 ? 17.717 -13.854 -5.042 1 97.26 31 SER B O 1
ATOM 2823 N N . ILE B 1 32 ? 16.391 -15.453 -4.255 1 97.93 32 ILE B N 1
ATOM 2824 C CA . ILE B 1 32 ? 16.457 -16.361 -5.395 1 97.93 32 ILE B CA 1
ATOM 2825 C C . ILE B 1 32 ? 15.068 -16.519 -6.01 1 97.93 32 ILE B C 1
ATOM 2827 O O . ILE B 1 32 ? 14.075 -16.646 -5.29 1 97.93 32 ILE B O 1
ATOM 2831 N N . VAL B 1 33 ? 15.09 -16.502 -7.368 1 98.59 33 VAL B N 1
ATOM 2832 C CA . VAL B 1 33 ? 13.788 -16.421 -8.023 1 98.59 33 VAL B CA 1
ATOM 2833 C C . VAL B 1 33 ? 13.369 -17.805 -8.513 1 98.59 33 VAL B C 1
ATOM 2835 O O . V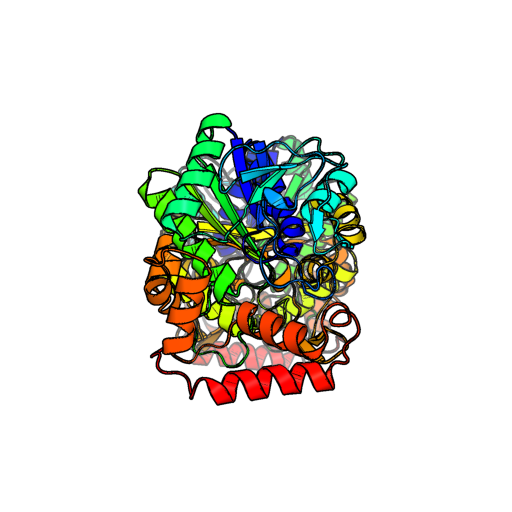AL B 1 33 ? 14.21 -18.601 -8.936 1 98.59 33 VAL B O 1
ATOM 2838 N N . GLY B 1 34 ? 12.091 -18.099 -8.456 1 98.7 34 GLY B N 1
ATOM 2839 C CA . GLY B 1 34 ? 11.469 -19.27 -9.053 1 98.7 34 GLY B CA 1
ATOM 2840 C C . GLY B 1 34 ? 10.055 -19.013 -9.539 1 98.7 34 GLY B C 1
ATOM 2841 O O . GLY B 1 34 ? 9.56 -17.887 -9.455 1 98.7 34 GLY B O 1
ATOM 2842 N N . ALA B 1 35 ? 9.448 -19.997 -10.093 1 98.75 35 ALA B N 1
ATOM 2843 C CA . ALA B 1 35 ? 8.064 -19.895 -10.55 1 98.75 35 ALA B CA 1
ATOM 2844 C C . ALA B 1 35 ? 7.461 -21.276 -10.787 1 98.75 35 ALA B C 1
ATOM 2846 O O . ALA B 1 35 ? 8.154 -22.195 -11.231 1 98.75 35 ALA B O 1
ATOM 2847 N N . VAL B 1 36 ? 6.206 -21.341 -10.473 1 98.49 36 VAL B N 1
ATOM 2848 C CA . VAL B 1 36 ? 5.442 -22.46 -11.013 1 98.49 36 VAL B CA 1
ATOM 2849 C C . VAL B 1 36 ? 5.417 -22.381 -12.538 1 98.49 36 VAL B C 1
ATOM 2851 O O . VAL B 1 36 ? 5.086 -21.337 -13.106 1 98.49 36 VAL B O 1
ATOM 2854 N N . THR B 1 37 ? 5.784 -23.446 -13.175 1 98.12 37 THR B N 1
ATOM 2855 C CA . THR B 1 37 ? 5.878 -23.413 -14.631 1 98.12 37 THR B CA 1
ATOM 2856 C C . THR B 1 37 ? 4.649 -24.055 -15.267 1 98.12 37 THR B C 1
ATOM 2858 O O . THR B 1 37 ? 4.694 -25.213 -15.687 1 98.12 37 THR B O 1
ATOM 2861 N N . TRP B 1 38 ? 3.657 -23.335 -15.311 1 97.5 38 TRP B N 1
ATOM 2862 C CA . TRP B 1 38 ? 2.407 -23.633 -16.002 1 97.5 38 TRP B CA 1
ATOM 2863 C C . TRP B 1 38 ? 1.97 -22.457 -16.869 1 97.5 38 TRP B C 1
ATOM 2865 O O . TRP B 1 38 ? 1.514 -21.434 -16.354 1 97.5 38 TRP B O 1
ATOM 2875 N N . GLU B 1 39 ? 2.176 -22.64 -18.177 1 95.75 39 GLU B N 1
ATOM 2876 C CA . GLU B 1 39 ? 1.937 -21.555 -19.125 1 95.75 39 GLU B CA 1
ATOM 2877 C C . GLU B 1 39 ? 0.495 -21.564 -19.622 1 95.75 39 GLU B C 1
ATOM 2879 O O . GLU B 1 39 ? -0.149 -22.614 -19.657 1 95.75 39 GLU B O 1
ATOM 2884 N N . ARG B 1 40 ? -0.074 -20.496 -19.997 1 90.17 40 ARG B N 1
ATOM 2885 C CA . ARG B 1 40 ? -1.382 -20.399 -20.638 1 90.17 40 ARG B 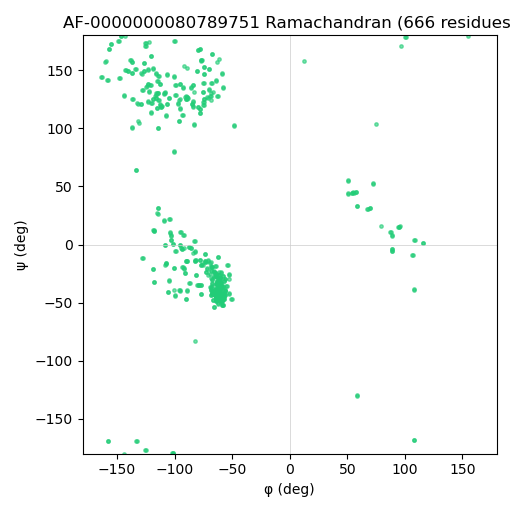CA 1
ATOM 2886 C C . ARG B 1 40 ? -1.396 -21.143 -21.969 1 90.17 40 ARG B C 1
ATOM 2888 O O . ARG B 1 40 ? -0.368 -21.239 -22.643 1 90.17 40 ARG B O 1
ATOM 2895 N N . TYR B 1 41 ? -2.518 -21.431 -22.344 1 91.38 41 TYR B N 1
ATOM 2896 C CA . TYR B 1 41 ? -2.685 -22.246 -23.542 1 91.38 41 TYR B CA 1
ATOM 2897 C C . TYR B 1 41 ? -2.183 -21.508 -24.778 1 91.38 41 TYR B C 1
ATOM 2899 O O . TYR B 1 41 ? -1.78 -22.134 -25.761 1 91.38 41 TYR B O 1
ATOM 2907 N N . VAL B 1 42 ? -2.161 -20.172 -24.737 1 88.39 42 VAL B N 1
ATOM 2908 C CA . VAL B 1 42 ? -1.687 -19.387 -25.873 1 88.39 42 VAL B CA 1
ATOM 2909 C C . VAL B 1 42 ? -0.179 -19.566 -26.032 1 88.39 42 VAL B C 1
ATOM 2911 O O . VAL B 1 42 ? 0.354 -19.442 -27.137 1 88.39 42 VAL B O 1
ATOM 2914 N N . GLU B 1 43 ? 0.481 -19.898 -24.932 1 90.73 43 GLU B N 1
ATOM 2915 C CA . GLU B 1 43 ? 1.92 -20.144 -24.927 1 90.73 43 GLU B CA 1
ATOM 2916 C C . GLU B 1 43 ? 2.226 -21.634 -25.053 1 90.73 43 GLU B C 1
ATOM 2918 O O . GLU B 1 43 ? 3.188 -22.021 -25.72 1 90.73 43 GLU B O 1
ATOM 2923 N N . ASP B 1 44 ? 1.466 -22.434 -24.411 1 94.92 44 ASP B N 1
ATOM 2924 C CA . ASP B 1 44 ? 1.622 -23.884 -24.357 1 94.92 44 ASP B CA 1
ATOM 2925 C C . ASP B 1 44 ? 0.273 -24.587 -24.496 1 94.92 44 ASP B C 1
ATOM 2927 O O . ASP B 1 44 ? -0.45 -24.754 -23.511 1 94.92 44 ASP B O 1
ATOM 2931 N N . PRO B 1 45 ? -0.025 -25.069 -25.632 1 94.77 45 PRO B N 1
ATOM 2932 C CA . PRO B 1 45 ? -1.336 -25.684 -25.853 1 94.77 45 PRO B CA 1
ATOM 2933 C C . PRO B 1 45 ? -1.484 -27.029 -25.144 1 94.77 45 PRO B C 1
ATOM 2935 O O . PRO B 1 45 ? -2.597 -27.546 -25.021 1 94.77 45 PRO B O 1
ATOM 2938 N N . LEU B 1 46 ? -0.405 -27.692 -24.797 1 96.3 46 LEU B N 1
ATOM 2939 C CA . LEU B 1 46 ? -0.487 -28.952 -24.066 1 96.3 46 LEU B CA 1
ATOM 2940 C C . LEU B 1 46 ? -0.951 -28.719 -22.632 1 96.3 46 LEU B C 1
ATOM 2942 O O . LEU B 1 46 ? -0.356 -27.921 -21.904 1 96.3 46 LEU B O 1
ATOM 2946 N N . PRO B 1 47 ? -1.986 -29.391 -22.195 1 96.81 47 PRO B N 1
ATOM 2947 C CA . PRO B 1 47 ? -2.548 -29.167 -20.862 1 96.81 47 PRO B CA 1
ATOM 2948 C C . PRO B 1 47 ? -1.574 -29.527 -19.742 1 96.81 47 PRO B C 1
ATOM 2950 O O . PRO B 1 47 ? -0.853 -30.523 -19.843 1 96.81 47 PRO B O 1
ATOM 2953 N N . GLY B 1 48 ? -1.591 -28.694 -18.687 1 96.34 48 GLY B N 1
ATOM 2954 C CA . GLY B 1 48 ? -0.862 -29.028 -17.474 1 96.34 48 GLY B CA 1
ATOM 2955 C C . GLY B 1 48 ? 0.467 -28.307 -17.359 1 96.34 48 GLY B C 1
ATOM 2956 O O . GLY B 1 48 ? 0.867 -27.582 -18.272 1 96.34 48 GLY B O 1
ATOM 2957 N N . PRO B 1 49 ? 1.155 -28.556 -16.271 1 97.6 49 PRO B N 1
ATOM 2958 C CA . PRO B 1 49 ? 2.424 -27.879 -15.992 1 97.6 49 PRO B CA 1
ATOM 2959 C C . PRO B 1 49 ? 3.587 -28.45 -16.801 1 97.6 49 PRO B C 1
ATOM 2961 O O . PRO B 1 49 ? 3.495 -29.566 -17.318 1 97.6 49 PRO B O 1
ATOM 2964 N N . ILE B 1 50 ? 4.582 -27.672 -16.949 1 98.14 50 ILE B N 1
ATOM 2965 C CA . ILE B 1 50 ? 5.85 -28.098 -17.531 1 98.14 50 ILE B CA 1
ATOM 2966 C C . ILE B 1 50 ? 6.762 -28.646 -16.435 1 98.14 50 ILE B C 1
ATOM 2968 O O . ILE B 1 50 ? 7.032 -27.963 -15.445 1 98.14 50 ILE B O 1
ATOM 2972 N N . CYS B 1 51 ? 7.254 -29.864 -16.608 1 98.17 51 CYS B N 1
ATOM 2973 C CA . CYS B 1 51 ? 8.04 -30.53 -15.576 1 98.17 51 CYS B CA 1
ATOM 2974 C C . CYS B 1 51 ? 9.388 -30.983 -16.123 1 98.17 51 CYS B C 1
ATOM 2976 O O . CYS B 1 51 ? 9.753 -30.639 -17.249 1 98.17 51 CYS B O 1
ATOM 2978 N N . LYS B 1 52 ? 10.131 -31.643 -15.267 1 97.88 52 LYS B N 1
ATOM 2979 C CA . LYS B 1 52 ? 11.529 -31.968 -15.534 1 97.88 52 LYS B CA 1
ATOM 2980 C C . LYS B 1 52 ? 11.674 -32.744 -16.84 1 97.88 52 LYS B C 1
ATOM 2982 O O . LYS B 1 52 ? 12.651 -32.565 -17.57 1 97.88 52 LYS B O 1
ATOM 2987 N N . GLU B 1 53 ? 10.702 -33.51 -17.25 1 97.17 53 GLU B N 1
ATOM 2988 C CA . GLU B 1 53 ? 10.794 -34.34 -18.447 1 97.17 53 GLU B CA 1
ATOM 2989 C C . GLU B 1 53 ? 10.725 -33.492 -19.714 1 97.17 53 GLU B C 1
ATOM 2991 O O . GLU B 1 53 ? 11.233 -33.892 -20.764 1 97.17 53 GLU B O 1
ATOM 2996 N N . ASP B 1 54 ? 10.16 -32.361 -19.601 1 97.66 54 ASP B N 1
ATOM 2997 C CA . ASP B 1 54 ? 9.964 -31.484 -20.751 1 97.66 54 ASP B CA 1
ATOM 2998 C C 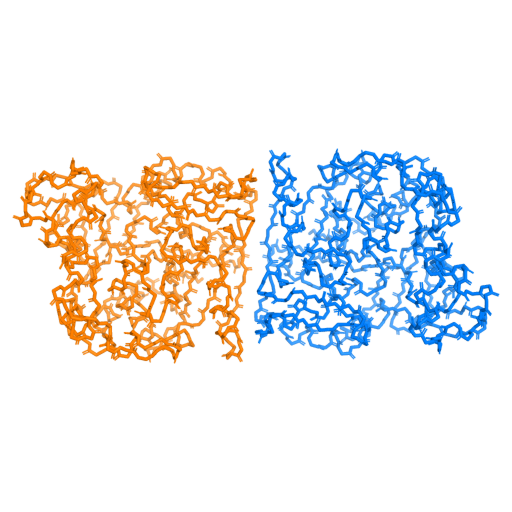. ASP B 1 54 ? 11.132 -30.514 -20.908 1 97.66 54 ASP B C 1
ATOM 3000 O O . ASP B 1 54 ? 11.336 -29.949 -21.985 1 97.66 54 ASP B O 1
ATOM 3004 N N . MET B 1 55 ? 11.886 -30.283 -19.865 1 98.39 55 MET B N 1
ATOM 3005 C CA . MET B 1 55 ? 12.843 -29.183 -19.802 1 98.39 55 MET B CA 1
ATOM 3006 C C . MET B 1 55 ? 14.163 -29.572 -20.459 1 98.39 55 MET B C 1
ATOM 3008 O O . MET B 1 55 ? 14.648 -30.69 -20.274 1 98.39 55 MET B O 1
ATOM 3012 N N . LYS B 1 56 ? 14.688 -28.658 -21.206 1 98.56 56 LYS B N 1
ATOM 3013 C CA . LYS B 1 56 ? 15.995 -28.796 -21.84 1 98.56 56 LYS B CA 1
ATOM 3014 C C . LYS B 1 56 ? 16.959 -27.717 -21.355 1 98.56 56 LYS B C 1
ATOM 3016 O O . LYS B 1 56 ? 16.533 -26.631 -20.956 1 98.56 56 LYS B O 1
ATOM 3021 N N . ASN B 1 57 ? 18.269 -28.075 -21.361 1 98.39 57 ASN B N 1
ATOM 3022 C CA . ASN B 1 57 ? 19.306 -27.197 -20.829 1 98.39 57 ASN B CA 1
ATOM 3023 C C . ASN B 1 57 ? 19.023 -26.809 -19.381 1 98.39 57 ASN B C 1
ATOM 3025 O O . ASN B 1 57 ? 18.997 -25.623 -19.045 1 98.39 57 ASN B O 1
ATOM 3029 N N . ALA B 1 58 ? 18.655 -27.755 -18.622 1 98.6 58 ALA B N 1
ATOM 3030 C CA . ALA B 1 58 ? 18.256 -27.569 -17.229 1 98.6 58 ALA B CA 1
ATOM 3031 C C . ALA B 1 58 ? 18.829 -28.672 -16.343 1 98.6 58 ALA B C 1
ATOM 3033 O O . ALA B 1 58 ? 19.266 -29.713 -16.84 1 98.6 58 ALA B O 1
ATOM 3034 N N . VAL B 1 59 ? 18.932 -28.441 -15.109 1 98.61 59 VAL B N 1
ATOM 3035 C CA . VAL B 1 59 ? 19.447 -29.401 -14.139 1 98.61 59 VAL B CA 1
ATOM 3036 C C . VAL B 1 59 ? 18.326 -29.836 -13.198 1 98.61 59 VAL B C 1
ATOM 3038 O O . VAL B 1 59 ? 17.734 -29.007 -12.503 1 98.61 59 VAL B O 1
ATOM 3041 N N . VAL B 1 60 ? 18.066 -31.075 -13.187 1 98.57 60 VAL B N 1
ATOM 3042 C CA . VAL B 1 60 ? 17.036 -31.604 -12.299 1 98.57 60 VAL B CA 1
ATOM 3043 C C . VAL B 1 60 ? 17.562 -31.646 -10.866 1 98.57 60 VAL B C 1
ATOM 3045 O O . VAL B 1 60 ? 18.567 -32.303 -10.585 1 98.57 60 VAL B O 1
ATOM 3048 N N . ILE B 1 61 ? 16.926 -30.955 -9.983 1 98.58 61 ILE B N 1
ATOM 3049 C CA . ILE B 1 61 ? 17.317 -30.941 -8.578 1 98.58 61 ILE B CA 1
ATOM 3050 C C . ILE B 1 61 ? 16.586 -32.051 -7.827 1 98.58 61 ILE B C 1
ATOM 3052 O O . ILE B 1 61 ? 17.192 -32.776 -7.035 1 98.58 61 ILE B O 1
ATOM 3056 N N . ASN B 1 62 ? 15.324 -32.173 -8.026 1 98.47 62 ASN B N 1
ATOM 3057 C CA . ASN B 1 62 ? 14.462 -33.232 -7.514 1 98.47 62 ASN B CA 1
ATOM 3058 C C . ASN B 1 62 ? 13.195 -33.378 -8.352 1 98.47 62 ASN B C 1
ATOM 3060 O O . ASN B 1 62 ? 13.107 -32.831 -9.452 1 98.47 62 ASN B O 1
ATOM 3064 N N . ASP B 1 63 ? 12.226 -34.126 -7.89 1 97.85 63 ASP B N 1
ATOM 3065 C CA . ASP B 1 63 ? 11.044 -34.43 -8.691 1 97.85 63 ASP B CA 1
ATOM 3066 C C . ASP B 1 63 ? 10.22 -33.171 -8.954 1 97.85 63 ASP B C 1
ATOM 3068 O O . ASP B 1 63 ? 9.507 -33.087 -9.956 1 97.85 63 ASP B O 1
ATOM 3072 N N . VAL B 1 64 ? 10.346 -32.154 -8.101 1 98.57 64 VAL B N 1
ATOM 3073 C CA . VAL B 1 64 ? 9.492 -30.972 -8.123 1 98.57 64 VAL B CA 1
ATOM 3074 C C . VAL B 1 64 ? 10.257 -29.792 -8.718 1 98.57 64 VAL B C 1
ATOM 3076 O O . VAL B 1 64 ? 9.673 -28.944 -9.398 1 98.57 64 VAL B O 1
ATOM 3079 N N . ILE B 1 65 ? 11.608 -29.798 -8.509 1 98.86 65 ILE B N 1
ATOM 3080 C CA . ILE B 1 65 ? 12.383 -28.597 -8.801 1 98.86 65 ILE B CA 1
ATOM 3081 C C . ILE B 1 65 ? 13.37 -28.882 -9.932 1 98.86 65 ILE B C 1
ATOM 3083 O O . ILE B 1 65 ? 14.125 -29.855 -9.874 1 98.86 65 ILE B O 1
ATOM 3087 N N . THR B 1 66 ? 13.388 -28.023 -10.914 1 98.83 66 THR B N 1
ATOM 3088 C CA . THR B 1 66 ? 14.381 -28.012 -11.982 1 98.83 66 THR B CA 1
ATOM 3089 C C . THR B 1 66 ? 15.085 -26.659 -12.052 1 98.83 66 THR B C 1
ATOM 3091 O O . THR B 1 66 ? 14.431 -25.615 -12.103 1 98.83 66 THR B O 1
ATOM 3094 N N . GLU B 1 67 ? 16.382 -26.633 -11.949 1 98.84 67 GLU B N 1
ATOM 3095 C CA . GLU B 1 67 ? 17.174 -25.422 -12.138 1 98.84 67 GLU B CA 1
ATOM 3096 C C . GLU B 1 67 ? 17.271 -25.05 -13.615 1 98.84 67 GLU B C 1
ATOM 3098 O O . GLU B 1 67 ? 17.644 -25.88 -14.446 1 98.84 67 GLU B O 1
ATOM 3103 N N . VAL B 1 68 ? 16.893 -23.853 -13.933 1 98.81 68 VAL B N 1
ATOM 3104 C CA . VAL B 1 68 ? 16.908 -23.401 -15.32 1 98.81 68 VAL B CA 1
ATOM 3105 C C . VAL B 1 68 ? 17.818 -22.182 -15.457 1 98.81 68 VAL B C 1
ATOM 3107 O O . VAL B 1 68 ? 18.175 -21.552 -14.46 1 98.81 68 VAL B O 1
ATOM 3110 N N . ASN B 1 69 ? 18.217 -21.884 -16.641 1 98.68 69 ASN B N 1
ATOM 3111 C CA . ASN B 1 69 ? 19.033 -20.718 -16.963 1 98.68 69 ASN B CA 1
ATOM 3112 C C . ASN B 1 69 ? 18.483 -19.964 -18.17 1 98.68 69 ASN B C 1
ATOM 3114 O O . ASN B 1 69 ? 17.361 -20.222 -18.61 1 98.68 69 ASN B O 1
ATOM 3118 N N . GLN B 1 70 ? 19.183 -19.04 -18.731 1 98.6 70 GLN B N 1
ATOM 3119 C CA . GLN B 1 70 ? 18.712 -18.141 -19.779 1 98.6 70 GLN B CA 1
ATOM 3120 C C . GLN B 1 70 ? 18.527 -18.884 -21.099 1 98.6 70 GLN B C 1
ATOM 3122 O O . GLN B 1 70 ? 17.84 -18.398 -22 1 98.6 70 GLN B O 1
ATOM 3127 N N . SER B 1 71 ? 19.041 -20.114 -21.262 1 98.48 71 SER B N 1
ATOM 3128 C CA . SER B 1 71 ? 18.967 -20.869 -22.508 1 98.48 71 SER B CA 1
ATOM 3129 C C . SER B 1 71 ? 17.998 -22.04 -22.389 1 98.48 71 SER B C 1
ATOM 3131 O O . SER B 1 71 ? 17.811 -22.797 -23.344 1 98.48 71 SER B O 1
ATOM 3133 N N . SER B 1 72 ? 17.417 -22.193 -21.253 1 98.8 72 SER B N 1
ATOM 3134 C CA . SER B 1 72 ? 16.506 -23.311 -21.033 1 98.8 72 SER B CA 1
ATOM 3135 C C . SER B 1 72 ? 15.215 -23.137 -21.827 1 98.8 72 SER B C 1
ATOM 3137 O O . SER B 1 72 ? 14.813 -22.012 -22.129 1 98.8 72 SER B O 1
ATOM 3139 N N . TYR B 1 73 ? 14.602 -24.194 -22.193 1 98.72 73 TYR B N 1
ATOM 3140 C CA . TYR B 1 73 ? 13.312 -24.255 -22.871 1 98.72 73 TYR B CA 1
ATOM 3141 C C . TYR B 1 73 ? 12.641 -25.605 -22.649 1 98.72 73 TYR B C 1
ATOM 3143 O O . TYR B 1 73 ? 13.243 -26.517 -22.077 1 98.72 73 TYR B O 1
ATOM 3151 N N . ALA B 1 74 ? 11.41 -25.696 -22.994 1 98.57 74 ALA B N 1
ATOM 3152 C CA . ALA B 1 74 ? 10.674 -26.953 -22.88 1 98.57 74 ALA B CA 1
ATOM 3153 C C . ALA B 1 74 ? 10.24 -27.46 -24.252 1 98.57 74 ALA B C 1
ATOM 3155 O O . ALA B 1 74 ? 9.974 -26.668 -25.159 1 98.57 74 ALA B O 1
ATOM 3156 N N . ILE B 1 75 ? 10.204 -28.732 -24.406 1 98.2 75 ILE B N 1
ATOM 3157 C CA . ILE B 1 75 ? 9.612 -29.365 -25.58 1 98.2 75 ILE B CA 1
ATOM 3158 C C . ILE B 1 75 ? 8.282 -30.012 -25.202 1 98.2 75 ILE B C 1
ATOM 3160 O O . ILE B 1 75 ? 8.248 -30.968 -24.424 1 98.2 75 ILE B O 1
ATOM 3164 N N . ARG B 1 76 ? 7.247 -29.452 -25.697 1 96.52 76 ARG B N 1
ATOM 3165 C CA . ARG B 1 76 ? 5.873 -29.861 -25.421 1 96.52 76 ARG B CA 1
ATOM 3166 C C . ARG B 1 76 ? 5.197 -30.394 -26.68 1 96.52 76 ARG B C 1
ATOM 3168 O O . ARG B 1 76 ? 4.701 -29.618 -27.5 1 96.52 76 ARG B O 1
ATOM 3175 N N . ASN B 1 77 ? 5.109 -31.784 -26.827 1 93.92 77 ASN B N 1
ATOM 3176 C CA . ASN B 1 77 ? 4.563 -32.432 -28.015 1 93.92 77 ASN B CA 1
ATOM 3177 C C . ASN B 1 77 ? 5.192 -31.882 -29.292 1 93.92 77 ASN B C 1
ATOM 3179 O O . ASN B 1 77 ? 4.482 -31.466 -30.209 1 93.92 77 ASN B O 1
ATOM 3183 N N . GLY B 1 78 ? 6.469 -31.713 -29.292 1 93.32 78 GLY B N 1
ATOM 3184 C CA . GLY B 1 78 ? 7.235 -31.296 -30.455 1 93.32 78 GLY B CA 1
ATOM 3185 C C . GLY B 1 78 ? 7.353 -29.789 -30.583 1 93.32 78 GLY B C 1
ATOM 3186 O O . GLY B 1 78 ? 8.084 -29.288 -31.439 1 93.32 78 GLY B O 1
ATOM 3187 N N . LEU B 1 79 ? 6.693 -29.067 -29.759 1 95.1 79 LEU B N 1
ATOM 3188 C CA . LEU B 1 79 ? 6.742 -27.61 -29.802 1 95.1 79 LEU B CA 1
ATOM 3189 C C . LEU B 1 79 ? 7.721 -27.068 -28.766 1 95.1 79 LEU B C 1
ATOM 3191 O O . LEU B 1 79 ? 7.787 -27.574 -27.644 1 95.1 79 LEU B O 1
ATOM 3195 N N . THR B 1 80 ? 8.483 -26.098 -29.173 1 97.2 80 THR B N 1
ATOM 3196 C CA . THR B 1 80 ? 9.383 -25.423 -28.244 1 97.2 80 THR B CA 1
ATOM 3197 C C . THR B 1 80 ? 8.647 -24.327 -27.478 1 97.2 80 THR B C 1
ATOM 3199 O O . THR B 1 80 ? 8.051 -23.434 -28.083 1 97.2 80 THR B O 1
ATOM 3202 N N . VAL B 1 81 ? 8.677 -24.434 -26.184 1 97.42 81 VAL B N 1
ATOM 3203 C CA . VAL B 1 81 ? 8.047 -23.448 -25.313 1 97.42 81 VAL B CA 1
ATOM 3204 C C . VAL B 1 81 ? 9.103 -22.796 -24.423 1 97.42 81 VAL B C 1
ATOM 3206 O O . VAL B 1 81 ? 9.873 -23.488 -23.753 1 97.42 81 VAL B O 1
ATOM 3209 N N . ILE B 1 82 ? 9.172 -21.467 -24.451 1 98.22 82 ILE B N 1
ATOM 3210 C CA . ILE B 1 82 ? 10.056 -20.737 -23.548 1 98.22 82 ILE B CA 1
ATOM 3211 C C . ILE B 1 82 ? 9.272 -20.271 -22.323 1 98.22 82 ILE B C 1
ATOM 3213 O O . ILE B 1 82 ? 8.5 -19.313 -22.4 1 98.22 82 ILE B O 1
ATOM 3217 N N . PRO B 1 83 ? 9.514 -20.926 -21.19 1 98.23 83 PRO B N 1
ATOM 3218 C CA . PRO B 1 83 ? 8.767 -20.533 -19.992 1 98.23 83 PRO B CA 1
ATOM 3219 C C . PRO B 1 83 ? 8.982 -19.068 -19.618 1 98.23 83 PRO B C 1
ATOM 3221 O O . PRO B 1 83 ? 10.076 -18.532 -19.809 1 98.23 83 PRO B O 1
ATOM 3224 N N . GLN B 1 84 ? 7.986 -18.412 -19.066 1 98.49 84 GLN B N 1
ATOM 3225 C CA . GLN B 1 84 ? 8.077 -17.022 -18.634 1 98.49 84 GLN B CA 1
ATOM 3226 C C . GLN B 1 84 ? 9.244 -16.819 -17.672 1 98.49 84 GLN B C 1
ATOM 3228 O O . GLN B 1 84 ? 9.876 -15.761 -17.669 1 98.49 84 GLN B O 1
ATOM 3233 N N . LEU B 1 85 ? 9.512 -17.822 -16.83 1 98.73 85 LEU B N 1
ATOM 3234 C CA . LEU B 1 85 ? 10.647 -17.773 -15.914 1 98.73 85 LEU B CA 1
ATOM 3235 C C . LEU B 1 85 ? 11.951 -17.557 -16.675 1 98.73 85 LEU B C 1
ATOM 3237 O O . LEU B 1 85 ? 12.794 -16.761 -16.256 1 98.73 85 LEU B O 1
ATOM 3241 N N . VAL B 1 86 ? 12.116 -18.234 -17.749 1 98.76 86 VAL B N 1
ATOM 3242 C CA . VAL B 1 86 ? 13.331 -18.128 -18.55 1 98.76 86 VAL B CA 1
ATOM 3243 C C . VAL B 1 86 ? 13.409 -16.744 -19.19 1 98.76 86 VAL B C 1
ATOM 3245 O O . VAL B 1 86 ? 14.483 -16.14 -19.247 1 98.76 86 VAL B O 1
ATOM 3248 N N . ARG B 1 87 ? 12.286 -16.28 -19.664 1 98.59 87 ARG B N 1
ATOM 3249 C CA . ARG B 1 87 ? 12.233 -14.929 -20.213 1 98.59 87 ARG B CA 1
ATOM 3250 C C . ARG B 1 87 ? 12.63 -13.896 -19.164 1 98.59 87 ARG B C 1
ATOM 3252 O O . ARG B 1 87 ? 13.327 -12.927 -19.472 1 98.59 87 ARG B O 1
ATOM 3259 N N . TYR B 1 88 ? 12.149 -14.081 -18.002 1 98.75 88 TYR B N 1
ATOM 3260 C CA . TYR B 1 88 ? 12.497 -13.221 -16.877 1 98.75 88 TYR B CA 1
ATOM 3261 C C . TYR B 1 88 ? 14 -13.237 -16.623 1 98.75 88 TYR B C 1
ATOM 3263 O O . TYR B 1 88 ? 14.619 -12.183 -16.457 1 98.75 88 TYR B O 1
ATOM 3271 N N . LEU B 1 89 ? 14.585 -14.439 -16.574 1 98.82 89 LEU B N 1
ATOM 3272 C CA . LEU B 1 89 ? 16.016 -14.579 -16.326 1 98.82 89 LEU B CA 1
ATOM 3273 C C . LEU B 1 89 ? 16.826 -13.857 -17.398 1 98.82 89 LEU B C 1
ATOM 3275 O O . LEU B 1 89 ? 17.797 -13.164 -17.087 1 98.82 89 LEU B O 1
ATOM 3279 N N . LYS B 1 90 ? 16.388 -14.035 -18.593 1 98.47 90 LYS B N 1
ATOM 3280 C CA . LYS B 1 90 ? 17.069 -13.382 -19.708 1 98.47 90 LYS B CA 1
ATOM 3281 C C . LYS B 1 90 ? 16.963 -11.863 -19.603 1 98.47 90 LYS B C 1
ATOM 3283 O O . LYS B 1 90 ? 17.956 -11.153 -19.775 1 98.47 90 LYS B O 1
ATOM 3288 N N . ALA B 1 91 ? 15.798 -11.411 -19.334 1 98.36 91 ALA B N 1
ATOM 3289 C CA . ALA B 1 91 ? 15.541 -9.974 -19.265 1 98.36 91 ALA B CA 1
ATOM 3290 C C . ALA B 1 91 ? 16.393 -9.315 -18.184 1 98.36 91 ALA B C 1
ATOM 3292 O O . ALA B 1 91 ? 16.868 -8.191 -18.359 1 98.36 91 ALA B O 1
ATOM 3293 N N . MET B 1 92 ? 16.608 -9.962 -17.081 1 98.39 92 MET B N 1
ATOM 3294 C CA . MET B 1 92 ? 17.274 -9.364 -15.927 1 98.39 92 MET B CA 1
ATOM 3295 C C . MET B 1 92 ? 18.719 -9.84 -15.826 1 98.39 92 MET B C 1
ATOM 3297 O O . MET B 1 92 ? 19.417 -9.519 -14.863 1 98.39 92 MET B O 1
ATOM 3301 N N . ASN B 1 93 ? 19.192 -10.627 -16.792 1 98.28 93 ASN B N 1
ATOM 3302 C CA . ASN B 1 93 ? 20.544 -11.173 -16.838 1 98.28 93 ASN B CA 1
ATOM 3303 C C . ASN B 1 93 ? 20.885 -11.933 -15.559 1 98.28 93 ASN B C 1
ATOM 3305 O O . ASN B 1 93 ? 21.907 -11.663 -14.925 1 98.28 93 ASN B O 1
ATOM 3309 N N . ILE B 1 94 ? 19.941 -12.71 -15.158 1 97.97 94 ILE B N 1
ATOM 3310 C CA . ILE B 1 94 ? 20.11 -13.577 -13.997 1 97.97 94 ILE B CA 1
ATOM 3311 C C . ILE B 1 94 ? 20.545 -14.968 -14.451 1 97.97 94 ILE B C 1
ATOM 3313 O O . ILE B 1 94 ? 19.966 -15.534 -15.381 1 97.97 94 ILE B O 1
ATOM 3317 N N . ASP B 1 95 ? 21.427 -15.584 -13.823 1 97.33 95 ASP B N 1
ATOM 3318 C CA . ASP B 1 95 ? 22.102 -16.792 -14.288 1 97.33 95 ASP B CA 1
ATOM 3319 C C . ASP B 1 95 ? 21.208 -18.019 -14.122 1 97.33 95 ASP B C 1
ATOM 3321 O O . ASP B 1 95 ? 21.205 -18.911 -14.973 1 97.33 95 ASP B O 1
ATOM 3325 N N . LYS B 1 96 ? 20.576 -18.023 -12.967 1 97.97 96 LYS B N 1
ATOM 3326 C CA . LYS B 1 96 ? 19.806 -19.238 -12.713 1 97.97 96 LYS B CA 1
ATOM 3327 C C . LYS B 1 96 ? 18.5 -18.92 -11.991 1 97.97 96 LYS B C 1
ATOM 3329 O O . LYS B 1 96 ? 18.394 -17.899 -11.308 1 97.97 96 LYS B O 1
ATOM 3334 N N . GLY B 1 97 ? 17.514 -19.67 -12.185 1 98.63 97 GLY B N 1
ATOM 3335 C CA . GLY B 1 97 ? 16.233 -19.705 -11.497 1 98.63 97 GLY B CA 1
ATOM 3336 C C . GLY B 1 97 ? 15.681 -21.109 -11.335 1 98.63 97 GLY B C 1
ATOM 3337 O O . GLY B 1 97 ? 16.313 -22.082 -11.751 1 98.63 97 GLY B O 1
ATOM 3338 N N . TYR B 1 98 ? 14.541 -21.244 -10.736 1 98.83 98 TYR B N 1
ATOM 3339 C CA . TYR B 1 98 ? 14.066 -22.583 -10.407 1 98.83 98 TYR B CA 1
ATOM 3340 C C . TYR B 1 98 ? 12.612 -22.765 -10.828 1 98.83 98 TYR B C 1
ATOM 3342 O O . TYR B 1 98 ? 11.732 -22.031 -10.373 1 98.83 98 TYR B O 1
ATOM 3350 N N . SER B 1 99 ? 12.411 -23.728 -11.661 1 98.71 99 SER B N 1
ATOM 3351 C CA . SER B 1 99 ? 11.082 -24.119 -12.121 1 98.71 99 SER B CA 1
ATOM 3352 C C . SER B 1 99 ? 10.43 -25.103 -11.155 1 98.71 99 SER B C 1
ATOM 3354 O O . SER B 1 99 ? 11.059 -26.076 -10.734 1 98.71 99 SER B O 1
ATOM 3356 N N . ILE B 1 100 ? 9.177 -24.877 -10.841 1 98.8 100 ILE B N 1
ATOM 3357 C CA . ILE B 1 100 ? 8.444 -25.723 -9.906 1 98.8 100 ILE B CA 1
ATOM 3358 C C . ILE B 1 100 ? 7.362 -26.501 -10.652 1 98.8 100 ILE B C 1
ATOM 3360 O O . ILE B 1 100 ? 6.448 -25.908 -11.228 1 98.8 100 ILE B O 1
ATOM 3364 N N . CYS B 1 101 ? 7.426 -27.773 -10.65 1 98.44 101 CYS B N 1
ATOM 3365 C CA . CYS B 1 101 ? 6.411 -28.657 -11.212 1 98.44 101 CYS B CA 1
ATOM 3366 C C . CYS B 1 101 ? 5.37 -29.028 -10.163 1 98.44 101 CYS B C 1
ATOM 3368 O O . CYS B 1 101 ? 5.714 -29.532 -9.092 1 98.44 101 CYS B O 1
ATOM 3370 N N . ILE B 1 102 ? 4.082 -28.82 -10.495 1 98.11 102 ILE B N 1
ATOM 3371 C CA . ILE B 1 102 ? 3.07 -29.026 -9.464 1 98.11 102 ILE B CA 1
ATOM 3372 C C . ILE B 1 102 ? 2.17 -30.197 -9.851 1 98.11 102 ILE B C 1
ATOM 3374 O O . ILE B 1 102 ? 0.959 -30.16 -9.619 1 98.11 102 ILE B O 1
ATOM 3378 N N . LYS B 1 103 ? 2.691 -31.153 -10.541 1 97.41 103 LYS B N 1
ATOM 3379 C CA . LYS B 1 103 ? 1.917 -32.324 -10.941 1 97.41 103 LYS B CA 1
ATOM 3380 C C . LYS B 1 103 ? 1.665 -33.248 -9.754 1 97.41 103 LYS B C 1
ATOM 3382 O O . LYS B 1 103 ? 0.832 -34.154 -9.831 1 97.41 103 LYS B O 1
ATOM 3387 N N . TYR B 1 104 ? 2.272 -33 -8.598 1 97.6 104 TYR B N 1
ATOM 3388 C CA . TYR B 1 104 ? 2.164 -33.808 -7.389 1 97.6 104 TYR B CA 1
ATOM 3389 C C . TYR B 1 104 ? 1.211 -33.165 -6.387 1 97.6 104 TYR B C 1
ATOM 3391 O O . TYR B 1 104 ? 0.584 -32.146 -6.684 1 97.6 104 TYR B O 1
ATOM 3399 N N . GLY B 1 105 ? 1.049 -33.811 -5.253 1 97.72 105 GLY B N 1
ATOM 3400 C CA . GLY B 1 105 ? 0.245 -33.254 -4.177 1 97.72 105 GLY B CA 1
ATOM 3401 C C . GLY B 1 105 ? 0.981 -32.206 -3.363 1 97.72 105 GLY B C 1
ATOM 3402 O O . GLY B 1 105 ? 2.206 -32.094 -3.448 1 97.72 105 GLY B O 1
ATOM 3403 N N . PRO B 1 106 ? 0.254 -31.452 -2.525 1 98.5 106 PRO B N 1
ATOM 3404 C CA . PRO B 1 106 ? 0.839 -30.342 -1.769 1 98.5 106 PRO B CA 1
ATOM 3405 C C . PRO B 1 106 ? 2.014 -30.778 -0.895 1 98.5 106 PRO B C 1
ATOM 3407 O O . PRO B 1 106 ? 3.016 -30.065 -0.801 1 98.5 106 PRO B O 1
ATOM 3410 N N . LYS B 1 107 ? 1.934 -31.882 -0.229 1 98.4 107 LYS B N 1
ATOM 3411 C CA . LYS B 1 107 ? 3.005 -32.355 0.644 1 98.4 107 LYS B CA 1
ATOM 3412 C C . LYS B 1 107 ? 4.282 -32.622 -0.148 1 98.4 107 LYS B C 1
ATOM 3414 O O . LYS B 1 107 ? 5.37 -32.215 0.263 1 98.4 107 LYS B O 1
ATOM 3419 N N . SER B 1 108 ? 4.102 -33.312 -1.26 1 98.58 108 SER B N 1
ATOM 3420 C CA . SER B 1 108 ? 5.249 -33.633 -2.103 1 98.58 108 SER B CA 1
ATOM 3421 C C . SER B 1 108 ? 5.868 -32.372 -2.696 1 98.58 108 SER B C 1
ATOM 3423 O O . SER B 1 108 ? 7.092 -32.265 -2.801 1 98.58 108 SER B O 1
ATOM 3425 N N . ILE B 1 109 ? 5.046 -31.49 -3.113 1 98.75 109 ILE B N 1
ATOM 3426 C CA . ILE B 1 109 ? 5.539 -30.221 -3.637 1 98.75 109 ILE B CA 1
ATOM 3427 C C . ILE B 1 109 ? 6.345 -29.497 -2.56 1 98.75 109 ILE B C 1
ATOM 3429 O O . ILE B 1 109 ? 7.455 -29.024 -2.82 1 98.75 109 ILE B O 1
ATOM 3433 N N . ALA B 1 110 ? 5.808 -29.421 -1.357 1 98.85 110 ALA B N 1
ATOM 3434 C CA . ALA B 1 110 ? 6.478 -28.767 -0.236 1 98.85 110 ALA B CA 1
ATOM 3435 C C . ALA B 1 110 ? 7.824 -29.424 0.058 1 98.85 110 ALA B C 1
ATOM 3437 O O . ALA B 1 110 ? 8.813 -28.737 0.323 1 98.85 110 ALA B O 1
ATOM 3438 N N . GLU B 1 111 ? 7.842 -30.723 0.025 1 98.79 111 GLU B N 1
ATOM 3439 C CA . GLU B 1 111 ? 9.083 -31.45 0.275 1 98.79 111 GLU B CA 1
ATOM 3440 C C . GLU B 1 111 ? 10.141 -31.115 -0.772 1 98.79 111 GLU B C 1
ATOM 3442 O O . GLU B 1 111 ? 11.323 -30.98 -0.448 1 98.79 111 GLU B O 1
ATOM 3447 N N . GLY B 1 112 ? 9.684 -31.051 -1.999 1 98.82 112 GLY B N 1
ATOM 3448 C CA . GLY B 1 112 ? 10.607 -30.657 -3.051 1 98.82 112 GLY B CA 1
ATOM 3449 C C . GLY B 1 112 ? 11.163 -29.258 -2.866 1 98.82 112 GLY B C 1
ATOM 3450 O O . GLY B 1 112 ? 12.361 -29.031 -3.046 1 98.82 112 GLY B O 1
ATOM 3451 N N . ILE B 1 113 ? 10.337 -28.299 -2.508 1 98.85 113 ILE B N 1
ATOM 3452 C CA . ILE B 1 113 ? 10.763 -26.922 -2.283 1 98.85 113 ILE B CA 1
ATOM 3453 C C . ILE B 1 113 ? 11.669 -26.856 -1.056 1 98.85 113 ILE B C 1
ATOM 3455 O O . ILE B 1 113 ? 12.67 -26.136 -1.053 1 98.85 113 ILE B O 1
ATOM 3459 N N . ALA B 1 114 ? 11.287 -27.573 -0.014 1 98.75 114 ALA B N 1
ATOM 3460 C CA . ALA B 1 114 ? 12.095 -27.621 1.202 1 98.75 114 ALA B CA 1
ATOM 3461 C C . ALA B 1 114 ? 13.501 -28.135 0.906 1 98.75 114 ALA B C 1
ATOM 3463 O O . ALA B 1 114 ? 14.483 -27.63 1.457 1 98.75 114 ALA B O 1
ATOM 3464 N N . ASP B 1 115 ? 13.529 -29.148 0.101 1 98.63 115 ASP B N 1
ATOM 3465 C CA . ASP B 1 115 ? 14.821 -29.697 -0.299 1 98.63 115 ASP B CA 1
ATOM 3466 C C . ASP B 1 115 ? 15.679 -28.638 -0.987 1 98.63 115 ASP B C 1
ATOM 3468 O O . ASP B 1 115 ? 16.863 -28.493 -0.678 1 98.63 115 ASP B O 1
ATOM 3472 N N . LEU B 1 116 ? 15.108 -27.94 -1.902 1 98.43 116 LEU B N 1
ATOM 3473 C CA . LEU B 1 116 ? 15.827 -26.854 -2.559 1 98.43 116 LEU B CA 1
ATOM 3474 C C . LEU B 1 116 ? 16.281 -25.81 -1.544 1 98.43 116 LEU B C 1
ATOM 3476 O O . LEU B 1 116 ? 17.428 -25.358 -1.583 1 98.43 116 LEU B O 1
ATOM 3480 N N . ALA B 1 117 ? 15.33 -25.34 -0.734 1 97.83 117 ALA B N 1
ATOM 3481 C CA . ALA B 1 117 ? 15.624 -24.303 0.253 1 97.83 117 ALA B CA 1
ATOM 3482 C C . ALA B 1 117 ? 16.807 -24.702 1.13 1 97.83 117 ALA B C 1
ATOM 3484 O O . ALA B 1 117 ? 17.65 -23.866 1.463 1 97.83 117 ALA B O 1
ATOM 3485 N N . SER B 1 118 ? 16.823 -25.919 1.513 1 95.74 118 SER B N 1
ATOM 3486 C CA . SER B 1 118 ? 17.941 -26.426 2.302 1 95.74 118 SER B CA 1
ATOM 3487 C C . SER B 1 118 ? 19.252 -26.332 1.529 1 95.74 118 SER B C 1
ATOM 3489 O O . SER B 1 118 ? 20.281 -25.942 2.085 1 95.74 118 SER B O 1
ATOM 3491 N N . ARG B 1 119 ? 19.188 -26.713 0.324 1 95.51 119 ARG B N 1
ATOM 3492 C CA . ARG B 1 119 ? 20.37 -26.64 -0.528 1 95.51 119 ARG B CA 1
ATOM 3493 C C . ARG B 1 119 ? 20.837 -25.197 -0.694 1 95.51 119 ARG B C 1
ATOM 3495 O O . ARG B 1 119 ? 22.036 -24.937 -0.808 1 95.51 119 ARG B O 1
ATOM 3502 N N . LEU B 1 120 ? 19.914 -24.304 -0.69 1 94.95 120 LEU B N 1
ATOM 3503 C CA . LEU B 1 120 ? 20.217 -22.886 -0.842 1 94.95 120 LEU B CA 1
ATOM 3504 C C . LEU B 1 120 ? 20.513 -22.245 0.51 1 94.95 120 LEU B C 1
ATOM 3506 O O . LEU B 1 120 ? 20.769 -21.041 0.589 1 94.95 120 LEU B O 1
ATOM 3510 N N . ASN B 1 121 ? 20.436 -22.935 1.575 1 94.6 121 ASN B N 1
ATOM 3511 C CA . ASN B 1 121 ? 20.665 -22.482 2.943 1 94.6 121 ASN B CA 1
ATOM 3512 C C . ASN B 1 121 ? 19.739 -21.327 3.313 1 94.6 121 ASN B C 1
ATOM 3514 O O . ASN B 1 121 ? 20.2 -20.278 3.766 1 94.6 121 ASN B O 1
ATOM 3518 N N . THR B 1 122 ? 18.457 -21.5 2.951 1 95.75 122 THR B N 1
ATOM 3519 C CA . THR B 1 122 ? 17.478 -20.495 3.348 1 95.75 122 THR B CA 1
ATOM 3520 C C . THR B 1 122 ? 16.281 -21.146 4.033 1 95.75 122 THR B C 1
ATOM 3522 O O . THR B 1 122 ? 15.932 -22.29 3.731 1 95.75 122 THR B O 1
ATOM 3525 N N . ASN B 1 123 ? 15.737 -20.432 4.957 1 96.64 123 ASN B N 1
ATOM 3526 C CA . ASN B 1 123 ? 14.514 -20.862 5.627 1 96.64 123 ASN B CA 1
ATOM 3527 C C . ASN B 1 123 ? 13.374 -19.873 5.399 1 96.64 123 ASN B C 1
ATOM 3529 O O . ASN B 1 123 ? 12.362 -19.913 6.102 1 96.64 123 ASN B O 1
ATOM 3533 N N . PHE B 1 124 ? 13.513 -18.915 4.467 1 98.38 124 PHE B N 1
ATOM 3534 C CA . PHE B 1 124 ? 12.53 -17.88 4.172 1 98.38 124 PHE B CA 1
ATOM 3535 C C . PHE B 1 124 ? 11.986 -18.037 2.757 1 98.38 124 PHE B C 1
ATOM 3537 O O . PHE B 1 124 ? 12.741 -17.971 1.785 1 98.38 124 PHE B O 1
ATOM 3544 N N . ILE B 1 125 ? 10.673 -18.294 2.627 1 98.77 125 ILE B N 1
ATOM 3545 C CA . ILE B 1 125 ? 10.034 -18.623 1.358 1 98.77 125 ILE B CA 1
ATOM 3546 C C . ILE B 1 125 ? 8.836 -17.704 1.129 1 98.77 125 ILE B C 1
ATOM 3548 O O . ILE B 1 125 ? 8.03 -17.487 2.037 1 98.77 125 ILE B O 1
ATOM 3552 N N . ILE B 1 126 ? 8.711 -17.131 -0.052 1 98.84 126 ILE B N 1
ATOM 3553 C CA . ILE B 1 126 ? 7.585 -16.268 -0.391 1 98.84 126 ILE B CA 1
ATOM 3554 C C . ILE B 1 126 ? 6.962 -16.725 -1.708 1 98.84 126 ILE B C 1
ATOM 3556 O O . ILE B 1 126 ? 7.65 -16.82 -2.727 1 98.84 126 ILE B O 1
ATOM 3560 N N . GLY B 1 127 ? 5.703 -17.066 -1.685 1 98.83 127 GLY B N 1
ATOM 3561 C CA . GLY B 1 127 ? 4.937 -17.255 -2.906 1 98.83 127 GLY B CA 1
ATOM 3562 C C . GLY B 1 127 ? 4.198 -16.005 -3.346 1 98.83 127 GLY B C 1
ATOM 3563 O O . GLY B 1 127 ? 3.565 -15.332 -2.53 1 98.83 127 GLY B O 1
ATOM 3564 N N . VAL B 1 128 ? 4.248 -15.667 -4.621 1 98.81 128 VAL B N 1
ATOM 3565 C CA . VAL B 1 128 ? 3.668 -14.429 -5.13 1 98.81 128 VAL B CA 1
ATOM 3566 C C . VAL B 1 128 ? 2.54 -14.749 -6.108 1 98.81 128 VAL B C 1
ATOM 3568 O O . VAL B 1 128 ? 2.731 -15.516 -7.055 1 98.81 128 VAL B O 1
ATOM 3571 N N . ASP B 1 129 ? 1.419 -14.166 -5.894 1 97.86 129 ASP B N 1
ATOM 3572 C CA . ASP B 1 129 ? 0.251 -14.316 -6.755 1 97.86 129 ASP B CA 1
ATOM 3573 C C . ASP B 1 129 ? -0.193 -12.968 -7.319 1 97.86 129 ASP B C 1
ATOM 3575 O O . ASP B 1 129 ? -0.512 -12.047 -6.563 1 97.86 129 ASP B O 1
ATOM 3579 N N . ALA B 1 130 ? -0.225 -12.857 -8.619 1 96.48 130 ALA B N 1
ATOM 3580 C CA . ALA B 1 130 ? -0.787 -11.671 -9.26 1 96.48 130 ALA B CA 1
ATOM 3581 C C . ALA B 1 130 ? -2.284 -11.837 -9.503 1 96.48 130 ALA B C 1
ATOM 3583 O O . ALA B 1 130 ? -2.722 -12.852 -10.05 1 96.48 130 ALA B O 1
ATOM 3584 N N . GLY B 1 131 ? -3.048 -10.833 -9.02 1 94.85 131 GLY B N 1
ATOM 3585 C CA . GLY B 1 131 ? -4.492 -10.867 -9.193 1 94.85 131 GLY B CA 1
ATOM 3586 C C . GLY B 1 131 ? -5.24 -11.163 -7.907 1 94.85 131 GLY B C 1
ATOM 3587 O O . GLY B 1 131 ? -6.358 -10.682 -7.708 1 94.85 131 GLY B O 1
ATOM 3588 N N . GLY B 1 132 ? -4.665 -12.116 -7.056 1 96.18 132 GLY B N 1
ATOM 3589 C CA . GLY B 1 132 ? -5.226 -12.341 -5.734 1 96.18 132 GLY B CA 1
ATOM 3590 C C . GLY B 1 132 ? -6.207 -13.497 -5.69 1 96.18 132 GLY B C 1
ATOM 3591 O O . GLY B 1 132 ? -6.969 -13.636 -4.731 1 96.18 132 GLY B O 1
ATOM 3592 N N . ASP B 1 133 ? -6.243 -14.34 -6.645 1 95.43 133 ASP B N 1
ATOM 3593 C CA . ASP B 1 133 ? -7.201 -15.437 -6.73 1 95.43 133 ASP B CA 1
ATOM 3594 C C . ASP B 1 133 ? -7.001 -16.432 -5.589 1 95.43 133 ASP B C 1
ATOM 3596 O O . ASP B 1 133 ? -7.926 -17.16 -5.223 1 95.43 133 ASP B O 1
ATOM 3600 N N . VAL B 1 134 ? -5.83 -16.482 -5.139 1 97.62 134 VAL B N 1
ATOM 3601 C CA . VAL B 1 134 ? -5.517 -17.4 -4.048 1 97.62 134 VAL B CA 1
ATOM 3602 C C . VAL B 1 134 ? -6.332 -17.03 -2.811 1 97.62 134 VAL B C 1
ATOM 3604 O O . VAL B 1 134 ? -6.465 -17.833 -1.885 1 97.62 134 VAL B O 1
ATOM 3607 N N . LEU B 1 135 ? -6.985 -15.894 -2.803 1 97.66 135 LEU B N 1
ATOM 3608 C CA . LEU B 1 135 ? -7.78 -15.444 -1.665 1 97.66 135 LEU B CA 1
ATOM 3609 C C . LEU B 1 135 ? -9.246 -15.825 -1.841 1 97.66 135 LEU B C 1
ATOM 3611 O O . LEU B 1 135 ? -10.066 -15.581 -0.953 1 97.66 135 LEU B O 1
ATOM 3615 N N . ALA B 1 136 ? -9.595 -16.458 -2.914 1 96.5 136 ALA B N 1
ATOM 3616 C CA . ALA B 1 136 ? -10.975 -16.836 -3.205 1 96.5 136 ALA B CA 1
ATOM 3617 C C . ALA B 1 136 ? -11.469 -17.902 -2.23 1 96.5 136 ALA B C 1
ATOM 3619 O O . ALA B 1 136 ? -10.667 -18.565 -1.568 1 96.5 136 ALA B O 1
ATOM 3620 N N . LYS B 1 137 ? -12.743 -18.034 -2.227 1 95.08 137 LYS B N 1
ATOM 3621 C CA . LYS B 1 137 ? -13.365 -19.068 -1.404 1 95.08 137 LYS B CA 1
ATOM 3622 C C . LYS B 1 137 ? -13.913 -20.201 -2.266 1 95.08 137 LYS B C 1
ATOM 3624 O O . LYS B 1 137 ? -14.178 -21.296 -1.766 1 95.08 137 LYS B O 1
ATOM 3629 N N . GLY B 1 138 ? -14.075 -19.941 -3.551 1 92.72 138 GLY B N 1
ATOM 3630 C CA . GLY B 1 138 ? -14.498 -20.989 -4.466 1 92.72 138 GLY B CA 1
ATOM 3631 C C . GLY B 1 138 ? -15.935 -20.835 -4.926 1 92.72 138 GLY B C 1
ATOM 3632 O O . GLY B 1 138 ? -16.357 -21.481 -5.888 1 92.72 138 GLY B O 1
ATOM 3633 N N . CYS B 1 139 ? -16.684 -19.897 -4.314 1 91.45 139 CYS B N 1
ATOM 3634 C CA . CYS B 1 139 ? -18.085 -19.709 -4.676 1 91.45 139 CYS B CA 1
ATOM 3635 C C . CYS B 1 139 ? -18.234 -18.625 -5.737 1 91.45 139 CYS B C 1
ATOM 3637 O O . CYS B 1 139 ? -19.329 -18.405 -6.256 1 91.45 139 CYS B O 1
ATOM 3639 N N . GLU B 1 140 ? -17.159 -18.02 -6.075 1 91.76 140 GLU B N 1
ATOM 3640 C CA . GLU B 1 140 ? -17.219 -16.919 -7.033 1 91.76 140 GLU B CA 1
ATOM 3641 C C . GLU B 1 140 ? -17.422 -17.435 -8.455 1 91.76 140 GLU B C 1
ATOM 3643 O O . GLU B 1 140 ? -16.631 -18.242 -8.946 1 91.76 140 GLU B O 1
ATOM 3648 N N . GLU B 1 141 ? -18.325 -16.904 -9.147 1 83.2 141 GLU B N 1
ATOM 3649 C CA . GLU B 1 141 ? -18.676 -17.354 -10.49 1 83.2 141 GLU B CA 1
ATOM 3650 C C . GLU B 1 141 ? -17.555 -17.057 -11.482 1 83.2 141 GLU B C 1
ATOM 3652 O O . GLU B 1 141 ? -17.386 -17.776 -12.469 1 83.2 141 GLU B O 1
ATOM 3657 N N . THR B 1 142 ? -16.724 -16.12 -11.166 1 86.92 142 THR B N 1
ATOM 3658 C CA . THR B 1 142 ? -15.749 -15.635 -12.137 1 86.92 142 THR B CA 1
ATOM 3659 C C . THR B 1 142 ? -14.371 -16.231 -11.863 1 86.92 142 THR B C 1
ATOM 3661 O O . THR B 1 142 ? -13.417 -15.963 -12.597 1 86.92 142 THR B O 1
ATOM 3664 N N . LEU B 1 143 ? -14.324 -17.03 -10.876 1 89.32 143 LEU B N 1
ATOM 3665 C CA . LEU B 1 143 ? -13.048 -17.662 -10.559 1 89.32 143 LEU B CA 1
ATOM 3666 C C . LEU B 1 143 ? -12.656 -18.666 -11.638 1 89.32 143 LEU B C 1
ATOM 3668 O O . LEU B 1 143 ? -13.416 -19.59 -11.938 1 89.32 143 LEU B O 1
ATOM 3672 N N . GLY B 1 144 ? -11.418 -18.537 -12.183 1 86.9 144 GLY B N 1
ATOM 3673 C CA . GLY B 1 144 ? -11.047 -19.337 -13.339 1 86.9 144 GLY B CA 1
ATOM 3674 C C . GLY B 1 144 ? -9.871 -20.258 -13.074 1 86.9 144 GLY B C 1
ATOM 3675 O O . GLY B 1 144 ? -9.686 -21.256 -13.774 1 86.9 144 GLY B O 1
ATOM 3676 N N . SER B 1 145 ? -9.052 -19.943 -12.036 1 90.13 145 SER B N 1
ATOM 3677 C CA . SER B 1 145 ? -7.837 -20.727 -11.835 1 90.13 145 SER B CA 1
ATOM 3678 C C . SER B 1 145 ? -7.668 -21.118 -10.371 1 90.13 145 SER B C 1
ATOM 3680 O O . SER B 1 145 ? -6.624 -20.856 -9.77 1 90.13 145 SER B O 1
ATOM 3682 N N . PRO B 1 146 ? -8.547 -21.88 -9.898 1 94.97 146 PRO B N 1
ATOM 3683 C CA . PRO B 1 146 ? -8.476 -22.23 -8.477 1 94.97 146 PRO B CA 1
ATOM 3684 C C . PRO B 1 146 ? -7.49 -23.361 -8.196 1 94.97 146 PRO B C 1
ATOM 3686 O O . PRO B 1 146 ? -6.93 -23.439 -7.099 1 94.97 146 PRO B O 1
ATOM 3689 N N . LEU B 1 147 ? -7.247 -24.229 -9.179 1 97.54 147 LEU B N 1
ATOM 3690 C CA . LEU B 1 147 ? -6.482 -25.446 -8.926 1 97.54 147 LEU B CA 1
ATOM 3691 C C . LEU B 1 147 ? -5.041 -25.114 -8.552 1 97.54 147 LEU B C 1
ATOM 3693 O O . LEU B 1 147 ? -4.56 -25.526 -7.493 1 97.54 147 LEU B O 1
ATOM 3697 N N . ILE B 1 148 ? -4.339 -24.345 -9.365 1 97.2 148 ILE B N 1
ATOM 3698 C CA . ILE B 1 148 ? -2.938 -24.009 -9.132 1 97.2 148 ILE B CA 1
ATOM 3699 C C . ILE B 1 148 ? -2.807 -23.221 -7.83 1 97.2 148 ILE B C 1
ATOM 3701 O O . ILE B 1 148 ? -1.94 -23.515 -7.004 1 97.2 148 ILE B O 1
ATOM 3705 N N . ASP B 1 149 ? -3.628 -22.268 -7.63 1 97.08 149 ASP B N 1
ATOM 3706 C CA . ASP B 1 149 ? -3.533 -21.346 -6.502 1 97.08 149 ASP B CA 1
ATOM 3707 C C . ASP B 1 149 ? -3.692 -22.084 -5.175 1 97.08 149 ASP B C 1
ATOM 3709 O O . ASP B 1 149 ? -2.935 -21.846 -4.231 1 97.08 149 ASP B O 1
ATOM 3713 N N . PHE B 1 150 ? -4.583 -22.995 -5.134 1 97.65 150 PHE B N 1
ATOM 3714 C CA . PHE B 1 150 ? -4.88 -23.592 -3.837 1 97.65 150 PHE B CA 1
ATOM 3715 C C . PHE B 1 150 ? -4.01 -24.819 -3.594 1 97.65 150 PHE B C 1
ATOM 3717 O O . PHE B 1 150 ? -3.749 -25.184 -2.446 1 97.65 150 PHE B O 1
ATOM 3724 N N . LEU B 1 151 ? -3.531 -25.469 -4.725 1 98.04 151 LEU B N 1
ATOM 3725 C CA . LEU B 1 151 ? -2.466 -26.452 -4.55 1 98.04 151 LEU B CA 1
ATOM 3726 C C . LEU B 1 151 ? -1.225 -25.806 -3.942 1 98.04 151 LEU B C 1
ATOM 3728 O O . LEU B 1 151 ? -0.604 -26.373 -3.041 1 98.04 151 LEU B O 1
ATOM 3732 N N . MET B 1 152 ? -0.932 -24.637 -4.385 1 98.54 152 MET B N 1
ATOM 3733 C CA . MET B 1 152 ? 0.273 -23.951 -3.927 1 98.54 152 MET B CA 1
ATOM 3734 C C . MET B 1 152 ? 0.057 -23.33 -2.551 1 98.54 152 MET B C 1
ATOM 3736 O O . MET B 1 152 ? 0.981 -23.277 -1.737 1 98.54 152 MET B O 1
ATOM 3740 N N . LEU B 1 153 ? -1.149 -22.833 -2.261 1 98.74 153 LEU B N 1
ATOM 3741 C CA . LEU B 1 153 ? -1.437 -22.394 -0.9 1 98.74 153 LEU B CA 1
ATOM 3742 C C . LEU B 1 153 ? -1.238 -23.535 0.093 1 98.74 153 LEU B C 1
ATOM 3744 O O . LEU B 1 153 ? -0.619 -23.348 1.143 1 98.74 153 LEU B O 1
ATOM 3748 N N . ALA B 1 154 ? -1.782 -24.685 -0.253 1 98.78 154 ALA B N 1
ATOM 3749 C CA . ALA B 1 154 ? -1.626 -25.857 0.605 1 98.78 154 ALA B CA 1
ATOM 3750 C C . ALA B 1 154 ? -0.154 -26.221 0.774 1 98.78 154 ALA B C 1
ATOM 3752 O O . ALA B 1 154 ? 0.269 -26.636 1.856 1 98.78 154 ALA B O 1
ATOM 3753 N N . SER B 1 155 ? 0.59 -26.082 -0.281 1 98.84 155 SER B N 1
ATOM 3754 C CA . SER B 1 155 ? 2.02 -26.365 -0.216 1 98.84 155 SER B CA 1
ATOM 3755 C C . SER B 1 155 ? 2.737 -25.378 0.699 1 98.84 155 SER B C 1
ATOM 3757 O O . SER B 1 155 ? 3.66 -25.755 1.425 1 98.84 155 SER B O 1
ATOM 3759 N N . LEU B 1 156 ? 2.389 -24.114 0.653 1 98.87 156 LEU B N 1
ATOM 3760 C CA . LEU B 1 156 ? 2.973 -23.109 1.536 1 98.87 156 LEU B CA 1
ATOM 3761 C C . LEU B 1 156 ? 2.685 -23.436 2.997 1 98.87 156 LEU B C 1
ATOM 3763 O O . LEU B 1 156 ? 3.554 -23.273 3.857 1 98.87 156 LEU B O 1
ATOM 3767 N N . VAL B 1 157 ? 1.48 -23.85 3.276 1 98.83 157 VAL B N 1
ATOM 3768 C CA . VAL B 1 157 ? 1.111 -24.232 4.635 1 98.83 157 VAL B CA 1
ATOM 3769 C C . VAL B 1 157 ? 1.98 -25.4 5.098 1 98.83 157 VAL B C 1
ATOM 3771 O O . VAL B 1 157 ? 2.458 -25.413 6.234 1 98.83 157 VAL B O 1
ATOM 3774 N N . GLU B 1 158 ? 2.185 -26.397 4.223 1 98.79 158 GLU B N 1
ATOM 3775 C CA . GLU B 1 158 ? 3.037 -27.537 4.55 1 98.79 158 GLU B CA 1
ATOM 3776 C C . GLU B 1 158 ? 4.469 -27.091 4.833 1 98.79 158 GLU B C 1
ATOM 3778 O O . GLU B 1 158 ? 5.122 -27.622 5.734 1 98.79 158 GLU B O 1
ATOM 3783 N N . LEU B 1 159 ? 4.95 -26.18 4.039 1 98.79 159 LEU B N 1
ATOM 3784 C CA . LEU B 1 159 ? 6.289 -25.649 4.266 1 98.79 159 LEU B CA 1
ATOM 3785 C C . LEU B 1 159 ? 6.39 -24.995 5.64 1 98.79 159 LEU B C 1
ATOM 3787 O O . LEU B 1 159 ? 7.393 -25.159 6.338 1 98.79 159 LEU B O 1
ATOM 3791 N N . GLU B 1 160 ? 5.364 -24.242 5.949 1 98.38 160 GLU B N 1
ATOM 3792 C CA . GLU B 1 160 ? 5.333 -23.639 7.278 1 98.38 160 GLU B CA 1
ATOM 3793 C C . GLU B 1 160 ? 5.337 -24.707 8.368 1 98.38 160 GLU B C 1
ATOM 3795 O O . GLU B 1 160 ? 6.008 -24.555 9.391 1 98.38 160 GLU B O 1
ATOM 3800 N N . ASN B 1 161 ? 4.602 -25.735 8.171 1 98.16 161 ASN B N 1
ATOM 3801 C CA . ASN B 1 161 ? 4.564 -26.845 9.117 1 98.16 161 ASN B CA 1
ATOM 3802 C C . ASN B 1 161 ? 5.935 -27.497 9.271 1 98.16 161 ASN B C 1
ATOM 3804 O O . ASN B 1 161 ? 6.247 -28.057 10.323 1 98.16 161 ASN B O 1
ATOM 3808 N N . MET B 1 162 ? 6.692 -27.424 8.278 1 98.12 162 MET B N 1
ATOM 3809 C CA . MET B 1 162 ? 8.025 -28.019 8.286 1 98.12 162 MET B CA 1
ATOM 3810 C C . MET B 1 162 ? 9.029 -27.096 8.967 1 98.12 162 MET B C 1
ATOM 3812 O O . MET B 1 162 ? 10.198 -27.452 9.125 1 98.12 162 MET B O 1
ATOM 3816 N N . GLY B 1 163 ? 8.634 -25.897 9.34 1 97.54 163 GLY B N 1
ATOM 3817 C CA . GLY B 1 163 ? 9.479 -25.027 10.142 1 97.54 163 GLY B CA 1
ATOM 3818 C C . GLY B 1 163 ? 10.032 -23.849 9.362 1 97.54 163 GLY B C 1
ATOM 3819 O O . GLY B 1 163 ? 10.806 -23.052 9.897 1 97.54 163 GLY B O 1
ATOM 3820 N N . PHE B 1 164 ? 9.644 -23.713 8.129 1 98.3 164 PHE B N 1
ATOM 3821 C CA . PHE B 1 164 ? 10.118 -22.591 7.328 1 98.3 164 PHE B CA 1
ATOM 3822 C C . PHE B 1 164 ? 9.327 -21.327 7.646 1 98.3 164 PHE B C 1
ATOM 3824 O O . PHE B 1 164 ? 8.18 -21.402 8.091 1 98.3 164 PHE B O 1
ATOM 3831 N N . ASN B 1 165 ? 9.958 -20.143 7.534 1 98.11 165 ASN B N 1
ATOM 3832 C CA . ASN B 1 165 ? 9.255 -18.865 7.5 1 98.11 165 ASN B CA 1
ATOM 3833 C C . ASN B 1 165 ? 8.64 -18.6 6.129 1 98.11 165 ASN B C 1
ATOM 3835 O O . ASN B 1 165 ? 9.359 -18.437 5.142 1 98.11 165 ASN B O 1
ATOM 3839 N N . VAL B 1 166 ? 7.315 -18.594 6.061 1 98.72 166 VAL B N 1
ATOM 3840 C CA . VAL B 1 166 ? 6.645 -18.569 4.765 1 98.72 166 VAL B CA 1
ATOM 3841 C C . VAL B 1 166 ? 5.698 -17.374 4.695 1 98.72 166 VAL B C 1
ATOM 3843 O O . VAL B 1 166 ? 5.028 -17.046 5.678 1 98.72 166 VAL B O 1
ATOM 3846 N N . LEU B 1 167 ? 5.701 -16.666 3.584 1 98.81 167 LEU B N 1
ATOM 3847 C CA . LEU B 1 167 ? 4.727 -15.617 3.302 1 98.81 167 LEU B CA 1
ATOM 3848 C C . LEU B 1 167 ? 4.045 -15.856 1.959 1 98.81 167 LEU B C 1
ATOM 3850 O O . LEU B 1 167 ? 4.625 -16.475 1.064 1 98.81 167 LEU B O 1
ATOM 3854 N N . LEU B 1 168 ? 2.827 -15.429 1.885 1 98.87 168 LEU B N 1
ATOM 3855 C CA . LEU B 1 168 ? 2.075 -15.303 0.641 1 98.87 168 LEU B CA 1
ATOM 3856 C C . LEU B 1 168 ? 1.927 -13.839 0.242 1 98.87 168 LEU B C 1
ATOM 3858 O O . LEU B 1 168 ? 1.431 -13.024 1.024 1 98.87 168 LEU B O 1
ATOM 3862 N N . ALA B 1 169 ? 2.404 -13.504 -0.878 1 98.79 169 ALA B N 1
ATOM 3863 C CA . ALA B 1 169 ? 2.281 -12.136 -1.375 1 98.79 169 ALA B CA 1
ATOM 3864 C C . ALA B 1 169 ? 1.29 -12.061 -2.533 1 98.79 169 ALA B C 1
ATOM 3866 O O . ALA B 1 169 ? 1.333 -12.885 -3.45 1 98.79 169 ALA B O 1
ATOM 3867 N N . THR B 1 170 ? 0.371 -11.147 -2.481 1 98.49 170 THR B N 1
ATOM 3868 C CA . THR B 1 170 ? -0.569 -10.931 -3.576 1 98.49 170 THR B CA 1
ATOM 3869 C C . THR B 1 170 ? -0.5 -9.489 -4.071 1 98.49 170 THR B C 1
ATOM 3871 O O . THR B 1 170 ? -0.342 -8.561 -3.275 1 98.49 170 THR B O 1
ATOM 3874 N N . ILE B 1 171 ? -0.532 -9.313 -5.317 1 98.28 171 ILE B N 1
ATOM 3875 C CA . ILE B 1 171 ? -0.505 -7.978 -5.903 1 98.28 171 ILE B CA 1
ATOM 3876 C C . ILE B 1 171 ? -1.516 -7.896 -7.045 1 98.28 171 ILE B C 1
ATOM 3878 O O . ILE B 1 171 ? -1.894 -8.918 -7.623 1 98.28 171 ILE B O 1
ATOM 3882 N N . GLY B 1 172 ? -1.949 -6.661 -7.351 1 97.08 172 GLY B N 1
ATOM 3883 C CA . GLY B 1 172 ? -2.866 -6.45 -8.459 1 97.08 172 GLY B CA 1
ATOM 3884 C C . GLY B 1 172 ? -4.272 -6.944 -8.172 1 97.08 172 GLY B C 1
ATOM 3885 O O . GLY B 1 172 ? -4.84 -7.706 -8.958 1 97.08 172 GLY B O 1
ATOM 3886 N N . ALA B 1 173 ? -4.836 -6.522 -7.082 1 95.99 173 ALA B N 1
ATOM 3887 C CA . ALA B 1 173 ? -6.156 -6.98 -6.658 1 95.99 173 ALA B CA 1
ATOM 3888 C C . ALA B 1 173 ? -7.159 -6.901 -7.805 1 95.99 173 ALA B C 1
ATOM 3890 O O . ALA B 1 173 ? -7.599 -5.811 -8.179 1 95.99 173 ALA B O 1
ATOM 3891 N N . GLY B 1 174 ? -7.423 -8.045 -8.349 1 94.1 174 GLY B N 1
ATOM 3892 C CA . GLY B 1 174 ? -8.427 -8.138 -9.396 1 94.1 174 GLY B CA 1
ATOM 3893 C C . GLY B 1 174 ? -7.868 -7.884 -10.783 1 94.1 174 GLY B C 1
ATOM 3894 O O . GLY B 1 174 ? -8.618 -7.82 -11.759 1 94.1 174 GLY B O 1
ATOM 3895 N N . SER B 1 175 ? -6.618 -7.834 -10.904 1 93.03 175 SER B N 1
ATOM 3896 C CA . SER B 1 175 ? -5.975 -7.382 -12.133 1 93.03 175 SER B CA 1
ATOM 3897 C C . SER B 1 175 ? -6.092 -8.428 -13.237 1 93.03 175 SER B C 1
ATOM 3899 O O . SER B 1 175 ? -5.849 -8.132 -14.408 1 93.03 175 SER B O 1
ATOM 3901 N N . ASP B 1 176 ? -6.448 -9.587 -12.896 1 89.15 176 ASP B N 1
ATOM 3902 C CA . ASP B 1 176 ? -6.589 -10.602 -13.935 1 89.15 176 ASP B CA 1
ATOM 3903 C C . ASP B 1 176 ? -8.052 -10.778 -14.335 1 89.15 176 ASP B C 1
ATOM 3905 O O . ASP B 1 176 ? -8.373 -11.618 -15.179 1 89.15 176 ASP B O 1
ATOM 3909 N N . GLY B 1 177 ? -8.936 -10.101 -13.636 1 89.7 177 GLY B N 1
ATOM 3910 C CA . GLY B 1 177 ? -10.33 -10.035 -14.046 1 89.7 177 GLY B CA 1
ATOM 3911 C C . GLY B 1 177 ? -11.171 -11.167 -13.486 1 89.7 177 GLY B C 1
ATOM 3912 O O . GLY B 1 177 ? -12.317 -11.358 -13.898 1 89.7 177 GLY B O 1
ATOM 3913 N N . GLU B 1 178 ? -10.619 -11.919 -12.635 1 91.06 178 GLU B N 1
ATOM 3914 C CA . GLU B 1 178 ? -11.367 -13.052 -12.101 1 91.06 178 GLU B CA 1
ATOM 3915 C C . GLU B 1 178 ? -12.166 -12.653 -10.864 1 91.06 178 GLU B C 1
ATOM 3917 O O . GLU B 1 178 ? -13.266 -13.16 -10.638 1 91.06 178 GLU B O 1
ATOM 3922 N N . LEU B 1 179 ? -11.551 -11.836 -10.056 1 94.26 179 LEU B N 1
ATOM 3923 C CA . LEU B 1 179 ? -12.213 -11.337 -8.856 1 94.26 179 LEU B CA 1
ATOM 3924 C C . LEU B 1 179 ? -12.239 -9.813 -8.843 1 94.26 179 LEU B C 1
ATOM 3926 O O . LEU B 1 179 ? -11.354 -9.168 -9.41 1 94.26 179 LEU B O 1
ATOM 3930 N N . GLU B 1 180 ? -13.256 -9.315 -8.21 1 94.71 180 GLU B N 1
ATOM 3931 C CA . GLU B 1 180 ? -13.352 -7.863 -8.084 1 94.71 180 GLU B CA 1
ATOM 3932 C C . GLU B 1 180 ? -12.36 -7.332 -7.054 1 94.71 180 GLU B C 1
ATOM 3934 O O . GLU B 1 180 ? -12.12 -7.972 -6.028 1 94.71 180 GLU B O 1
ATOM 3939 N N . GLN B 1 181 ? -11.887 -6.172 -7.316 1 95.96 181 GLN B N 1
ATOM 3940 C CA . GLN B 1 181 ? -10.937 -5.535 -6.41 1 95.96 181 GLN B CA 1
ATOM 3941 C C . GLN B 1 181 ? -11.52 -5.403 -5.006 1 95.96 181 GLN B C 1
ATOM 3943 O O . GLN B 1 181 ? -10.847 -5.701 -4.017 1 95.96 181 GLN B O 1
ATOM 3948 N N . GLU B 1 182 ? -12.773 -4.964 -4.896 1 95.57 182 GLU B N 1
ATOM 3949 C CA . GLU B 1 182 ? -13.425 -4.787 -3.602 1 95.57 182 GLU B CA 1
ATOM 3950 C C . GLU B 1 182 ? -13.53 -6.111 -2.851 1 95.57 182 GLU B C 1
ATOM 3952 O O . GLU B 1 182 ? -13.384 -6.15 -1.627 1 95.57 182 GLU B O 1
ATOM 3957 N N . TYR B 1 183 ? -13.831 -7.136 -3.581 1 96.42 183 TYR B N 1
ATOM 3958 C CA . TYR B 1 183 ? -13.908 -8.459 -2.972 1 96.42 183 TYR B CA 1
ATOM 3959 C C . TYR B 1 183 ? -12.573 -8.85 -2.348 1 96.42 183 TYR B C 1
ATOM 3961 O O . TYR B 1 183 ? -12.53 -9.344 -1.219 1 96.42 183 TYR B O 1
ATOM 3969 N N . ILE B 1 184 ? -11.52 -8.626 -3.065 1 97.73 184 ILE B N 1
ATOM 3970 C CA . ILE B 1 184 ? -10.186 -8.986 -2.597 1 97.73 184 ILE B CA 1
ATOM 3971 C C . ILE B 1 184 ? -9.836 -8.169 -1.355 1 97.73 184 ILE B C 1
ATOM 3973 O O . ILE B 1 184 ? -9.272 -8.699 -0.394 1 97.73 184 ILE B O 1
ATOM 3977 N N . LEU B 1 185 ? -10.177 -6.9 -1.354 1 98.02 185 LEU B N 1
ATOM 3978 C CA . LEU B 1 185 ? -9.925 -6.054 -0.193 1 98.02 185 LEU B CA 1
ATOM 3979 C C . LEU B 1 185 ? -10.699 -6.553 1.022 1 98.02 185 LEU B C 1
ATOM 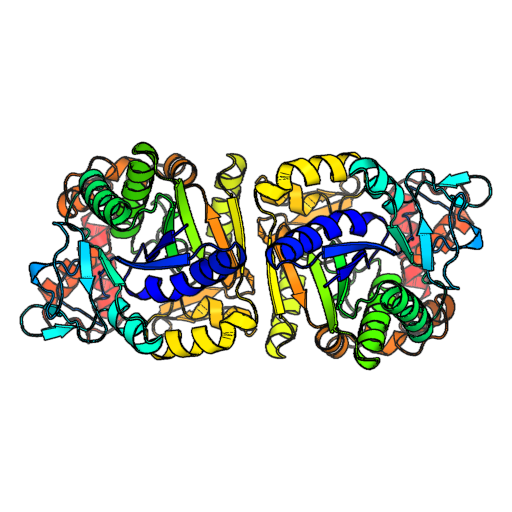3981 O O . LEU B 1 185 ? -10.176 -6.557 2.138 1 98.02 185 LEU B O 1
ATOM 3985 N N . LYS B 1 186 ? -11.898 -6.918 0.789 1 97.65 186 LYS B N 1
ATOM 3986 C CA . LYS B 1 186 ? -12.697 -7.494 1.867 1 97.65 186 LYS B CA 1
ATOM 3987 C C . LYS B 1 186 ? -12.045 -8.758 2.419 1 97.65 186 LYS B C 1
ATOM 3989 O O . LYS B 1 186 ? -12.006 -8.963 3.634 1 97.65 186 LYS B O 1
ATOM 3994 N N . ARG B 1 187 ? -11.576 -9.629 1.524 1 98.09 187 ARG B N 1
ATOM 3995 C CA . ARG B 1 187 ? -10.896 -10.857 1.924 1 98.09 187 ARG B CA 1
ATOM 3996 C C . ARG B 1 187 ? -9.655 -10.551 2.754 1 98.09 187 ARG B C 1
ATOM 3998 O O . ARG B 1 187 ? -9.404 -11.204 3.77 1 98.09 187 ARG B O 1
ATOM 4005 N N . ILE B 1 188 ? -8.885 -9.581 2.321 1 98.66 188 ILE B N 1
ATOM 4006 C CA . ILE B 1 188 ? -7.672 -9.201 3.038 1 98.66 188 ILE B CA 1
ATOM 4007 C C . ILE B 1 188 ? -8.032 -8.721 4.442 1 98.66 188 ILE B C 1
ATOM 4009 O O . ILE B 1 188 ? -7.357 -9.065 5.414 1 98.66 188 ILE B O 1
ATOM 4013 N N . SER B 1 189 ? -9.071 -7.932 4.527 1 98.46 189 SER B N 1
ATOM 4014 C CA . SER B 1 189 ? -9.517 -7.455 5.832 1 98.46 189 SER B CA 1
ATOM 4015 C C . SER B 1 189 ? -9.907 -8.615 6.742 1 98.46 189 SER B C 1
ATOM 4017 O O . SER B 1 189 ? -9.608 -8.6 7.938 1 98.46 189 SER B O 1
ATOM 4019 N N . GLU B 1 190 ? -10.613 -9.546 6.194 1 97.75 190 GLU B N 1
ATOM 4020 C CA . GLU B 1 190 ? -11 -10.732 6.952 1 97.75 190 GLU B CA 1
ATOM 4021 C C . GLU B 1 190 ? -9.776 -11.469 7.486 1 97.75 190 GLU B C 1
ATOM 4023 O O . GLU B 1 190 ? -9.757 -11.893 8.644 1 97.75 190 GLU B O 1
ATOM 4028 N N . ILE B 1 191 ? -8.793 -11.611 6.667 1 98.41 191 ILE B N 1
ATOM 4029 C CA . ILE B 1 191 ? -7.56 -12.299 7.031 1 98.41 191 ILE B CA 1
ATOM 4030 C C . ILE B 1 191 ? -6.797 -11.476 8.067 1 98.41 191 ILE B C 1
ATOM 4032 O O . ILE B 1 191 ? -6.224 -12.03 9.009 1 98.41 191 ILE B O 1
ATOM 4036 N N . ALA B 1 192 ? -6.813 -10.198 7.893 1 98.41 192 ALA B N 1
ATOM 4037 C CA . ALA B 1 192 ? -6.14 -9.281 8.81 1 98.41 192 ALA B CA 1
ATOM 4038 C C . ALA B 1 192 ? -6.736 -9.371 10.212 1 98.41 192 ALA B C 1
ATOM 4040 O O . ALA B 1 192 ? -6.019 -9.249 11.208 1 98.41 192 ALA B O 1
ATOM 4041 N N . ARG B 1 193 ? -8.048 -9.584 10.342 1 97.33 193 ARG B N 1
ATOM 4042 C CA . ARG B 1 193 ? -8.722 -9.697 11.631 1 97.33 193 ARG B CA 1
ATOM 4043 C C . ARG B 1 193 ? -8.149 -10.849 12.449 1 97.33 193 ARG B C 1
ATOM 4045 O O . ARG B 1 193 ? -8.216 -10.837 13.68 1 97.33 193 ARG B O 1
ATOM 4052 N N . ASN B 1 194 ? -7.581 -11.771 11.73 1 96.95 194 ASN B N 1
ATOM 4053 C CA . ASN B 1 194 ? -6.945 -12.91 12.383 1 96.95 194 ASN B CA 1
ATOM 4054 C C . ASN B 1 194 ? -5.424 -12.796 12.353 1 96.95 194 ASN B C 1
ATOM 4056 O O . ASN B 1 194 ? -4.723 -13.806 12.281 1 96.95 194 ASN B O 1
ATOM 4060 N N . GLU B 1 195 ? -4.954 -11.613 12.203 1 97.3 195 GLU B N 1
ATOM 4061 C CA . GLU B 1 195 ? -3.532 -11.286 12.257 1 97.3 195 GLU B CA 1
ATOM 4062 C C . GLU B 1 195 ? -2.782 -11.884 11.071 1 97.3 195 GLU B C 1
ATOM 4064 O O . GLU B 1 195 ? -1.629 -12.3 11.205 1 97.3 195 GLU B O 1
ATOM 4069 N N . GLY B 1 196 ? -3.485 -12.001 9.963 1 98.57 196 GLY B N 1
ATOM 4070 C CA . GLY B 1 196 ? -2.903 -12.64 8.794 1 98.57 196 GLY B CA 1
ATOM 4071 C C . GLY B 1 196 ? -2.241 -11.66 7.844 1 98.57 196 GLY B C 1
ATOM 4072 O O . GLY B 1 196 ? -1.48 -12.06 6.961 1 98.57 196 GLY B O 1
ATOM 4073 N N . LEU B 1 197 ? -2.584 -10.354 7.921 1 98.77 197 LEU B N 1
ATOM 4074 C CA . LEU B 1 197 ? -1.882 -9.337 7.146 1 98.77 197 LEU B CA 1
ATOM 4075 C C . LEU B 1 197 ? -0.562 -8.96 7.812 1 98.77 197 LEU B C 1
ATOM 4077 O O . LEU B 1 197 ? -0.553 -8.441 8.93 1 98.77 197 LEU B O 1
ATOM 4081 N N . ILE B 1 198 ? 0.573 -9.164 7.165 1 98.8 198 ILE B N 1
ATOM 4082 C CA . ILE B 1 198 ? 1.89 -9.074 7.785 1 98.8 198 ILE B CA 1
ATOM 4083 C C . ILE B 1 198 ? 2.578 -7.782 7.351 1 98.8 198 ILE B C 1
ATOM 4085 O O . ILE B 1 198 ? 3.269 -7.142 8.146 1 98.8 198 ILE B O 1
ATOM 4089 N N . ASP B 1 199 ? 2.45 -7.448 6.129 1 98.68 199 ASP B N 1
ATOM 4090 C CA . ASP B 1 199 ? 3.167 -6.309 5.563 1 98.68 199 ASP B CA 1
ATOM 4091 C C . ASP B 1 199 ? 2.5 -5.825 4.277 1 98.68 199 ASP B C 1
ATOM 4093 O O . ASP B 1 199 ? 1.68 -6.535 3.691 1 98.68 199 ASP B O 1
ATOM 4097 N N . ILE B 1 200 ? 2.71 -4.592 3.895 1 98.85 200 ILE B N 1
ATOM 4098 C CA . ILE B 1 200 ? 2.181 -3.976 2.683 1 98.85 200 ILE B CA 1
ATOM 4099 C C . ILE B 1 200 ? 3.277 -3.162 1.997 1 98.85 200 ILE B C 1
ATOM 4101 O O . ILE B 1 200 ? 3.912 -2.312 2.625 1 98.85 200 ILE B O 1
ATOM 4105 N N . LYS B 1 201 ? 3.572 -3.372 0.776 1 98.8 201 LYS B N 1
ATOM 4106 C CA . LYS B 1 201 ? 4.529 -2.609 -0.021 1 98.8 201 LYS B CA 1
ATOM 4107 C C . LYS B 1 201 ? 4.058 -2.475 -1.466 1 98.8 201 LYS B C 1
ATOM 4109 O O . LYS B 1 201 ? 3.634 -3.456 -2.08 1 98.8 201 LYS B O 1
ATOM 4114 N N . GLY B 1 202 ? 4.039 -1.272 -1.949 1 98.5 202 GLY B N 1
ATOM 4115 C CA . GLY B 1 202 ? 3.694 -1.06 -3.345 1 98.5 202 GLY B CA 1
ATOM 4116 C C . GLY B 1 202 ? 4.904 -0.826 -4.23 1 98.5 202 GLY B C 1
ATOM 4117 O O . GLY B 1 202 ? 6.042 -0.872 -3.76 1 98.5 202 GLY B O 1
ATOM 4118 N N . ILE B 1 203 ? 4.652 -0.621 -5.494 1 98.71 203 ILE B N 1
ATOM 4119 C CA . ILE B 1 203 ? 5.672 -0.287 -6.482 1 98.71 203 ILE B CA 1
ATOM 4120 C C . ILE B 1 203 ? 6.225 1.108 -6.201 1 98.71 203 ILE B C 1
ATOM 4122 O O . ILE B 1 203 ? 5.487 2.004 -5.784 1 98.71 203 ILE B O 1
ATOM 4126 N N . ASP B 1 204 ? 7.473 1.315 -6.315 1 98.4 204 ASP B N 1
ATOM 4127 C CA . ASP B 1 204 ? 8.072 2.635 -6.143 1 98.4 204 ASP B CA 1
ATOM 4128 C C . ASP B 1 204 ? 8.906 3.023 -7.361 1 98.4 204 ASP B C 1
ATOM 4130 O O . ASP B 1 204 ? 9.094 2.216 -8.274 1 98.4 204 ASP B O 1
ATOM 4134 N N . LYS B 1 205 ? 9.375 4.2 -7.382 1 97.93 205 LYS B N 1
ATOM 4135 C CA . LYS B 1 205 ? 10.051 4.789 -8.535 1 97.93 205 LYS B CA 1
ATOM 4136 C C . LYS B 1 205 ? 11.337 4.036 -8.862 1 97.93 205 LYS B C 1
ATOM 4138 O O . LYS B 1 205 ? 11.72 3.928 -10.029 1 97.93 205 LYS B O 1
ATOM 4143 N N . ASP B 1 206 ? 12.012 3.473 -7.878 1 97.22 206 ASP B N 1
ATOM 4144 C CA . ASP B 1 206 ? 13.274 2.768 -8.082 1 97.22 206 ASP B CA 1
ATOM 4145 C C . ASP B 1 206 ? 13.058 1.469 -8.856 1 97.22 206 ASP B C 1
ATOM 4147 O O . ASP B 1 206 ? 14.003 0.909 -9.416 1 97.22 206 ASP B O 1
ATOM 4151 N N . MET B 1 207 ? 11.826 0.98 -8.886 1 98.14 207 MET B N 1
ATOM 4152 C CA . MET B 1 207 ? 11.511 -0.287 -9.539 1 98.14 207 MET B CA 1
ATOM 4153 C C . MET B 1 207 ? 11.147 -0.069 -11.004 1 98.14 207 MET B C 1
ATOM 4155 O O . MET B 1 207 ? 11.11 -1.019 -11.787 1 98.14 207 MET B O 1
ATOM 4159 N N . GLU B 1 208 ? 10.897 1.126 -11.387 1 97.7 208 GLU B N 1
ATOM 4160 C CA . GLU B 1 208 ? 10.245 1.467 -12.648 1 97.7 208 GLU B CA 1
ATOM 4161 C C . GLU B 1 208 ? 11.023 0.914 -13.838 1 97.7 208 GLU B C 1
ATOM 4163 O O . GLU B 1 208 ? 10.457 0.229 -14.693 1 97.7 208 GLU B O 1
ATOM 4168 N N . ARG B 1 209 ? 12.277 1.175 -13.904 1 97.9 209 ARG B N 1
ATOM 4169 C CA . ARG B 1 209 ? 13.09 0.785 -15.051 1 97.9 209 ARG B CA 1
ATOM 4170 C C . ARG B 1 209 ? 13.128 -0.732 -15.205 1 97.9 209 ARG B C 1
ATOM 4172 O O . ARG B 1 209 ? 12.882 -1.256 -16.294 1 97.9 209 ARG B O 1
ATOM 4179 N N . ASP B 1 210 ? 13.435 -1.429 -14.15 1 98.51 210 ASP B N 1
ATOM 4180 C CA . ASP B 1 210 ? 13.53 -2.885 -14.192 1 98.51 210 ASP B CA 1
ATOM 4181 C C . ASP B 1 210 ? 12.181 -3.514 -14.532 1 98.51 210 ASP B C 1
ATOM 4183 O O . ASP B 1 210 ? 12.117 -4.488 -15.285 1 98.51 210 ASP B O 1
ATOM 4187 N N . LEU B 1 211 ? 11.125 -2.969 -13.938 1 98.55 211 LEU B N 1
ATOM 4188 C CA . LEU B 1 211 ? 9.8 -3.507 -14.224 1 98.55 211 LEU B CA 1
ATOM 4189 C C . LEU B 1 211 ? 9.446 -3.328 -15.696 1 98.55 211 LEU B C 1
ATOM 4191 O O . LEU B 1 211 ? 8.802 -4.193 -16.295 1 98.55 211 LEU B O 1
ATOM 4195 N N . GLU B 1 212 ? 9.816 -2.232 -16.238 1 97.94 212 GLU B N 1
ATOM 4196 C CA . GLU B 1 212 ? 9.594 -2.023 -17.666 1 97.94 212 GLU B CA 1
ATOM 4197 C C . GLU B 1 212 ? 10.314 -3.081 -18.497 1 97.94 212 GLU B C 1
ATOM 4199 O O . GLU B 1 212 ? 9.754 -3.607 -19.461 1 97.94 212 GLU B O 1
ATOM 4204 N N . ILE B 1 213 ? 11.514 -3.381 -18.167 1 98.59 213 ILE B N 1
ATOM 4205 C CA . ILE B 1 213 ? 12.309 -4.384 -18.867 1 98.59 213 ILE B CA 1
ATOM 4206 C C . ILE B 1 213 ? 11.659 -5.757 -18.711 1 98.59 213 ILE B C 1
ATOM 4208 O O . ILE B 1 213 ? 11.492 -6.487 -19.692 1 98.59 213 ILE B O 1
ATOM 4212 N N . ILE B 1 214 ? 11.289 -6.109 -17.531 1 98.66 214 ILE B N 1
ATOM 4213 C CA . ILE B 1 214 ? 10.684 -7.405 -17.245 1 98.66 214 ILE B CA 1
ATOM 4214 C C . ILE B 1 214 ? 9.39 -7.557 -18.04 1 98.66 214 ILE B C 1
ATOM 4216 O O . ILE B 1 214 ? 9.189 -8.563 -18.725 1 98.66 214 ILE B O 1
ATOM 4220 N N . LEU B 1 215 ? 8.533 -6.534 -18.012 1 98.08 215 LEU B N 1
ATOM 4221 C CA . LEU B 1 215 ? 7.187 -6.621 -18.569 1 98.08 215 LEU B CA 1
ATOM 4222 C C . LEU B 1 215 ? 7.219 -6.502 -20.089 1 98.08 215 LEU B C 1
ATOM 4224 O O . LEU B 1 215 ? 6.239 -6.829 -20.762 1 98.08 215 LEU B O 1
ATOM 4228 N N . SER B 1 216 ? 8.336 -6.079 -20.599 1 97.82 216 SER B N 1
ATOM 4229 C CA . SER B 1 216 ? 8.506 -6.079 -22.048 1 97.82 216 SER B CA 1
ATOM 4230 C C . SER B 1 216 ? 8.905 -7.46 -22.558 1 97.82 216 SER B C 1
ATOM 4232 O O . SER B 1 216 ? 8.82 -7.734 -23.757 1 97.82 216 SER B O 1
ATOM 4234 N N . ASN B 1 217 ? 9.292 -8.331 -21.644 1 97.65 217 ASN B N 1
ATOM 4235 C CA . ASN B 1 217 ? 9.817 -9.626 -22.064 1 97.65 217 ASN B CA 1
ATOM 4236 C C . ASN B 1 217 ? 8.95 -10.774 -21.555 1 97.65 217 ASN B C 1
ATOM 4238 O O . ASN B 1 217 ? 8.858 -11.821 -22.199 1 97.65 217 ASN B O 1
ATOM 4242 N N . VAL B 1 218 ? 8.36 -10.602 -20.424 1 96.56 218 VAL B N 1
ATOM 4243 C CA . VAL B 1 218 ? 7.455 -11.593 -19.851 1 96.56 218 VAL B CA 1
ATOM 4244 C C . VAL B 1 218 ? 6.028 -11.325 -20.323 1 96.56 218 VAL B C 1
ATOM 4246 O O . VAL B 1 218 ? 5.51 -10.219 -20.155 1 96.56 218 VAL B O 1
ATOM 4249 N N . ASN B 1 219 ? 5.398 -12.294 -20.902 1 92.24 219 ASN B N 1
ATOM 4250 C CA . ASN B 1 219 ? 4.037 -12.138 -21.405 1 92.24 219 ASN B CA 1
ATOM 4251 C C . ASN B 1 219 ? 3.005 -12.328 -20.297 1 92.24 219 ASN B C 1
ATOM 4253 O O . ASN B 1 219 ? 2.687 -13.46 -19.926 1 92.24 219 ASN B O 1
ATOM 4257 N N . THR B 1 220 ? 2.471 -11.223 -19.831 1 89.06 220 THR B N 1
ATOM 4258 C CA . THR B 1 220 ? 1.506 -11.265 -18.738 1 89.06 220 THR B CA 1
ATOM 4259 C C . THR B 1 220 ? 0.647 -10.004 -18.724 1 89.06 220 THR B C 1
ATOM 4261 O O . THR B 1 220 ? 1.151 -8.902 -18.95 1 89.06 220 THR B O 1
ATOM 4264 N N . GLU B 1 221 ? -0.558 -10.162 -18.439 1 84.24 221 GLU B N 1
ATOM 4265 C CA . GLU B 1 221 ? -1.453 -9.02 -18.276 1 84.24 221 GLU B CA 1
ATOM 4266 C C . GLU B 1 221 ? -1.66 -8.687 -16.801 1 84.24 221 GLU B C 1
ATOM 4268 O O . GLU B 1 221 ? -1.606 -7.52 -16.409 1 84.24 221 GLU B O 1
ATOM 4273 N N . ALA B 1 222 ? -1.868 -9.745 -16.001 1 87.93 222 ALA B N 1
ATOM 4274 C CA . ALA B 1 222 ? -2.169 -9.572 -14.582 1 87.93 222 ALA B CA 1
ATOM 4275 C C . ALA B 1 222 ? -1.029 -8.858 -13.862 1 87.93 222 ALA B C 1
ATOM 4277 O O . ALA B 1 222 ? -1.264 -8.054 -12.957 1 87.93 222 ALA B O 1
ATOM 4278 N N . SER B 1 223 ? 0.187 -9.098 -14.293 1 92.65 223 SER B N 1
ATOM 4279 C CA . SER B 1 223 ? 1.343 -8.494 -13.639 1 92.65 223 SER B CA 1
ATOM 4280 C C . SER B 1 223 ? 1.685 -7.142 -14.256 1 92.65 223 SER B C 1
ATOM 4282 O O . SER B 1 223 ? 2.445 -6.364 -13.677 1 92.65 223 SER B O 1
ATOM 4284 N N . ARG B 1 224 ? 1.133 -6.842 -15.399 1 94.64 224 ARG B N 1
ATOM 4285 C CA . ARG B 1 224 ? 1.379 -5.559 -16.049 1 94.64 224 ARG B CA 1
ATOM 4286 C C . ARG B 1 224 ? 0.51 -4.462 -15.442 1 94.64 224 ARG B C 1
ATOM 4288 O O . ARG B 1 224 ? 0.945 -3.315 -15.319 1 94.64 224 ARG B O 1
ATOM 4295 N N . ILE B 1 225 ? -0.637 -4.808 -15.064 1 96.53 225 ILE B N 1
ATOM 4296 C CA . ILE B 1 225 ? -1.628 -3.856 -14.575 1 96.53 225 ILE B CA 1
ATOM 4297 C C . ILE B 1 225 ? -1.083 -3.128 -13.349 1 96.53 225 ILE B C 1
ATOM 4299 O O . ILE B 1 225 ? -1.201 -1.905 -13.241 1 96.53 225 ILE B O 1
ATOM 4303 N N . PRO B 1 226 ? -0.44 -3.827 -12.399 1 98.13 226 PRO B N 1
ATOM 4304 C CA . PRO B 1 226 ? 0.133 -3.123 -11.249 1 98.13 226 PRO B CA 1
ATOM 4305 C C . PRO B 1 226 ? 1.109 -2.022 -11.659 1 98.13 226 PRO B C 1
ATOM 4307 O O . PRO B 1 226 ? 1.09 -0.93 -11.085 1 98.13 226 PRO B O 1
ATOM 4310 N N . PHE B 1 227 ? 1.907 -2.292 -12.649 1 98.24 227 PHE B N 1
ATOM 4311 C CA . PHE B 1 227 ? 2.887 -1.319 -13.117 1 98.24 227 PHE B CA 1
ATOM 4312 C C . PHE B 1 227 ? 2.197 -0.131 -13.778 1 98.24 227 PHE B C 1
ATOM 4314 O O . PHE B 1 227 ? 2.553 1.021 -13.523 1 98.24 227 PHE B O 1
ATOM 4321 N N . GLU B 1 228 ? 1.202 -0.412 -14.594 1 97.85 228 GLU B N 1
ATOM 4322 C CA . GLU B 1 228 ? 0.451 0.645 -15.263 1 97.85 228 GLU B CA 1
ATOM 4323 C C . GLU B 1 228 ? -0.314 1.5 -14.257 1 97.85 228 GLU B C 1
ATOM 4325 O O . GLU B 1 228 ? -0.45 2.712 -14.441 1 97.85 228 GLU B O 1
ATOM 4330 N N . ALA B 1 229 ? -0.848 0.881 -13.262 1 98.49 229 ALA B N 1
ATOM 4331 C CA . ALA B 1 229 ? -1.531 1.614 -12.198 1 98.49 229 ALA B CA 1
ATOM 4332 C C . ALA B 1 229 ? -0.573 2.565 -11.486 1 98.49 229 ALA B C 1
ATOM 4334 O O . ALA B 1 229 ? -0.93 3.707 -11.189 1 98.49 229 ALA B O 1
ATOM 4335 N N . PHE B 1 230 ? 0.645 2.118 -11.165 1 98.73 230 PHE B N 1
ATOM 4336 C CA . PHE B 1 230 ? 1.661 2.955 -10.537 1 98.73 230 PHE B CA 1
ATOM 4337 C C . PHE B 1 230 ? 1.956 4.181 -11.392 1 98.73 230 PHE B C 1
ATOM 4339 O O . PHE B 1 230 ? 2.22 5.264 -10.864 1 98.73 230 PHE B O 1
ATOM 4346 N N . LYS B 1 231 ? 1.816 3.972 -12.678 1 98.31 231 LYS B N 1
ATOM 4347 C CA . LYS B 1 231 ? 2.099 5.048 -13.624 1 98.31 231 LYS B CA 1
ATOM 4348 C C . LYS B 1 231 ? 0.876 5.936 -13.829 1 98.31 231 LYS B C 1
ATOM 4350 O O . LYS B 1 231 ? 0.914 6.882 -14.619 1 98.31 231 LYS B O 1
ATOM 4355 N N . GLY B 1 232 ? -0.266 5.592 -13.192 1 98.22 232 GLY B N 1
ATOM 4356 C CA . GLY B 1 232 ? -1.381 6.526 -13.178 1 98.22 232 GLY B CA 1
ATOM 4357 C C . GLY B 1 232 ? -2.601 6.01 -13.917 1 98.22 232 GLY B C 1
ATOM 4358 O O . GLY B 1 232 ? -3.594 6.725 -14.062 1 98.22 232 GLY B O 1
ATOM 4359 N N . LEU B 1 233 ? -2.53 4.76 -14.467 1 97.43 233 LEU B N 1
ATOM 4360 C CA . LEU B 1 233 ? -3.723 4.178 -15.072 1 97.43 233 LEU B CA 1
ATOM 4361 C C . LEU B 1 233 ? -4.859 4.088 -14.059 1 97.43 233 LEU B C 1
ATOM 4363 O O . LEU B 1 233 ? -4.642 3.697 -12.91 1 97.43 233 LEU B O 1
ATOM 4367 N N . TYR B 1 234 ? -6.055 4.472 -14.47 1 97.24 234 TYR B N 1
ATOM 4368 C CA . TYR B 1 234 ? -7.209 4.515 -13.578 1 97.24 234 TYR B CA 1
ATOM 4369 C C . TYR B 1 234 ? -8.497 4.225 -14.339 1 97.24 234 TYR B C 1
ATOM 4371 O O . TYR B 1 234 ? -8.671 4.676 -15.474 1 97.24 234 TYR B O 1
ATOM 4379 N N . GLY B 1 235 ? -9.374 3.526 -13.65 1 95.69 235 GLY B N 1
ATOM 4380 C CA . GLY B 1 235 ? -10.682 3.274 -14.233 1 95.69 235 GLY B CA 1
ATOM 4381 C C . GLY B 1 235 ? -10.871 1.836 -14.677 1 95.69 235 GLY B C 1
ATOM 4382 O O . GLY B 1 235 ? -10.143 0.944 -14.237 1 95.69 235 GLY B O 1
ATOM 4383 N N . GLU B 1 236 ? -11.903 1.575 -15.412 1 93.79 236 GLU B N 1
ATOM 4384 C CA . GLU B 1 236 ? -12.183 0.245 -15.944 1 93.79 236 GLU B CA 1
ATOM 4385 C C . GLU B 1 236 ? -11.439 0.007 -17.255 1 93.79 236 GLU B C 1
ATOM 4387 O O . GLU B 1 236 ? -11.637 0.736 -18.229 1 93.79 236 GLU B O 1
ATOM 4392 N N . ILE B 1 237 ? -10.652 -0.991 -17.199 1 90.51 237 ILE B N 1
ATOM 4393 C CA . ILE B 1 237 ? -9.816 -1.286 -18.357 1 90.51 237 ILE B CA 1
ATOM 4394 C C . ILE B 1 237 ? -10.196 -2.648 -18.934 1 90.51 237 ILE B C 1
ATOM 4396 O O . ILE B 1 237 ? -10.274 -3.639 -18.205 1 90.51 237 ILE B O 1
ATOM 4400 N N . PRO B 1 238 ? -10.48 -2.675 -20.165 1 85.24 238 PRO B N 1
ATOM 4401 C CA . PRO B 1 238 ? -10.725 -3.98 -20.784 1 85.24 238 PRO B CA 1
ATOM 4402 C C . PRO B 1 238 ? -9.456 -4.819 -20.914 1 85.24 238 PRO B C 1
ATOM 4404 O O . PRO B 1 238 ? -8.39 -4.287 -21.232 1 85.24 238 PRO B O 1
ATOM 4407 N N . ILE B 1 239 ? -9.545 -5.993 -20.548 1 77.48 239 ILE B N 1
ATOM 4408 C CA . ILE B 1 239 ? -8.44 -6.925 -20.74 1 77.48 239 ILE B CA 1
ATOM 4409 C C . ILE B 1 239 ? -8.926 -8.151 -21.509 1 77.48 239 ILE B C 1
ATOM 4411 O O . ILE B 1 239 ? -10.127 -8.309 -21.743 1 77.48 239 ILE B O 1
ATOM 4415 N N . ARG B 1 240 ? -7.949 -8.985 -21.905 1 69.62 240 ARG B N 1
ATOM 4416 C CA . ARG B 1 240 ? -8.255 -10.211 -22.636 1 69.62 240 ARG B CA 1
ATOM 4417 C C . ARG B 1 240 ? -9.168 -9.926 -23.824 1 69.62 240 ARG B C 1
ATOM 4419 O O . ARG B 1 240 ? -10.236 -10.529 -23.952 1 69.62 240 ARG B O 1
ATOM 4426 N N . ASN B 1 241 ? -8.747 -9.039 -24.658 1 67.38 241 ASN B N 1
ATOM 4427 C CA . ASN B 1 241 ? -9.408 -8.653 -25.9 1 67.38 241 ASN B CA 1
ATOM 4428 C C . ASN B 1 241 ? -10.824 -8.143 -25.647 1 67.38 241 ASN B C 1
ATOM 4430 O O . ASN B 1 241 ? -11.752 -8.483 -26.383 1 67.38 241 ASN B O 1
ATOM 4434 N N . GLY B 1 242 ? -10.94 -7.473 -24.433 1 69.35 242 GLY B N 1
ATOM 4435 C CA . GLY B 1 242 ? -12.201 -6.805 -24.153 1 69.35 242 GLY B CA 1
ATOM 4436 C C . GLY B 1 242 ? -13.211 -7.701 -23.462 1 69.35 242 GLY B C 1
ATOM 4437 O O . GLY B 1 242 ? -14.302 -7.254 -23.104 1 69.35 242 GLY B O 1
ATOM 4438 N N . THR B 1 243 ? -12.904 -8.987 -23.259 1 68.41 243 THR B N 1
ATOM 4439 C CA . THR B 1 243 ? -13.867 -9.933 -22.706 1 68.41 243 THR B CA 1
ATOM 4440 C C . THR B 1 243 ? -14.012 -9.74 -21.2 1 68.41 243 THR B C 1
ATOM 4442 O O . THR B 1 243 ? -14.973 -10.221 -20.596 1 68.41 243 THR B O 1
ATOM 4445 N N . ARG B 1 244 ? -13.053 -9.072 -20.654 1 78.46 244 ARG B N 1
ATOM 4446 C CA . ARG B 1 244 ? -13.097 -8.801 -19.221 1 78.46 244 ARG B CA 1
ATOM 4447 C C . ARG B 1 244 ? -12.75 -7.345 -18.929 1 78.46 244 ARG B C 1
ATOM 4449 O O . ARG B 1 244 ? -12.075 -6.689 -19.725 1 78.46 244 ARG B O 1
ATOM 4456 N N . LYS B 1 245 ? -13.311 -6.872 -17.859 1 86.81 245 LYS B N 1
ATOM 4457 C CA . LYS B 1 245 ? -12.969 -5.535 -17.385 1 86.81 245 LYS B CA 1
ATOM 4458 C C . LYS B 1 245 ? -12.402 -5.582 -15.969 1 86.81 245 LYS B C 1
ATOM 4460 O O . LYS B 1 245 ? -12.856 -6.372 -15.139 1 86.81 245 LYS B O 1
ATOM 4465 N N . VAL B 1 246 ? -11.402 -4.837 -15.827 1 92.13 246 VAL B N 1
ATOM 4466 C CA . VAL B 1 246 ? -10.77 -4.777 -14.514 1 92.13 246 VAL B CA 1
ATOM 4467 C C . VAL B 1 246 ? -10.757 -3.335 -14.012 1 92.13 246 VAL B C 1
ATOM 4469 O O . VAL B 1 246 ? -10.511 -2.405 -14.784 1 92.13 246 VAL B O 1
ATOM 4472 N N . LYS B 1 247 ? -11.147 -3.162 -12.831 1 95.01 247 LYS B N 1
ATOM 4473 C CA . LYS B 1 247 ? -10.989 -1.859 -12.191 1 95.01 247 LYS B CA 1
ATOM 4474 C C . LYS B 1 247 ? -9.537 -1.617 -11.789 1 95.01 247 LYS B C 1
ATOM 4476 O O . LYS B 1 247 ? -8.933 -2.44 -11.097 1 95.01 247 LYS B O 1
ATOM 4481 N N . VAL B 1 248 ? -9.016 -0.54 -12.305 1 97.05 248 VAL B N 1
ATOM 4482 C CA . VAL B 1 248 ? -7.628 -0.204 -12.007 1 97.05 248 VAL B CA 1
ATOM 4483 C C . VAL B 1 248 ? -7.572 1.085 -11.19 1 97.05 248 VAL B C 1
ATOM 4485 O O . VAL B 1 248 ? -8.257 2.06 -11.509 1 97.05 248 VAL B O 1
ATOM 4488 N N . SER B 1 249 ? -6.888 1.112 -10.155 1 97.27 249 SER B N 1
ATOM 4489 C CA . SER B 1 249 ? -6.581 2.228 -9.266 1 97.27 249 SER B CA 1
ATOM 4490 C C . SER B 1 249 ? -5.204 2.066 -8.63 1 97.27 249 SER B C 1
ATOM 4492 O O . SER B 1 249 ? -4.538 1.048 -8.831 1 97.27 249 SER B O 1
ATOM 4494 N N . PRO B 1 250 ? -4.748 3.04 -7.89 1 97.81 250 PRO B N 1
ATOM 4495 C CA . PRO B 1 250 ? -3.458 2.87 -7.217 1 97.81 250 PRO B CA 1
ATOM 4496 C C . PRO B 1 250 ? -3.399 1.602 -6.368 1 97.81 250 PRO B C 1
ATOM 4498 O O . PRO B 1 250 ? -2.31 1.098 -6.08 1 97.81 250 PRO B O 1
ATOM 4501 N N . ILE B 1 251 ? -4.526 1.052 -6.06 1 97.86 251 ILE B N 1
ATOM 4502 C CA . ILE B 1 251 ? -4.627 -0.158 -5.252 1 97.86 251 ILE B CA 1
ATOM 4503 C C . ILE B 1 251 ? -3.987 -1.329 -5.994 1 97.86 251 ILE B C 1
ATOM 4505 O O . ILE B 1 251 ? -3.374 -2.203 -5.377 1 97.86 251 ILE B O 1
ATOM 4509 N N . SER B 1 252 ? -4.092 -1.328 -7.306 1 98.15 252 SER B N 1
ATOM 4510 C CA . SER B 1 252 ? -3.567 -2.409 -8.133 1 98.15 252 SER B CA 1
ATOM 4511 C C . SER B 1 252 ? -2.048 -2.496 -8.03 1 98.15 252 SER B C 1
ATOM 4513 O O . SER B 1 252 ? -1.457 -3.529 -8.352 1 98.15 252 SER B O 1
ATOM 4515 N N . SER B 1 253 ? -1.401 -1.471 -7.584 1 98.55 253 SER B N 1
ATOM 4516 C CA . SER B 1 253 ? 0.056 -1.432 -7.527 1 98.55 253 SER B CA 1
ATOM 4517 C C . SER B 1 253 ? 0.568 -1.851 -6.153 1 98.55 253 SER B C 1
ATOM 4519 O O . SER B 1 253 ? 1.753 -1.697 -5.852 1 98.55 253 SER B O 1
ATOM 4521 N N . ILE B 1 254 ? -0.284 -2.373 -5.312 1 98.73 254 ILE B N 1
ATOM 4522 C CA . ILE B 1 254 ? 0.061 -2.656 -3.924 1 98.73 254 ILE B CA 1
ATOM 4523 C C . ILE B 1 254 ? 0.164 -4.165 -3.715 1 98.73 254 ILE B C 1
ATOM 4525 O O . ILE B 1 254 ? -0.706 -4.92 -4.156 1 98.73 254 ILE B O 1
ATOM 4529 N N . MET B 1 255 ? 1.206 -4.549 -3.142 1 98.79 255 MET B N 1
ATOM 4530 C CA . MET B 1 255 ? 1.406 -5.937 -2.734 1 98.79 255 MET B CA 1
ATOM 4531 C C . MET B 1 255 ? 1.107 -6.117 -1.25 1 98.79 255 MET B C 1
ATOM 4533 O O . MET B 1 255 ? 1.616 -5.368 -0.415 1 98.79 255 MET B O 1
ATOM 4537 N N . PHE B 1 256 ? 0.292 -7.054 -0.905 1 98.89 256 PHE B N 1
ATOM 4538 C CA . PHE B 1 256 ? -0.013 -7.439 0.468 1 98.89 256 PHE B CA 1
ATOM 4539 C C . PHE B 1 256 ? 0.683 -8.745 0.832 1 98.89 256 PHE B C 1
ATOM 4541 O O . PHE B 1 256 ? 0.596 -9.728 0.093 1 98.89 256 PHE B O 1
ATOM 4548 N N . PHE B 1 257 ? 1.423 -8.768 1.881 1 98.91 257 PHE B N 1
ATOM 4549 C CA . PHE B 1 257 ? 2.059 -9.97 2.407 1 98.91 257 PHE B CA 1
ATOM 4550 C C . PHE B 1 257 ? 1.212 -10.591 3.511 1 98.91 257 PHE B C 1
ATOM 4552 O O . PHE B 1 257 ? 0.908 -9.937 4.51 1 98.91 257 PHE B O 1
ATOM 4559 N N . LEU B 1 258 ? 0.887 -11.838 3.336 1 98.88 258 LEU B N 1
ATOM 4560 C CA . LEU B 1 258 ? -0.068 -12.501 4.217 1 98.88 258 LEU B CA 1
ATOM 4561 C C . LEU B 1 258 ? 0.52 -13.787 4.788 1 98.88 258 LEU B C 1
ATOM 4563 O O . LEU B 1 258 ? 1.441 -14.365 4.205 1 98.88 258 LEU B O 1
ATOM 4567 N N . ASP B 1 259 ? 0.011 -14.168 5.872 1 98.74 259 ASP B N 1
ATOM 4568 C CA . ASP B 1 259 ? 0.287 -15.476 6.458 1 98.74 259 ASP B CA 1
ATOM 4569 C C . ASP B 1 259 ? -0.509 -16.573 5.753 1 98.74 259 ASP B C 1
ATOM 4571 O O . ASP B 1 259 ? -1.738 -16.604 5.834 1 98.74 259 ASP B O 1
ATOM 4575 N N . PRO B 1 260 ? 0.175 -17.497 5.129 1 98.67 260 PRO B N 1
ATOM 4576 C CA . PRO B 1 260 ? -0.565 -18.493 4.351 1 98.67 260 PRO B CA 1
ATOM 4577 C C . PRO B 1 260 ? -1.484 -19.353 5.215 1 98.67 260 PRO B C 1
ATOM 4579 O O . PRO B 1 260 ? -2.551 -19.774 4.759 1 98.67 260 PRO B O 1
ATOM 4582 N N . LYS B 1 261 ? -1.14 -19.629 6.432 1 98.53 261 LYS B N 1
ATOM 4583 C CA . LYS B 1 261 ? -1.993 -20.423 7.312 1 98.53 261 LYS B CA 1
ATOM 4584 C C . LYS B 1 261 ? -3.305 -19.7 7.605 1 98.53 261 LYS B C 1
ATOM 4586 O O . LYS B 1 261 ? -4.369 -20.321 7.633 1 98.53 261 LYS B O 1
ATOM 4591 N N . LYS B 1 262 ? -3.163 -18.441 7.842 1 98.42 262 LYS B N 1
ATOM 4592 C CA . LYS B 1 262 ? -4.361 -17.654 8.118 1 98.42 262 LYS B CA 1
ATOM 4593 C C . LYS B 1 262 ? -5.242 -17.538 6.877 1 98.42 262 LYS B C 1
ATOM 4595 O O . LYS B 1 262 ? -6.469 -17.494 6.983 1 98.42 262 LYS B O 1
ATOM 4600 N N . VAL B 1 263 ? -4.641 -17.435 5.686 1 98.39 263 VAL B N 1
ATOM 4601 C CA . VAL B 1 263 ? -5.399 -17.447 4.439 1 98.39 263 VAL B CA 1
ATOM 4602 C C . VAL B 1 263 ? -6.112 -18.788 4.28 1 98.39 263 VAL B C 1
ATOM 4604 O O . VAL B 1 263 ? -7.308 -18.83 3.983 1 98.39 263 VAL B O 1
ATOM 4607 N N . ALA B 1 264 ? -5.381 -19.874 4.487 1 97.98 264 ALA B N 1
ATOM 4608 C CA . ALA B 1 264 ? -5.902 -21.228 4.324 1 97.98 264 ALA B CA 1
ATOM 4609 C C . ALA B 1 264 ? -7.089 -21.475 5.251 1 97.98 264 ALA B C 1
ATOM 4611 O O . ALA B 1 264 ? -8.057 -22.136 4.869 1 97.98 264 ALA B O 1
ATOM 4612 N N . TYR B 1 265 ? -7.036 -20.909 6.423 1 93.47 265 TYR B N 1
ATOM 4613 C CA . TYR B 1 265 ? -8.064 -21.104 7.438 1 93.47 265 TYR B CA 1
ATOM 4614 C C . TYR B 1 265 ? -9.401 -20.535 6.978 1 93.47 265 TYR B C 1
ATOM 4616 O O . TYR B 1 265 ? -10.461 -21.004 7.4 1 93.47 265 TYR B O 1
ATOM 4624 N N . THR B 1 266 ? -9.375 -19.635 6.128 1 93 266 THR B N 1
ATOM 4625 C CA . THR B 1 266 ? -10.609 -18.977 5.712 1 93 266 THR B CA 1
ATOM 4626 C C . THR B 1 266 ? -11.057 -19.483 4.344 1 93 266 THR B C 1
ATOM 4628 O O . THR B 1 266 ? -12.006 -18.954 3.762 1 93 266 THR B O 1
ATOM 4631 N N . SER B 1 267 ? -10.431 -20.501 3.801 1 93.3 267 SER B N 1
ATOM 4632 C CA . SER B 1 267 ? -10.69 -20.898 2.421 1 93.3 267 SER B CA 1
ATOM 4633 C C . SER B 1 267 ? -11.188 -22.338 2.345 1 93.3 267 SER B C 1
ATOM 4635 O O . SER B 1 267 ? -10.415 -23.279 2.536 1 93.3 267 SER B O 1
ATOM 4637 N N . PRO B 1 268 ? -12.395 -22.556 1.953 1 94.94 268 PRO B N 1
ATOM 4638 C CA . PRO B 1 268 ? -12.895 -23.919 1.762 1 94.94 268 PRO B CA 1
ATOM 4639 C C . PRO B 1 268 ? -12.103 -24.697 0.714 1 94.94 268 PRO B C 1
ATOM 4641 O O . PRO B 1 268 ? -11.96 -25.918 0.823 1 94.94 268 PRO B O 1
ATOM 4644 N N . LEU B 1 269 ? -11.548 -24.04 -0.234 1 96.53 269 LEU B N 1
ATOM 4645 C CA . LEU B 1 269 ? -10.815 -24.695 -1.311 1 96.53 269 LEU B CA 1
ATOM 4646 C C . LEU B 1 269 ? -9.544 -25.352 -0.783 1 96.53 269 LEU B C 1
ATOM 4648 O O . LEU B 1 269 ? -9.125 -26.397 -1.286 1 96.53 269 LEU B O 1
ATOM 4652 N N . TYR B 1 270 ? -8.963 -24.704 0.212 1 97.02 270 TYR B N 1
ATOM 4653 C CA . TYR B 1 270 ? -7.802 -25.3 0.863 1 97.02 270 TYR B CA 1
ATOM 4654 C C . TYR B 1 270 ? -8.14 -26.674 1.431 1 97.02 270 TYR B C 1
ATOM 4656 O O . TYR B 1 270 ? -7.4 -27.638 1.223 1 97.02 270 TYR B O 1
ATOM 4664 N N . ASN B 1 271 ? -9.24 -26.786 2.063 1 96 271 ASN B N 1
ATOM 4665 C CA . ASN B 1 271 ? -9.652 -28.023 2.716 1 96 271 ASN B CA 1
ATOM 4666 C C . ASN B 1 271 ? -9.908 -29.134 1.701 1 96 271 ASN B C 1
ATOM 4668 O O . ASN B 1 271 ? -9.718 -30.313 2.004 1 96 271 ASN B O 1
ATOM 4672 N N . ILE B 1 272 ? -10.254 -28.711 0.587 1 97.05 272 ILE B N 1
ATOM 4673 C CA . ILE B 1 272 ? -10.583 -29.675 -0.457 1 97.05 272 ILE B CA 1
ATOM 4674 C C . ILE B 1 272 ? -9.301 -30.268 -1.035 1 97.05 272 ILE B C 1
ATOM 4676 O O . ILE B 1 272 ? -9.234 -31.468 -1.312 1 97.05 272 ILE B O 1
ATOM 4680 N N . VAL B 1 273 ? -8.243 -29.461 -1.124 1 97.98 273 VAL B N 1
ATOM 4681 C CA . VAL B 1 273 ? -7.113 -29.911 -1.931 1 97.98 273 VAL B CA 1
ATOM 4682 C C . VAL B 1 273 ? -5.95 -30.299 -1.02 1 97.98 273 VAL B C 1
ATOM 4684 O O . VAL B 1 273 ? -5.014 -30.976 -1.453 1 97.98 273 VAL B O 1
ATOM 4687 N N . LYS B 1 274 ? -5.897 -29.934 0.247 1 97.94 274 LYS B N 1
ATOM 4688 C CA . LYS B 1 274 ? -4.732 -29.997 1.124 1 97.94 274 LYS B CA 1
ATOM 4689 C C . LYS B 1 274 ? -4.195 -31.423 1.223 1 97.94 274 LYS B C 1
ATOM 4691 O O . LYS B 1 274 ? -2.99 -31.629 1.376 1 97.94 274 LYS B O 1
ATOM 4696 N N . ASN B 1 275 ? -5.075 -32.448 1.035 1 97.9 275 ASN B N 1
ATOM 4697 C CA . ASN B 1 275 ? -4.65 -33.835 1.188 1 97.9 275 ASN B CA 1
ATOM 4698 C C . ASN B 1 275 ? -4.59 -34.554 -0.157 1 97.9 275 ASN B C 1
ATOM 4700 O O . ASN B 1 275 ? -4.648 -35.784 -0.211 1 97.9 275 ASN B O 1
ATOM 4704 N N . SER B 1 276 ? -4.504 -33.851 -1.16 1 98.54 276 SER B N 1
ATOM 4705 C CA . SER B 1 276 ? -4.435 -34.464 -2.482 1 98.54 276 SER B CA 1
ATOM 4706 C C . SER B 1 276 ? -3.066 -35.089 -2.731 1 98.54 276 SER B C 1
ATOM 4708 O O . SER B 1 276 ? -2.056 -34.613 -2.209 1 98.54 276 SER B O 1
ATOM 4710 N N . SER B 1 277 ? -3.052 -36.069 -3.561 1 98.21 277 SER B N 1
ATOM 4711 C CA . SER B 1 277 ? -1.823 -36.813 -3.819 1 98.21 277 SER B CA 1
ATOM 4712 C C . SER B 1 277 ? -1.174 -36.371 -5.126 1 98.21 277 SER B C 1
ATOM 4714 O O . SER B 1 277 ? -0.002 -36.663 -5.373 1 98.21 277 SER B O 1
ATOM 4716 N N . SER B 1 278 ? -1.96 -35.784 -5.934 1 98.25 278 SER B N 1
ATOM 4717 C CA . SER B 1 278 ? -1.49 -35.318 -7.234 1 98.25 278 SER B CA 1
ATOM 4718 C C . SER B 1 278 ? -2.353 -34.174 -7.757 1 98.25 278 SER B C 1
ATOM 4720 O O . SER B 1 278 ? -3.395 -33.861 -7.177 1 98.25 278 SER B O 1
ATOM 4722 N N . LEU B 1 279 ? -1.91 -33.604 -8.847 1 98.12 279 LEU B N 1
ATOM 4723 C CA . LEU B 1 279 ? -2.682 -32.571 -9.53 1 98.12 279 LEU B CA 1
ATOM 4724 C C . LEU B 1 279 ? -4.036 -33.111 -9.977 1 98.12 279 LEU B C 1
ATOM 4726 O O . LEU B 1 279 ? -5.059 -32.441 -9.82 1 98.12 279 LEU B O 1
ATOM 4730 N N . GLU B 1 280 ? -4.023 -34.337 -10.493 1 98.26 280 GLU B N 1
ATOM 4731 C CA . GLU B 1 280 ? -5.25 -34.966 -10.973 1 98.26 280 GLU B CA 1
ATOM 4732 C C . GLU B 1 280 ? -6.214 -35.245 -9.823 1 98.26 280 GLU B C 1
ATOM 4734 O O . GLU B 1 280 ? -7.424 -35.056 -9.96 1 98.26 280 GLU B O 1
ATOM 4739 N N . ASP B 1 281 ? -5.621 -35.664 -8.787 1 98.65 281 ASP B N 1
ATOM 4740 C CA . ASP B 1 281 ? -6.435 -35.939 -7.607 1 98.65 281 ASP B CA 1
ATOM 4741 C C . ASP B 1 281 ? -7.081 -34.661 -7.077 1 98.65 281 ASP B C 1
ATOM 4743 O O . ASP B 1 281 ? -8.266 -34.653 -6.737 1 98.65 281 ASP B O 1
ATOM 4747 N N . ALA B 1 282 ? -6.31 -33.613 -6.96 1 98.56 282 ALA B N 1
ATOM 4748 C CA . ALA B 1 282 ? -6.834 -32.322 -6.521 1 98.56 282 ALA B CA 1
ATOM 4749 C C . ALA B 1 282 ? -7.939 -31.832 -7.453 1 98.56 282 ALA B C 1
ATOM 4751 O O . ALA B 1 282 ? -8.974 -31.342 -6.995 1 98.56 282 ALA B O 1
ATOM 4752 N N . ASN B 1 283 ? -7.686 -31.948 -8.735 1 98.38 283 ASN B N 1
ATOM 4753 C CA . ASN B 1 283 ? -8.679 -31.539 -9.723 1 98.38 283 ASN B CA 1
ATOM 4754 C C . ASN B 1 283 ? -9.979 -32.323 -9.568 1 98.38 283 ASN B C 1
ATOM 4756 O O . ASN B 1 283 ? -11.067 -31.75 -9.646 1 98.38 283 ASN B O 1
ATOM 4760 N N . ARG B 1 284 ? -9.809 -33.595 -9.423 1 98.02 284 ARG B N 1
ATOM 4761 C CA . ARG B 1 284 ? -10.975 -34.45 -9.224 1 98.02 284 ARG B CA 1
ATOM 4762 C C . ARG B 1 284 ? -11.776 -34.008 -8.003 1 98.02 284 ARG B C 1
ATOM 4764 O O . ARG B 1 284 ? -13.005 -33.935 -8.055 1 98.02 284 ARG B O 1
ATOM 4771 N N . LYS B 1 285 ? -11.145 -33.763 -6.929 1 97.79 285 LYS B N 1
ATOM 4772 C CA . LYS B 1 285 ? -11.806 -33.343 -5.697 1 97.79 285 LYS B CA 1
ATOM 4773 C C . LYS B 1 285 ? -12.549 -32.024 -5.893 1 97.79 285 LYS B C 1
ATOM 4775 O O . LYS B 1 285 ? -13.655 -31.847 -5.38 1 97.79 285 LYS B O 1
ATOM 4780 N N . LEU B 1 286 ? -11.932 -31.09 -6.592 1 97.34 286 LEU B N 1
ATOM 4781 C CA . LEU B 1 286 ? -12.602 -29.829 -6.888 1 97.34 286 LEU B CA 1
ATOM 4782 C C . LEU B 1 286 ? -13.815 -30.055 -7.785 1 97.34 286 LEU B C 1
ATOM 4784 O O . LEU B 1 286 ? -14.865 -29.441 -7.584 1 97.34 286 LEU B O 1
ATOM 4788 N N . ASN B 1 287 ? -13.648 -30.97 -8.759 1 97.3 287 ASN B N 1
ATOM 4789 C CA . ASN B 1 287 ? -14.759 -31.29 -9.649 1 97.3 287 ASN B CA 1
ATOM 4790 C C . ASN B 1 287 ? -15.924 -31.915 -8.888 1 97.3 287 ASN B C 1
ATOM 4792 O O . ASN B 1 287 ? -17.086 -31.699 -9.236 1 97.3 287 ASN B O 1
ATOM 4796 N N . GLU B 1 288 ? -15.606 -32.658 -7.908 1 96.1 288 GLU B N 1
ATOM 4797 C CA . GLU B 1 288 ? -16.635 -33.318 -7.109 1 96.1 288 GLU B CA 1
ATOM 4798 C C . GLU B 1 288 ? -17.543 -32.298 -6.427 1 96.1 288 GLU B C 1
ATOM 4800 O O . GLU B 1 288 ? -18.7 -32.595 -6.124 1 96.1 288 GLU B O 1
ATOM 4805 N N . VAL B 1 289 ? -16.998 -31.141 -6.204 1 95.03 289 VAL B N 1
ATOM 4806 C CA . VAL B 1 289 ? -17.827 -30.137 -5.545 1 95.03 289 VAL B CA 1
ATOM 4807 C C . VAL B 1 289 ? -18.298 -29.104 -6.567 1 95.03 289 VAL B C 1
ATOM 4809 O O . VAL B 1 289 ? -18.726 -28.008 -6.199 1 95.03 289 VAL B O 1
ATOM 4812 N N . GLY B 1 290 ? -18.098 -29.367 -7.828 1 94.24 290 GLY B N 1
ATOM 4813 C CA . GLY B 1 290 ? -18.693 -28.576 -8.894 1 94.24 290 GLY B CA 1
ATOM 4814 C C . GLY B 1 290 ? -17.78 -27.475 -9.4 1 94.24 290 GLY B C 1
ATOM 4815 O O . GLY B 1 290 ? -18.229 -26.56 -10.093 1 94.24 290 GLY B O 1
ATOM 4816 N N . ILE B 1 291 ? -16.549 -27.536 -9.08 1 95.07 291 ILE B N 1
ATOM 4817 C CA . ILE B 1 291 ? -15.633 -26.477 -9.491 1 95.07 291 ILE B CA 1
ATOM 4818 C C . ILE B 1 291 ? -14.922 -26.882 -10.78 1 95.07 291 ILE B C 1
ATOM 4820 O O . ILE B 1 291 ? -14.241 -27.909 -10.824 1 95.07 291 ILE B O 1
ATOM 4824 N N . TYR B 1 292 ? -15.171 -26.101 -11.818 1 95.53 292 TYR B N 1
ATOM 4825 C CA . TYR B 1 292 ? -14.475 -26.228 -13.093 1 95.53 292 TYR B CA 1
ATOM 4826 C C . TYR B 1 292 ? -13.153 -25.47 -13.071 1 95.53 292 TYR B C 1
ATOM 4828 O O . TYR B 1 292 ? -13.133 -24.249 -12.893 1 95.53 292 TYR B O 1
ATOM 4836 N N . THR B 1 293 ? -12.06 -26.18 -13.255 1 96.25 293 THR B N 1
ATOM 4837 C CA . THR B 1 293 ? -10.742 -25.588 -13.052 1 96.25 293 THR B CA 1
ATOM 4838 C C . THR B 1 293 ? -10.112 -25.202 -14.387 1 96.25 293 THR B C 1
ATOM 4840 O O . THR B 1 293 ? -10.671 -25.485 -15.449 1 96.25 293 THR B O 1
ATOM 4843 N N . GLU B 1 294 ? -8.952 -24.552 -14.305 1 95.38 294 GLU B N 1
ATOM 4844 C CA . GLU B 1 294 ? -8.202 -24.207 -15.508 1 95.38 294 GLU B CA 1
ATOM 4845 C C . GLU B 1 294 ? -7.656 -25.455 -16.195 1 95.38 294 GLU B C 1
ATOM 4847 O O . GLU B 1 294 ? -7.505 -25.481 -17.418 1 95.38 294 GLU B O 1
ATOM 4852 N N . TYR B 1 295 ? -7.384 -26.461 -15.442 1 97.15 295 TYR B N 1
ATOM 4853 C CA . TYR B 1 295 ? -6.933 -27.719 -16.025 1 97.15 295 TYR B CA 1
ATOM 4854 C C . TYR B 1 295 ? -8.038 -28.361 -16.856 1 97.15 295 TYR B C 1
ATOM 4856 O O . TYR B 1 295 ? -7.794 -28.826 -17.972 1 97.15 295 TYR B O 1
ATOM 4864 N N . ASN B 1 296 ? -9.286 -28.432 -16.259 1 97.27 296 ASN B N 1
ATOM 4865 C CA . ASN B 1 296 ? -10.427 -28.906 -17.035 1 97.27 296 ASN B CA 1
ATOM 4866 C C . ASN B 1 296 ? -10.546 -28.168 -18.365 1 97.27 296 ASN B C 1
ATOM 4868 O O . ASN B 1 296 ? -10.763 -28.789 -19.407 1 97.27 296 ASN B O 1
ATOM 4872 N N . PHE B 1 297 ? -10.442 -26.926 -18.261 1 95.72 297 PHE B N 1
ATOM 4873 C CA . PHE B 1 297 ? -10.58 -26.081 -19.441 1 95.72 297 PHE B CA 1
ATOM 4874 C C . PHE B 1 297 ? -9.535 -26.44 -20.49 1 95.72 297 PHE B C 1
ATOM 4876 O O . PHE B 1 297 ? -9.857 -26.584 -21.671 1 95.72 297 PHE B O 1
ATOM 4883 N N . GLU B 1 298 ? -8.287 -26.541 -20.06 1 96.29 298 GLU B N 1
ATOM 4884 C CA . GLU B 1 298 ? -7.208 -26.871 -20.987 1 96.29 298 GLU B CA 1
ATOM 4885 C C . GLU B 1 298 ? -7.426 -28.241 -21.623 1 96.29 298 GLU B C 1
ATOM 4887 O O . GLU B 1 298 ? -7.149 -28.432 -22.809 1 96.29 298 GLU B O 1
ATOM 4892 N N . LEU B 1 299 ? -7.875 -29.166 -20.852 1 97.05 299 LEU B N 1
ATOM 4893 C CA . LEU B 1 299 ? -8.161 -30.499 -21.371 1 97.05 299 LEU B CA 1
ATOM 4894 C C . LEU B 1 299 ? -9.261 -30.447 -22.425 1 97.05 299 LEU B C 1
ATOM 4896 O O . LEU B 1 299 ? -9.138 -31.059 -23.488 1 97.05 299 LEU B O 1
ATOM 4900 N N . ASP B 1 300 ? -10.311 -29.715 -22.112 1 96.77 300 ASP B N 1
ATOM 4901 C CA . ASP B 1 300 ? -11.423 -29.582 -23.048 1 96.77 300 ASP B CA 1
ATOM 4902 C C . ASP B 1 300 ? -10.983 -28.87 -24.325 1 96.77 300 ASP B C 1
ATOM 4904 O O . ASP B 1 300 ? -11.38 -29.256 -25.427 1 96.77 300 ASP B O 1
ATOM 4908 N N . LEU B 1 301 ? -10.245 -27.851 -24.15 1 96.01 301 LEU B N 1
ATOM 4909 C CA . LEU B 1 301 ? -9.757 -27.069 -25.281 1 96.01 301 LEU B CA 1
ATOM 4910 C C . LEU B 1 301 ? -8.851 -27.91 -26.173 1 96.01 301 LEU B C 1
ATOM 4912 O O . LEU B 1 301 ? -8.987 -27.889 -27.398 1 96.01 301 LEU B O 1
ATOM 4916 N N . TYR B 1 302 ? -7.929 -28.653 -25.573 1 95.66 302 TYR B N 1
ATOM 4917 C CA . TYR B 1 302 ? -6.99 -29.482 -26.321 1 95.66 302 TYR B CA 1
ATOM 4918 C C . TYR B 1 302 ? -7.712 -30.628 -27.02 1 95.66 302 TYR B C 1
ATOM 4920 O O . TYR B 1 302 ? -7.34 -31.019 -28.129 1 95.66 302 TYR B O 1
ATOM 4928 N N . ALA B 1 303 ? -8.644 -31.222 -26.388 1 95.88 303 ALA B N 1
ATOM 4929 C CA . ALA B 1 303 ? -9.422 -32.304 -26.987 1 95.88 303 ALA B CA 1
ATOM 4930 C C . ALA B 1 303 ? -10.113 -31.839 -28.266 1 95.88 303 ALA B C 1
ATOM 4932 O O . ALA B 1 303 ? -10.248 -32.608 -29.221 1 95.88 303 ALA B O 1
ATOM 4933 N N . LYS B 1 304 ? -10.551 -30.613 -28.253 1 95.2 304 LYS B N 1
ATOM 4934 C CA . LYS B 1 304 ? -11.327 -30.093 -29.375 1 95.2 304 LYS B CA 1
ATOM 4935 C C . LYS B 1 304 ? -10.413 -29.531 -30.461 1 95.2 304 LYS B C 1
ATOM 4937 O O . LYS B 1 304 ? -10.718 -29.634 -31.651 1 95.2 304 LYS B O 1
ATOM 4942 N N . PHE B 1 305 ? -9.247 -28.953 -30.051 1 95.22 305 PHE B N 1
ATOM 4943 C CA . PHE B 1 305 ? -8.508 -28.183 -31.045 1 95.22 305 PHE B CA 1
ATOM 4944 C C . PHE B 1 305 ? -7.057 -28.644 -31.118 1 95.22 305 PHE B C 1
ATOM 4946 O O . PHE B 1 305 ? -6.307 -28.211 -31.995 1 95.22 305 PHE B O 1
ATOM 4953 N N . GLY B 1 306 ? -6.623 -29.436 -30.189 1 93.23 306 GLY B N 1
ATOM 4954 C CA . GLY B 1 306 ? -5.241 -29.888 -30.168 1 93.23 306 GLY B CA 1
ATOM 4955 C C . GLY B 1 306 ? -4.242 -28.748 -30.094 1 93.23 306 GLY B C 1
ATOM 4956 O O . GLY B 1 306 ? -4.376 -27.852 -29.259 1 93.23 306 GLY B O 1
ATOM 4957 N N . LEU B 1 307 ? -3.282 -28.798 -30.97 1 91.19 307 LEU B N 1
ATOM 4958 C CA . LEU B 1 307 ? -2.215 -27.804 -30.972 1 91.19 307 LEU B CA 1
ATOM 4959 C C . LEU B 1 307 ? -2.721 -26.464 -31.496 1 91.19 307 LEU B C 1
ATOM 4961 O O . LEU B 1 307 ? -2.077 -25.431 -31.296 1 91.19 307 LEU B O 1
ATOM 4965 N N . ASN B 1 308 ? -3.861 -26.467 -32.123 1 91.19 308 ASN B N 1
ATOM 4966 C CA . ASN B 1 308 ? -4.428 -25.233 -32.655 1 91.19 308 ASN B CA 1
ATOM 4967 C C . ASN B 1 308 ? -5.174 -24.449 -31.579 1 91.19 308 ASN B C 1
ATOM 4969 O O . ASN B 1 308 ? -5.786 -23.419 -31.868 1 91.19 308 ASN B O 1
ATOM 4973 N N . ALA B 1 309 ? -5.146 -24.944 -30.406 1 88.84 309 ALA B N 1
ATOM 4974 C CA . ALA B 1 309 ? -5.792 -24.286 -29.273 1 88.84 309 ALA B CA 1
ATOM 4975 C C . ALA B 1 309 ? -5.334 -22.836 -29.146 1 88.84 309 ALA B C 1
ATOM 4977 O O . ALA B 1 309 ? -6.097 -21.974 -28.705 1 88.84 309 ALA B O 1
ATOM 4978 N N . ARG B 1 310 ? -4.179 -22.418 -29.577 1 86.36 310 ARG B N 1
ATOM 4979 C CA . ARG B 1 310 ? -3.57 -21.098 -29.446 1 86.36 310 ARG B CA 1
ATOM 4980 C C . ARG B 1 310 ? -4.321 -20.064 -30.278 1 86.36 310 ARG B C 1
ATOM 4982 O O . ARG B 1 310 ? -4.207 -18.861 -30.033 1 86.36 310 ARG B O 1
ATOM 4989 N N . ASN B 1 311 ? -5.146 -20.533 -31.189 1 87.39 311 ASN B N 1
ATOM 4990 C CA . ASN B 1 311 ? -5.761 -19.627 -32.153 1 87.39 311 ASN B CA 1
ATOM 4991 C C . ASN B 1 311 ? -7.282 -19.616 -32.021 1 87.39 311 ASN B C 1
ATOM 4993 O O . ASN B 1 311 ? -7.98 -19.088 -32.887 1 87.39 311 ASN B O 1
ATOM 4997 N N . VAL B 1 312 ? -7.756 -20.169 -31.026 1 87.6 312 VAL B N 1
ATOM 4998 C CA . VAL B 1 312 ? -9.202 -20.285 -30.866 1 87.6 312 VAL B CA 1
ATOM 4999 C C . VAL B 1 312 ? -9.79 -18.929 -30.484 1 87.6 312 VAL B C 1
ATOM 5001 O O . VAL B 1 312 ? -9.195 -18.186 -29.699 1 87.6 312 VAL B O 1
ATOM 5004 N N . ASP B 1 313 ? -10.906 -18.626 -31.056 1 85.13 313 ASP B N 1
ATOM 5005 C CA . ASP B 1 313 ? -11.501 -17.318 -30.803 1 85.13 313 ASP B CA 1
ATOM 5006 C C . ASP B 1 313 ? -12.199 -17.285 -29.446 1 85.13 313 ASP B C 1
ATOM 5008 O O . ASP B 1 313 ? -12.484 -18.333 -28.863 1 85.13 313 ASP B O 1
ATOM 5012 N N . SER B 1 314 ? -12.546 -16.162 -29.037 1 84.14 314 SER B N 1
ATOM 5013 C CA . SER B 1 314 ? -13.06 -15.899 -27.697 1 84.14 314 SER B CA 1
ATOM 5014 C C . SER B 1 314 ? -14.437 -16.524 -27.5 1 84.14 314 SER B C 1
ATOM 5016 O O . SER B 1 314 ? -14.768 -16.976 -26.402 1 84.14 314 SER B O 1
ATOM 5018 N N . GLU B 1 315 ? -15.236 -16.508 -28.503 1 86.75 315 GLU B N 1
ATOM 5019 C CA . GLU B 1 315 ? -16.581 -17.065 -28.393 1 86.75 315 GLU B CA 1
ATOM 5020 C C . GLU B 1 315 ? -16.537 -18.56 -28.09 1 86.75 315 GLU B C 1
ATOM 5022 O O . GLU B 1 315 ? -17.313 -19.056 -27.27 1 86.75 315 GLU B O 1
ATOM 5027 N N . LYS B 1 316 ? -15.712 -19.27 -28.813 1 90.51 316 LYS B N 1
ATOM 5028 C CA . LYS B 1 316 ? -15.562 -20.707 -28.599 1 90.51 316 LYS B CA 1
ATOM 5029 C C . LYS B 1 316 ? -15.017 -21.001 -27.204 1 90.51 316 LYS B C 1
ATOM 5031 O O . LYS B 1 316 ? -15.405 -21.989 -26.576 1 90.51 316 LYS B O 1
ATOM 5036 N N . ILE B 1 317 ? -14.113 -20.183 -26.81 1 89.39 317 ILE B N 1
ATOM 5037 C CA . ILE B 1 317 ? -13.54 -20.315 -25.475 1 89.39 317 ILE B CA 1
ATOM 5038 C C . ILE B 1 317 ? -14.644 -20.21 -24.426 1 89.39 317 ILE B C 1
ATOM 5040 O O . ILE B 1 317 ? -14.717 -21.03 -23.507 1 89.39 317 ILE B O 1
ATOM 5044 N N . LEU B 1 318 ? -15.497 -19.271 -24.545 1 88.27 318 LEU B N 1
ATOM 5045 C CA . LEU B 1 318 ? -16.594 -19.066 -23.605 1 88.27 318 LEU B CA 1
ATOM 5046 C C . LEU B 1 318 ? -17.554 -20.251 -23.622 1 88.27 318 LEU B C 1
ATOM 5048 O O . LEU B 1 318 ? -18.07 -20.652 -22.577 1 88.27 318 LEU B O 1
ATOM 5052 N N . GLN B 1 319 ? -17.77 -20.747 -24.778 1 91.94 319 GLN B N 1
ATOM 5053 C CA . GLN B 1 319 ? -18.66 -21.894 -24.927 1 91.94 319 GLN B CA 1
ATOM 5054 C C . GLN B 1 319 ? -18.097 -23.123 -24.219 1 91.94 319 GLN B C 1
ATOM 5056 O O . GLN B 1 319 ? -18.833 -23.853 -23.553 1 91.94 319 GLN B O 1
ATOM 5061 N N . ILE B 1 320 ? -16.859 -23.34 -24.373 1 93.18 320 ILE B N 1
ATOM 5062 C CA . ILE B 1 320 ? -16.211 -24.495 -23.76 1 93.18 320 ILE B CA 1
ATOM 5063 C C . ILE B 1 320 ? -16.295 -24.386 -22.239 1 93.18 320 ILE B C 1
ATOM 5065 O O . ILE B 1 320 ? -16.603 -25.367 -21.557 1 93.18 320 ILE B O 1
ATOM 5069 N N . ARG B 1 321 ? -16.029 -23.243 -21.689 1 91.33 321 ARG B N 1
ATOM 5070 C CA . ARG B 1 321 ? -16.09 -23.033 -20.246 1 91.33 321 ARG B CA 1
ATOM 5071 C C . ARG B 1 321 ? -17.506 -23.246 -19.721 1 91.33 321 ARG B C 1
ATOM 5073 O O . ARG B 1 321 ? -17.698 -23.864 -18.672 1 91.33 321 ARG B O 1
ATOM 5080 N N . SER B 1 322 ? -18.48 -22.69 -20.442 1 91.22 322 SER B N 1
ATOM 5081 C CA . SER B 1 322 ? -19.877 -22.823 -20.042 1 91.22 322 SER B CA 1
ATOM 5082 C C . SER B 1 322 ? -20.317 -24.283 -20.052 1 91.22 322 SER B C 1
ATOM 5084 O O . SER B 1 322 ? -20.982 -24.743 -19.121 1 91.22 322 SER B O 1
ATOM 5086 N N . GLU B 1 323 ? -19.944 -24.952 -21.055 1 93.69 323 GLU B N 1
ATOM 5087 C CA . GLU B 1 323 ? -20.298 -26.363 -21.174 1 93.69 323 GLU B CA 1
ATOM 5088 C C . GLU B 1 323 ? -19.622 -27.195 -20.087 1 93.69 323 GLU B C 1
ATOM 5090 O O . GLU B 1 323 ? -20.232 -28.11 -19.529 1 93.69 323 GLU B O 1
ATOM 5095 N N . GLY B 1 324 ? -18.371 -26.845 -19.884 1 93.24 324 GLY B N 1
ATOM 5096 C CA . GLY B 1 324 ? -17.64 -27.556 -18.847 1 93.24 324 GLY B CA 1
ATOM 5097 C C . GLY B 1 324 ? -18.256 -27.401 -17.47 1 93.24 324 GLY B C 1
ATOM 5098 O O . GLY B 1 324 ? -18.362 -28.373 -16.718 1 93.24 324 GLY B O 1
ATOM 5099 N N . ARG B 1 325 ? -18.651 -26.251 -17.106 1 91.97 325 ARG B N 1
ATOM 5100 C CA . ARG B 1 325 ? -19.272 -25.978 -15.814 1 91.97 325 ARG B CA 1
ATOM 5101 C C . ARG B 1 325 ? -20.608 -26.703 -15.684 1 91.97 325 ARG B C 1
ATOM 5103 O O . ARG B 1 325 ? -20.93 -27.237 -14.621 1 91.97 325 ARG B O 1
ATOM 5110 N N . ARG B 1 326 ? -21.385 -26.658 -16.735 1 92.62 326 ARG B N 1
ATOM 5111 C CA . ARG B 1 326 ? -22.69 -27.309 -16.734 1 92.62 326 ARG B CA 1
ATOM 5112 C C . ARG B 1 326 ? -22.554 -28.808 -16.484 1 92.62 326 ARG B C 1
ATOM 5114 O O . ARG B 1 326 ? -23.376 -29.403 -15.783 1 92.62 326 ARG B O 1
ATOM 5121 N N . LYS B 1 327 ? -21.54 -29.327 -16.998 1 93.61 327 LYS B N 1
ATOM 5122 C CA . LYS B 1 327 ? -21.327 -30.766 -16.878 1 93.61 327 LYS B CA 1
ATOM 5123 C C . LYS B 1 327 ? -21.054 -31.162 -15.429 1 93.61 327 LYS B C 1
ATOM 5125 O O . LYS B 1 327 ? -21.34 -32.291 -15.025 1 93.61 327 LYS B O 1
ATOM 5130 N N . LEU B 1 328 ? -20.479 -30.348 -14.639 1 93.38 328 LEU B N 1
ATOM 5131 C CA . LEU B 1 328 ? -20.089 -30.67 -13.271 1 93.38 328 LEU B CA 1
ATOM 5132 C C . LEU B 1 328 ? -21.26 -30.478 -12.312 1 93.38 328 LEU B C 1
ATOM 5134 O O . LEU B 1 328 ? -21.188 -30.881 -11.149 1 93.38 328 LEU B O 1
ATOM 5138 N N . GLY B 1 329 ? -22.246 -30.004 -12.681 1 84.27 329 GLY B N 1
ATOM 5139 C CA . GLY B 1 329 ? -23.408 -29.876 -11.816 1 84.27 329 GLY B CA 1
ATOM 5140 C C . GLY B 1 329 ? -23.27 -28.767 -10.791 1 84.27 329 GLY B C 1
ATOM 5141 O O . GLY B 1 329 ? -22.157 -28.335 -10.482 1 84.27 329 GLY B O 1
ATOM 5142 N N . GLY B 1 330 ? -23.681 -27.746 -10.691 1 86.73 330 GLY B N 1
ATOM 5143 C CA . GLY B 1 330 ? -23.739 -26.603 -9.794 1 86.73 330 GLY B CA 1
ATOM 5144 C C . GLY B 1 330 ? -22.754 -26.696 -8.644 1 86.73 330 GLY B C 1
ATOM 5145 O O . GLY B 1 330 ? -22.231 -27.774 -8.353 1 86.73 330 GLY B O 1
ATOM 5146 N N . LEU B 1 331 ? -22.33 -25.677 -7.986 1 88.82 331 LEU B N 1
ATOM 5147 C CA . LEU B 1 331 ? -21.399 -25.573 -6.867 1 88.82 331 LEU B CA 1
ATOM 5148 C C . LEU B 1 331 ? -21.983 -26.214 -5.613 1 88.82 331 LEU B C 1
ATOM 5150 O O . LEU B 1 331 ? -23.152 -25.997 -5.287 1 88.82 331 LEU B O 1
ATOM 5154 N N . LYS B 1 332 ? -21.282 -27.092 -4.854 1 89.03 332 LYS B N 1
ATOM 5155 C CA . LYS B 1 332 ? -21.705 -27.77 -3.632 1 89.03 332 LYS B CA 1
ATOM 5156 C C . LYS B 1 332 ? -20.87 -27.321 -2.437 1 89.03 332 LYS B C 1
ATOM 5158 O O . LYS B 1 332 ? -20.546 -28.127 -1.561 1 89.03 332 LYS B O 1
ATOM 5163 N N . ILE B 1 333 ? -20.34 -26.103 -2.514 1 88.26 333 ILE B N 1
ATOM 5164 C CA . ILE B 1 333 ? -19.553 -25.59 -1.398 1 88.26 333 ILE B CA 1
ATOM 5165 C C . ILE B 1 333 ? -20.279 -24.413 -0.753 1 88.26 333 ILE B C 1
ATOM 5167 O O . ILE B 1 333 ? -21.04 -23.705 -1.417 1 88.26 333 ILE B O 1
ATOM 5171 N N . ASN B 1 334 ? -20.13 -24.323 0.586 1 82.45 334 ASN B N 1
ATOM 5172 C CA . ASN B 1 334 ? -20.675 -23.2 1.341 1 82.45 334 ASN B CA 1
ATOM 5173 C C . ASN B 1 334 ? -19.617 -22.13 1.597 1 82.45 334 ASN B C 1
ATOM 5175 O O . ASN B 1 334 ? -18.511 -22.439 2.045 1 82.45 334 ASN B O 1
ATOM 5179 N N . CYS B 1 335 ? -19.981 -20.919 1.073 1 82.48 335 CYS B N 1
ATOM 5180 C CA . CYS B 1 335 ? -19.042 -19.821 1.268 1 82.48 335 CYS B CA 1
ATOM 5181 C C . CYS B 1 335 ? -19.559 -18.84 2.314 1 82.48 335 CYS B C 1
ATOM 5183 O O . CYS B 1 335 ? -20.77 -18.706 2.5 1 82.48 335 CYS B O 1
#

Organism: Sulfurisphaera tokodaii (strain DSM 16993 / JCM 10545 / NBRC 100140 / 7) (NCBI:txid273063)

Solvent-accessible surface area (backbone atoms only — not comparable to full-atom values): 32425 Å² total; per-residue (Å²): 106,43,29,46,35,23,4,41,61,22,22,42,19,31,67,50,31,53,59,55,42,54,53,35,44,49,70,65,27,47,66,43,53,28,22,28,35,32,57,54,46,73,70,35,34,64,63,63,60,53,40,68,89,32,49,37,72,55,46,76,75,52,94,23,32,26,40,34,26,58,78,26,34,28,51,58,95,86,38,81,33,72,51,37,57,28,35,39,25,48,58,68,70,38,70,63,36,35,38,35,27,64,66,45,10,17,60,58,39,21,51,33,52,50,51,50,30,55,74,66,68,31,55,36,38,34,39,24,28,52,16,38,68,69,68,49,50,75,73,54,88,51,56,52,58,57,55,54,24,30,42,44,46,31,14,47,37,45,34,36,73,74,68,35,50,53,38,32,33,29,27,7,40,7,38,62,46,39,48,55,42,69,57,46,41,52,45,50,19,58,28,9,58,66,70,11,50,44,35,33,45,34,65,34,57,89,47,47,66,61,50,53,49,34,59,71,54,27,80,48,60,25,50,41,43,18,56,44,12,50,50,20,43,68,44,77,42,65,36,81,92,60,77,34,62,22,69,37,34,50,64,19,20,33,31,41,30,27,34,42,57,43,52,44,73,70,16,58,50,29,73,63,28,47,81,24,72,21,38,65,50,28,50,49,51,40,35,74,37,19,46,62,33,46,60,58,46,32,47,54,44,26,74,73,42,36,79,55,40,52,70,61,53,68,68,60,53,52,49,51,52,53,52,52,35,59,71,43,71,47,73,72,71,87,118,103,43,29,45,34,21,4,39,49,34,22,40,20,34,66,50,32,53,58,57,42,55,53,34,43,48,69,67,28,46,67,44,53,29,23,28,34,29,57,55,46,72,72,34,36,63,64,62,60,52,40,68,89,34,50,39,72,54,46,76,76,51,95,24,32,26,38,33,26,56,79,27,35,29,51,59,95,88,37,80,32,73,50,36,58,29,36,40,24,48,58,68,72,38,71,63,37,36,38,32,27,62,68,46,11,18,61,58,37,21,51,32,50,49,51,50,31,54,75,66,66,30,57,36,38,34,38,24,29,50,16,39,68,69,66,48,49,74,74,54,87,51,56,51,59,57,56,49,24,30,42,44,46,32,13,47,35,44,32,37,73,72,67,37,50,54,36,33,32,30,27,7,38,9,39,61,44,39,47,56,42,68,57,47,42,52,45,48,18,58,29,8,59,68,70,11,48,42,35,33,44,34,66,34,57,90,46,47,66,60,49,51,49,34,59,74,54,28,80,46,59,25,49,42,43,17,57,44,13,50,49,21,43,67,45,79,41,67,37,82,92,62,76,35,62,22,69,38,32,51,64,20,20,33,30,40,31,27,34,41,58,44,50,45,72,71,17,59,50,29,72,62,27,48,79,25,71,20,39,67,49,28,49,50,49,40,34,74,37,19,46,59,33,45,60,57,46,33,47,54,42,26,74,76,43,36,80,53,39,52,70,61,53,69,68,62,53,52,49,52,50,53,52,52,38,61,71,45,42,69,72,71,71,87,120

pLDDT: mean 95.59, std 4.91, range [67.38, 98.91]

Radius of gyration: 27.29 Å; Cα contacts (8 Å, |Δi|>4): 1612; chains: 2; bounding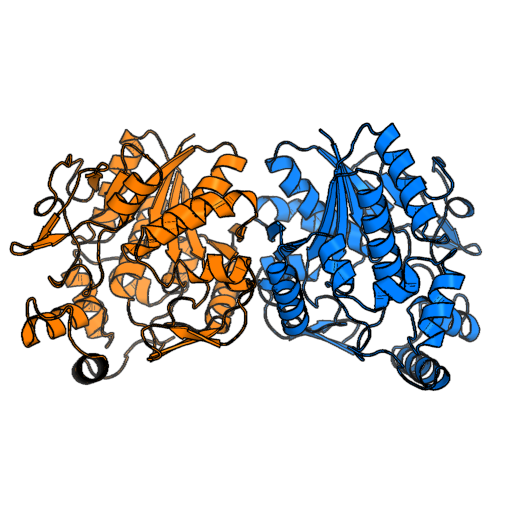 box: 48×73×64 Å

Foldseek 3Di:
DEEEEEAQQELLQQLVSVQVQVVVVVVVYHYAYEYAADHDCLQPLDFFGFFPVFKDPWDDPDRFKIKHALPMWGQHVNDTGDGLVSLLCVLVVNGIHIYTHFQWALLVSLVSVVSVCVVVVAQHYEYEYQQQLLLDQQQQPLRAANLRSLRRLLNQVNSVVVPGHYKYKYAQHRQVQRDANVVSVVSVVVLVVVVFFDDKDFDDPVCLVSSVSSPVRRDDRSSVLLNVQVVPDAAWDADPVNPGTYGGHPRRRMMTITHSVSSLVNHPLNVQRSPAGGSVRSCVSSLQQQHDHNSNLSVQLCVVQNSCSSPDDPVVSVVSSVVRSVVSPDGNDDD/DEEEEEAQFELLQQLVSVQVQVVVVVVVYHYAYEYAAHHDCLQPLDFFGFFPVFKDPWDDPDRFKIKHALPMWGQHVNDTGDGLVSLLCVLVVNGIHMYTHFQWALLVSLVSVVSVCVVVVAQHYEYEYQQQLLLDQQQQPLRAANLRSLRRLLNQVNSVVVPGHYKYKYAQHRQVQRDANVVNVVSVVVLVVVVFFDDKDFDDPVCLVSSVSSPVRRDDRSSVLLNVQVVPDAAWDADPVNPGTYGGHPRRRMMTITHSVSSLVNHPLNVQRSPAGGSVRSCVSSLQQQGDHNSNLSVQLCVVQNSCSSPDDPVVSVVSSVVRSVVSPHGNDDD